Protein AF-0000000087734385 (afdb_homodimer)

Radius of gyration: 29.82 Å; Cα contacts (8 Å, |Δi|>4): 1837; chains: 2; bounding box: 50×90×73 Å

Solvent-accessible surface area (backbone atoms only — not comparable to full-atom values): 34764 Å² total; per-residue (Å²): 129,76,66,57,39,49,31,35,36,57,44,72,57,98,88,45,59,42,34,42,79,39,83,39,69,50,81,76,58,50,43,53,19,26,28,29,43,36,46,22,19,20,62,52,70,64,45,54,38,36,61,66,52,75,67,47,81,53,38,52,27,29,27,25,12,21,23,29,25,29,71,42,72,15,85,66,47,58,67,89,80,56,50,74,64,42,42,34,44,42,26,41,69,34,43,65,81,66,70,46,82,31,32,68,35,90,82,26,42,68,49,23,87,78,52,43,21,31,15,37,72,35,59,15,34,39,27,46,52,38,69,43,46,56,91,51,57,37,79,45,82,94,44,87,60,51,47,50,74,56,46,12,45,31,42,41,46,34,10,23,28,44,46,45,60,71,67,32,81,62,56,66,66,40,45,28,30,33,34,29,19,54,38,47,40,20,36,44,29,37,21,49,40,45,66,63,41,34,37,39,37,32,25,30,65,81,96,25,55,68,58,33,47,71,38,56,35,74,39,75,40,52,62,80,45,90,56,35,42,63,57,54,12,65,73,28,79,93,46,45,25,17,38,17,33,39,33,46,35,52,36,26,65,55,56,52,54,47,67,60,33,42,14,71,61,11,24,40,34,33,57,26,59,37,58,90,90,33,45,28,79,47,48,56,54,61,24,23,69,36,37,26,33,40,37,24,36,55,62,47,46,72,66,45,31,54,56,44,46,48,39,31,48,70,60,61,32,74,75,52,65,43,77,42,54,59,88,54,42,54,50,39,71,64,50,56,76,69,50,73,40,35,44,26,35,36,42,82,77,133,129,73,66,55,40,51,30,36,35,57,45,73,55,98,88,44,59,43,35,43,78,39,82,38,70,51,81,78,57,49,43,53,18,25,27,30,42,34,45,22,19,22,63,53,70,65,44,56,37,35,59,66,52,74,68,48,83,52,38,51,28,28,27,25,12,20,22,29,28,30,70,41,72,16,83,65,47,60,66,88,81,57,48,75,64,42,40,33,45,42,25,40,69,33,44,68,81,66,69,46,82,32,32,68,35,91,82,26,41,67,49,23,86,78,53,42,20,31,15,36,72,35,59,15,35,38,29,45,54,36,67,45,47,57,90,51,57,37,77,44,82,93,47,86,61,52,46,50,75,56,46,13,43,31,42,42,45,34,10,23,28,43,46,44,62,73,68,31,79,62,57,66,66,40,45,30,31,32,34,29,18,54,38,47,40,20,37,44,29,37,20,49,40,45,65,62,40,34,37,40,37,31,25,30,65,82,95,26,54,70,59,31,45,72,39,55,34,75,41,74,40,52,61,79,45,89,56,35,42,63,57,54,12,65,74,27,80,92,46,45,27,18,37,16,33,40,33,46,35,51,37,27,67,57,56,53,54,47,68,61,33,41,14,72,62,11,25,39,35,34,56,27,60,37,59,91,89,33,46,28,78,46,47,56,54,62,24,23,67,35,38,26,32,40,36,23,38,55,62,46,46,70,67,46,31,53,56,43,46,48,40,32,49,70,60,60,31,73,74,51,66,44,74,41,54,60,88,54,42,54,50,38,70,63,51,57,75,69,51,70,41,34,46,27,35,36,42,82,75,134

Foldseek 3Di:
DDQWWWFWFWDADPVAIFTDIDIDGQDDDAQQKFKWFFFKAWDDPVLRCQSRCNPHAWGRAAGFLTKTFTQGHHNNYDVVLHHGGFIWTGAQPQDAPCPDPQNVDVQSRVVHPVRNGDGGPAHHDRIRMGMGGSVQIQTDDPAPLQDSQQLRLLRFLLLLLLVLLVPFPDDAPFEEEEEQLQAQSNLSNLLNCVVRRHQYEYEYADPRFVSSVVSPHPYYDYLVDPCRQQVLLVVGVVSQAGLEYEYQDQALSSVQVSLSRHGQLHEYEYEHHHRPVRHHDDDVVSCVVRVYYYDYDGGGGSVSSVVSVVCSSVPSGGWDEDEDESVPRRCVVVCNVPDGHIYMYGYDDD/DDQWWWFWFWDADPVAIFTDIDIDGQDDDAQQKFKWFFFKAWDDPVLRCQSRCNPHAWGRAAGFLTKTFTQGHHNNYDVVLHHGGFIWTGAQPQDAPCPDPQNVDVQSRVVHPVRNGDGGPAHHDRIRMGMGGSVQIQGDDPAPLQDSLQLRLLRFLLLLLLVLLVPFPDDAPFEEEEEQLQAQSNLSNLLNCVVRRHQYEYEYADPRFVSSVVSPHPYYDYLVDPCRQQVLLVVGVVSQAGLEYEYQDQALSSVQVSLSRHGQLHEYEYEHHHRPVRHHDDDVVSCVVRVYYYDYDGGGGSVSSVVSVVCSSVVSGGWDEDEDESVPRRCVVVCNVPDGHIYMYGYDDD

Nearest PDB structures (foldseek):
  5env-assembly1_A  TM=9.217E-01  e=1.683E-37  Saccharomyces cerevisiae S288C
  7kc2-assembly1_A  TM=9.210E-01  e=3.285E-35  Saccharomyces cerevisiae
  2h6e-assembly1_A  TM=8.665E-01  e=7.118E-27  Saccharolobus solfataricus P2
  6sdm-assembly1_D  TM=8.597E-01  e=6.842E-24  Thermoanaerobacter brockii
  7f3p-assembly1_D  TM=8.141E-01  e=5.035E-24  Thermoanaerobacter brockii

Structure (mmCIF, N/CA/C/O backbone):
data_AF-0000000087734385-model_v1
#
loop_
_entity.id
_entity.type
_entity.pdbx_description
1 polymer 'alcohol dehydrogenase'
#
loop_
_atom_site.group_PDB
_atom_site.id
_atom_site.type_symbol
_atom_site.label_atom_id
_atom_site.label_alt_id
_atom_site.label_comp_id
_atom_site.label_asym_id
_atom_site.label_entity_id
_atom_site.label_seq_id
_atom_site.pdbx_PDB_ins_code
_atom_site.Cartn_x
_atom_site.Cartn_y
_atom_site.Cartn_z
_atom_site.occupancy
_atom_site.B_iso_or_equiv
_atom_site.auth_seq_id
_atom_site.auth_comp_id
_atom_site.auth_asym_id
_atom_site.auth_atom_id
_atom_site.pdbx_PDB_model_num
ATOM 1 N N . MET A 1 1 ? 15.227 -47.156 -18.609 1 66.69 1 MET A N 1
ATOM 2 C CA . MET A 1 1 ? 14.359 -46 -18.797 1 66.69 1 MET A CA 1
ATOM 3 C C . MET A 1 1 ? 14.141 -45.719 -20.281 1 66.69 1 MET A C 1
ATOM 5 O O . MET A 1 1 ? 15.016 -45.969 -21.094 1 66.69 1 MET A O 1
ATOM 9 N N . GLU A 1 2 ? 12.875 -45.375 -20.641 1 80.44 2 GLU A N 1
ATOM 10 C CA . GLU A 1 2 ? 12.578 -45.062 -22.031 1 80.44 2 GLU A CA 1
ATOM 11 C C . GLU A 1 2 ? 13.422 -43.875 -22.516 1 80.44 2 GLU A C 1
ATOM 13 O O . GLU A 1 2 ? 13.766 -43 -21.75 1 80.44 2 GLU A O 1
ATOM 18 N N . SER A 1 3 ? 13.898 -44 -23.797 1 91.56 3 SER A N 1
ATOM 19 C CA . SER A 1 3 ? 14.781 -42.969 -24.344 1 91.56 3 SER A CA 1
ATOM 20 C C . SER A 1 3 ? 13.992 -41.781 -24.859 1 91.56 3 SER A C 1
ATOM 22 O O . SER A 1 3 ? 14.555 -40.719 -25.078 1 91.56 3 SER A O 1
ATOM 24 N N . HIS A 1 4 ? 12.711 -42.062 -25.141 1 95.81 4 HIS A N 1
ATOM 25 C CA . HIS A 1 4 ? 11.859 -41 -25.641 1 95.81 4 HIS A CA 1
ATOM 26 C C . HIS A 1 4 ? 10.586 -40.875 -24.797 1 95.81 4 HIS A C 1
ATOM 28 O O . HIS A 1 4 ? 10.219 -41.812 -24.078 1 95.81 4 HIS A O 1
ATOM 34 N N . HIS A 1 5 ? 10.023 -39.688 -24.828 1 95.31 5 HIS A N 1
ATOM 35 C CA . HIS A 1 5 ? 8.727 -39.438 -24.203 1 95.31 5 HIS A CA 1
ATOM 36 C C . HIS A 1 5 ? 7.93 -38.406 -24.984 1 95.31 5 HIS A C 1
ATOM 38 O O . HIS A 1 5 ? 8.445 -37.781 -25.922 1 95.31 5 HIS A O 1
ATOM 44 N N . ARG A 1 6 ? 6.684 -38.25 -24.641 1 96.12 6 ARG A N 1
ATOM 45 C CA . ARG A 1 6 ? 5.793 -37.344 -25.328 1 96.12 6 ARG A CA 1
ATOM 46 C C . ARG A 1 6 ? 5.805 -35.969 -24.656 1 96.12 6 ARG A C 1
ATOM 48 O O . ARG A 1 6 ? 5.824 -35.875 -23.422 1 96.12 6 ARG A O 1
ATOM 55 N N . ALA A 1 7 ? 5.945 -34.969 -25.422 1 97.12 7 ALA A N 1
ATOM 56 C CA . ALA A 1 7 ? 5.871 -33.594 -24.984 1 97.12 7 ALA A CA 1
ATOM 57 C C . ALA A 1 7 ? 4.984 -32.781 -25.922 1 97.12 7 ALA A C 1
ATOM 59 O O . ALA A 1 7 ? 4.902 -33.062 -27.125 1 97.12 7 ALA A O 1
ATOM 60 N N . ALA A 1 8 ? 4.23 -31.891 -25.375 1 97.44 8 ALA A N 1
ATOM 61 C CA . ALA A 1 8 ? 3.471 -30.953 -26.203 1 97.44 8 ALA A CA 1
ATOM 62 C C . ALA A 1 8 ? 4.312 -29.719 -26.547 1 97.44 8 ALA A C 1
ATOM 64 O O . ALA A 1 8 ? 4.672 -28.938 -25.672 1 97.44 8 ALA A O 1
ATOM 65 N N . VAL A 1 9 ? 4.609 -29.547 -27.781 1 97.19 9 VAL A N 1
ATOM 66 C CA . VAL A 1 9 ? 5.461 -28.453 -28.266 1 97.19 9 VAL A CA 1
ATOM 67 C C . VAL A 1 9 ? 4.602 -27.359 -28.906 1 97.19 9 VAL A C 1
ATOM 69 O O . VAL A 1 9 ? 3.738 -27.656 -29.734 1 97.19 9 VAL A O 1
ATOM 72 N N . VAL A 1 10 ? 4.852 -26.141 -28.438 1 96.69 10 VAL A N 1
ATOM 73 C CA . VAL A 1 10 ? 4.066 -25.031 -28.953 1 96.69 10 VAL A CA 1
ATOM 74 C C . VAL A 1 10 ? 4.598 -24.609 -30.328 1 96.69 10 VAL A C 1
ATOM 76 O O . VAL A 1 10 ? 5.812 -24.531 -30.531 1 96.69 10 VAL A O 1
ATOM 79 N N . THR A 1 11 ? 3.77 -24.5 -31.266 1 92.38 11 THR A N 1
ATOM 80 C CA . THR A 1 11 ? 4.07 -23.938 -32.562 1 92.38 11 THR A CA 1
ATOM 81 C C . THR A 1 11 ? 3.303 -22.641 -32.812 1 92.38 11 THR A C 1
ATOM 83 O O . THR A 1 11 ? 2.104 -22.562 -32.531 1 92.38 11 THR A O 1
ATOM 86 N N . ARG A 1 12 ? 4.004 -21.641 -33.219 1 90.75 12 ARG A N 1
ATOM 87 C CA . ARG A 1 12 ? 3.404 -20.328 -33.375 1 90.75 12 ARG A CA 1
ATOM 88 C C . ARG A 1 12 ? 3.254 -19.969 -34.844 1 90.75 12 ARG A C 1
ATOM 90 O O . ARG A 1 12 ? 4.039 -20.422 -35.688 1 90.75 12 ARG A O 1
ATOM 97 N N . SER A 1 13 ? 2.145 -19.391 -35.125 1 87.31 13 SER A N 1
ATOM 98 C CA . SER A 1 13 ? 1.874 -18.828 -36.438 1 87.31 13 SER A CA 1
ATOM 99 C C . SER A 1 13 ? 1.436 -17.375 -36.344 1 87.31 13 SER A C 1
ATOM 101 O O . SER A 1 13 ? 1.374 -16.812 -35.25 1 87.31 13 SER A O 1
ATOM 103 N N . GLU A 1 14 ? 1.155 -16.703 -37.531 1 85.88 14 GLU A N 1
ATOM 104 C CA . GLU A 1 14 ? 0.704 -15.32 -37.562 1 85.88 14 GLU A CA 1
ATOM 105 C C . GLU A 1 14 ? -0.657 -15.156 -36.906 1 85.88 14 GLU A C 1
ATOM 107 O O . GLU A 1 14 ? -0.978 -14.086 -36.375 1 85.88 14 GLU A O 1
ATOM 112 N N . THR A 1 15 ? -1.379 -16.25 -36.906 1 84 15 THR A N 1
ATOM 113 C CA . THR A 1 15 ? -2.762 -16.125 -36.469 1 84 15 THR A CA 1
ATOM 114 C C . THR A 1 15 ? -2.93 -16.734 -35.062 1 84 15 THR A C 1
ATOM 116 O O . THR A 1 15 ? -4.039 -16.766 -34.531 1 84 15 THR A O 1
ATOM 119 N N . GLY A 1 16 ? -1.876 -17.281 -34.531 1 88.88 16 GLY A N 1
ATOM 120 C CA . GLY A 1 16 ? -2.025 -17.859 -33.188 1 88.88 16 GLY A CA 1
ATOM 121 C C . GLY A 1 16 ? -0.98 -18.922 -32.906 1 88.88 16 GLY A C 1
ATOM 122 O O . GLY A 1 16 ? 0.174 -18.797 -33.312 1 88.88 16 GLY A O 1
ATOM 123 N N . PHE A 1 17 ? -1.348 -19.812 -31.969 1 94.06 17 PHE A N 1
ATOM 124 C CA . PHE A 1 17 ? -0.445 -20.891 -31.594 1 94.06 17 PHE A CA 1
ATOM 125 C C . PHE A 1 17 ? -1.208 -22.188 -31.406 1 94.06 17 PHE A C 1
ATOM 127 O O . PHE A 1 17 ? -2.436 -22.188 -31.297 1 94.06 17 PHE A O 1
ATOM 134 N N . LYS A 1 18 ? -0.505 -23.281 -31.484 1 93.62 18 LYS A N 1
ATOM 135 C CA . LYS A 1 18 ? -1.036 -24.609 -31.219 1 93.62 18 LYS A CA 1
ATOM 136 C C . LYS A 1 18 ? -0.003 -25.484 -30.5 1 93.62 18 LYS A C 1
ATOM 138 O O . LYS A 1 18 ? 1.197 -25.203 -30.578 1 93.62 18 LYS A O 1
ATOM 143 N N . PHE A 1 19 ? -0.52 -26.391 -29.797 1 96.56 19 PHE A N 1
ATOM 144 C CA . PHE A 1 19 ? 0.347 -27.391 -29.188 1 96.56 19 PHE A CA 1
ATOM 145 C C . PHE A 1 19 ? 0.312 -28.688 -29.984 1 96.56 19 PHE A C 1
ATOM 147 O O . PHE A 1 19 ? -0.76 -29.156 -30.375 1 96.56 19 PHE A O 1
ATOM 154 N N . GLN A 1 20 ? 1.451 -29.219 -30.25 1 95.25 20 GLN A N 1
ATOM 155 C CA . GLN A 1 20 ? 1.568 -30.5 -30.938 1 95.25 20 GLN A CA 1
ATOM 156 C C . GLN A 1 20 ? 2.314 -31.516 -30.078 1 95.25 20 GLN A C 1
ATOM 158 O O . GLN A 1 20 ? 3.432 -31.25 -29.625 1 95.25 20 GLN A O 1
ATOM 163 N N . VAL A 1 21 ? 1.653 -32.625 -29.875 1 95.38 21 VAL A N 1
ATOM 164 C CA . VAL A 1 21 ? 2.301 -33.688 -29.125 1 95.38 21 VAL A CA 1
ATOM 165 C C . VAL A 1 21 ? 3.342 -34.375 -30 1 95.38 21 VAL A C 1
ATOM 167 O O . VAL A 1 21 ? 3.031 -34.812 -31.109 1 95.38 21 VAL A O 1
ATOM 170 N N . GLN A 1 22 ? 4.527 -34.406 -29.484 1 95.75 22 GLN A N 1
ATOM 171 C CA . GLN A 1 22 ? 5.641 -35 -30.203 1 95.75 22 GLN A CA 1
ATOM 172 C C . GLN A 1 22 ? 6.41 -36 -29.328 1 95.75 22 GLN A C 1
ATOM 174 O O . GLN A 1 22 ? 6.391 -35.875 -28.094 1 95.75 22 GLN A O 1
ATOM 179 N N . ASP A 1 23 ? 6.965 -36.938 -30.031 1 96.12 23 ASP A N 1
ATOM 180 C CA . ASP A 1 23 ? 7.926 -37.812 -29.375 1 96.12 23 ASP A CA 1
ATOM 181 C C . ASP A 1 23 ? 9.32 -37.188 -29.375 1 96.12 23 ASP A C 1
ATOM 183 O O . ASP A 1 23 ? 9.914 -36.969 -30.422 1 96.12 23 ASP A O 1
ATOM 187 N N . VAL A 1 24 ? 9.781 -36.938 -28.203 1 96.25 24 VAL A N 1
ATOM 188 C CA . VAL A 1 24 ? 11.086 -36.281 -28.078 1 96.25 24 VAL A CA 1
ATOM 189 C C . VAL A 1 24 ? 11.961 -37.062 -27.094 1 96.25 24 VAL A C 1
ATOM 191 O O . VAL A 1 24 ? 11.461 -37.875 -26.312 1 96.25 24 VAL A O 1
ATOM 194 N N . PRO A 1 25 ? 13.289 -36.906 -27.172 1 96.44 25 PRO A N 1
ATOM 195 C CA . PRO A 1 25 ? 14.148 -37.594 -26.203 1 96.44 25 PRO A CA 1
ATOM 196 C C . PRO A 1 25 ? 13.844 -37.219 -24.766 1 96.44 25 PRO A C 1
ATOM 198 O O . PRO A 1 25 ? 13.555 -36.062 -24.484 1 96.44 25 PRO A O 1
ATOM 201 N N . VAL A 1 26 ? 13.875 -38.188 -23.891 1 97.19 26 VAL A N 1
ATOM 202 C CA . VAL A 1 26 ? 13.781 -37.875 -22.469 1 97.19 26 VAL A CA 1
ATOM 203 C C . VAL A 1 26 ? 14.984 -37.062 -22.047 1 97.19 26 VAL A C 1
ATOM 205 O O . VAL A 1 26 ? 16.125 -37.438 -22.328 1 97.19 26 VAL A O 1
ATOM 208 N N . PRO A 1 27 ? 14.75 -35.938 -21.422 1 96.31 27 PRO A N 1
ATOM 209 C CA . PRO A 1 27 ? 15.906 -35.156 -21 1 96.31 27 PRO A CA 1
ATOM 210 C C . PRO A 1 27 ? 16.75 -35.844 -19.922 1 96.31 27 PRO A C 1
ATOM 212 O O . PRO A 1 27 ? 16.203 -36.531 -19.062 1 96.31 27 PRO A O 1
ATOM 215 N N . LYS A 1 28 ? 18.016 -35.656 -20 1 95.56 28 LYS A N 1
ATOM 216 C CA . LYS A 1 28 ? 18.938 -36.219 -19.031 1 95.56 28 LYS A CA 1
ATOM 217 C C . LYS A 1 28 ? 19.297 -35.219 -17.938 1 95.56 28 LYS A C 1
ATOM 219 O O . LYS A 1 28 ? 19.672 -34.094 -18.234 1 95.56 28 LYS A O 1
ATOM 224 N N . PRO A 1 29 ? 19.219 -35.719 -16.719 1 96.75 29 PRO A N 1
ATOM 225 C CA . PRO A 1 29 ? 19.516 -34.75 -15.633 1 96.75 29 PRO A CA 1
ATOM 226 C C . PRO A 1 29 ? 21 -34.438 -15.531 1 96.75 29 PRO A C 1
ATOM 228 O O . PRO A 1 29 ? 21.844 -35.312 -15.656 1 96.75 29 PRO A O 1
ATOM 231 N N . GLN A 1 30 ? 21.312 -33.156 -15.367 1 96.56 30 GLN A N 1
ATOM 232 C CA . GLN A 1 30 ? 22.625 -32.719 -14.906 1 96.56 30 GLN A CA 1
ATOM 233 C C . GLN A 1 30 ? 22.891 -33.219 -13.484 1 96.56 30 GLN A C 1
ATOM 235 O O . GLN A 1 30 ? 21.984 -33.656 -12.789 1 96.56 30 GLN A O 1
ATOM 240 N N . PRO A 1 31 ? 24.141 -33.094 -13.039 1 96.94 31 PRO A N 1
ATOM 241 C CA . PRO A 1 31 ? 24.469 -33.625 -11.711 1 96.94 31 PRO A CA 1
ATOM 242 C C . PRO A 1 31 ? 23.625 -33 -10.602 1 96.94 31 PRO A C 1
ATOM 244 O O . PRO A 1 31 ? 23.406 -33.594 -9.555 1 96.94 31 PRO A O 1
ATOM 247 N N . TRP A 1 32 ? 23.047 -31.828 -10.75 1 96.31 32 TRP A N 1
ATOM 248 C CA . TRP A 1 32 ? 22.328 -31.141 -9.688 1 96.31 32 TRP A CA 1
ATOM 249 C C . TRP A 1 32 ? 20.812 -31.203 -9.922 1 96.31 32 TRP A C 1
ATOM 251 O O . TRP A 1 32 ? 20.047 -30.594 -9.188 1 96.31 32 TRP A O 1
ATOM 261 N N . GLU A 1 33 ? 20.406 -31.938 -10.945 1 96.94 33 GLU A N 1
ATOM 262 C CA . GLU A 1 33 ? 19 -31.969 -11.336 1 96.94 33 GLU A CA 1
ATOM 263 C C . GLU A 1 33 ? 18.359 -33.312 -11.023 1 96.94 33 GLU A C 1
ATOM 265 O O . GLU A 1 33 ? 19.062 -34.312 -10.742 1 96.94 33 GLU A O 1
ATOM 270 N N . ILE A 1 34 ? 17.094 -33.375 -11.047 1 97.12 34 ILE A N 1
ATOM 271 C CA . ILE A 1 34 ? 16.312 -34.594 -10.945 1 97.12 34 ILE A CA 1
ATOM 272 C C . ILE A 1 34 ? 15.32 -34.688 -12.102 1 97.12 34 ILE A C 1
ATOM 274 O O . ILE A 1 34 ? 14.859 -33.656 -12.602 1 97.12 34 ILE A O 1
ATOM 278 N N . LEU A 1 35 ? 15.062 -35.844 -12.508 1 97.38 35 LEU A N 1
ATOM 279 C CA . LEU A 1 35 ? 14.055 -36.125 -13.523 1 97.38 35 LEU A CA 1
ATOM 280 C C . LEU A 1 35 ? 12.75 -36.594 -12.875 1 97.38 35 LEU A C 1
ATOM 282 O O . LEU A 1 35 ? 12.758 -37.469 -12.016 1 97.38 35 LEU A O 1
ATOM 286 N N . ILE A 1 36 ? 11.688 -35.969 -13.258 1 97.31 36 ILE A N 1
ATOM 287 C CA . ILE A 1 36 ? 10.375 -36.25 -12.695 1 97.31 36 ILE A CA 1
ATOM 288 C C . ILE A 1 36 ? 9.477 -36.875 -13.766 1 97.31 36 ILE A C 1
ATOM 290 O O . ILE A 1 36 ? 9.445 -36.375 -14.898 1 97.31 36 ILE A O 1
ATOM 294 N N . LYS A 1 37 ? 8.859 -37.938 -13.469 1 97.88 37 LYS A N 1
ATOM 295 C CA . LYS A 1 37 ? 7.746 -38.438 -14.281 1 97.88 37 LYS A CA 1
ATOM 296 C C . LYS A 1 37 ? 6.414 -37.875 -13.789 1 97.88 37 LYS A C 1
ATOM 298 O O . LYS A 1 37 ? 6 -38.125 -12.664 1 97.88 37 LYS A O 1
ATOM 303 N N . LEU A 1 38 ? 5.754 -37.188 -14.641 1 97.81 38 LEU A N 1
ATOM 304 C CA . LEU A 1 38 ? 4.574 -36.438 -14.219 1 97.81 38 LEU A CA 1
ATOM 305 C C . LEU A 1 38 ? 3.322 -37.312 -14.297 1 97.81 38 LEU A C 1
ATOM 307 O O . LEU A 1 38 ? 3.17 -38.094 -15.219 1 97.81 38 LEU A O 1
ATOM 311 N N . SER A 1 39 ? 2.445 -37.125 -13.328 1 97.81 39 SER A N 1
ATOM 312 C CA . SER A 1 39 ? 1.124 -37.75 -13.344 1 97.81 39 SER A CA 1
ATOM 313 C C . SER A 1 39 ? 0.051 -36.75 -13.773 1 97.81 39 SER A C 1
ATOM 315 O O . SER A 1 39 ? -0.976 -37.156 -14.336 1 97.81 39 SER A O 1
ATOM 317 N N . ALA A 1 40 ? 0.241 -35.5 -13.5 1 98.12 40 ALA A N 1
ATOM 318 C CA . ALA A 1 40 ? -0.708 -34.469 -13.867 1 98.12 40 ALA A CA 1
ATOM 319 C C . ALA A 1 40 ? -0.012 -33.094 -13.992 1 98.12 40 A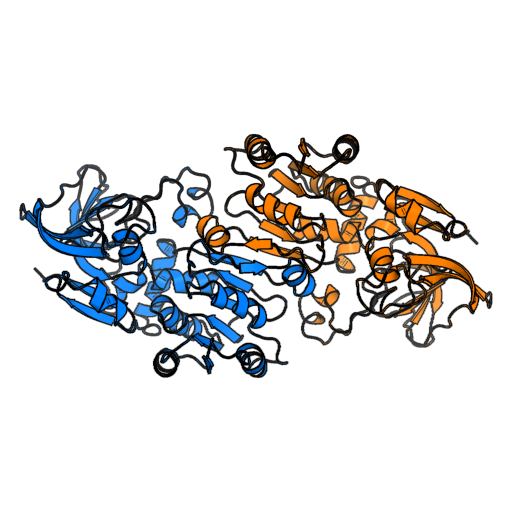LA A C 1
ATOM 321 O O . ALA A 1 40 ? 1.053 -32.875 -13.406 1 98.12 40 ALA A O 1
ATOM 322 N N . THR A 1 41 ? -0.534 -32.219 -14.773 1 98.56 41 THR A N 1
ATOM 323 C CA . THR A 1 41 ? -0.121 -30.812 -14.828 1 98.56 41 THR A CA 1
ATOM 324 C C . THR A 1 41 ? -1.321 -29.906 -15.078 1 98.56 41 THR A C 1
ATOM 326 O O . THR A 1 41 ? -2.197 -30.219 -15.883 1 98.56 41 THR A O 1
ATOM 329 N N . GLY A 1 42 ? -1.402 -28.859 -14.273 1 98.19 42 GLY A N 1
ATOM 330 C CA . GLY A 1 42 ? -2.426 -27.859 -14.523 1 98.19 42 GLY A CA 1
ATOM 331 C C . GLY A 1 42 ? -2.102 -26.953 -15.703 1 98.19 42 GLY A C 1
ATOM 332 O O . GLY A 1 42 ? -0.986 -26.984 -16.234 1 98.19 42 GLY A O 1
ATOM 333 N N . VAL A 1 43 ? -3.078 -26.25 -16.172 1 97.81 43 VAL A N 1
ATOM 334 C CA . VAL A 1 43 ? -2.934 -25.25 -17.219 1 97.81 43 VAL A CA 1
ATOM 335 C C . VAL A 1 43 ? -3.27 -23.859 -16.672 1 97.81 43 VAL A C 1
ATOM 337 O O . VAL A 1 43 ? -4.289 -23.688 -16 1 97.81 43 VAL A O 1
ATOM 340 N N . CYS A 1 44 ? -2.447 -22.953 -16.891 1 96.19 44 CYS A N 1
ATOM 341 C CA . CYS A 1 44 ? -2.586 -21.594 -16.375 1 96.19 44 CYS A CA 1
ATOM 342 C C . CYS A 1 44 ? -2.678 -20.594 -17.516 1 96.19 44 CYS A C 1
ATOM 344 O O . CYS A 1 44 ? -2.197 -20.844 -18.609 1 96.19 44 CYS A O 1
ATOM 346 N N . GLY A 1 45 ? -3.346 -19.469 -17.25 1 92.94 45 GLY A N 1
ATOM 347 C CA . GLY A 1 45 ? -3.367 -18.391 -18.219 1 92.94 45 GLY A CA 1
ATOM 348 C C . GLY A 1 45 ? -1.981 -17.953 -18.656 1 92.94 45 GLY A C 1
ATOM 349 O O . GLY A 1 45 ? -1.778 -17.547 -19.797 1 92.94 45 GLY A O 1
ATOM 350 N N . THR A 1 46 ? -1.063 -18.016 -17.781 1 93.94 46 THR A N 1
ATOM 351 C CA . THR A 1 46 ? 0.322 -17.672 -18.094 1 93.94 46 THR A CA 1
ATOM 352 C C . THR A 1 46 ? 0.869 -18.562 -19.203 1 93.94 46 THR A C 1
ATOM 354 O O . THR A 1 46 ? 1.641 -18.094 -20.047 1 93.94 46 THR A O 1
ATOM 357 N N . ASP A 1 47 ? 0.514 -19.781 -19.25 1 96.75 47 ASP A N 1
ATOM 358 C CA . ASP A 1 47 ? 0.939 -20.672 -20.328 1 96.75 47 ASP A CA 1
ATOM 359 C C . ASP A 1 47 ? 0.437 -20.188 -21.672 1 96.75 47 ASP A C 1
ATOM 361 O O . ASP A 1 47 ? 1.187 -20.172 -22.656 1 96.75 47 ASP A O 1
ATOM 365 N N . MET A 1 48 ? -0.815 -19.797 -21.703 1 94.19 48 MET A N 1
ATOM 366 C CA . MET A 1 48 ? -1.419 -19.312 -22.938 1 94.19 48 MET A CA 1
ATOM 367 C C . MET A 1 48 ? -0.784 -17.984 -23.375 1 94.19 48 MET A C 1
ATOM 369 O O . MET A 1 48 ? -0.525 -17.781 -24.562 1 94.19 48 MET A O 1
ATOM 373 N N . ALA A 1 49 ? -0.581 -17.125 -22.375 1 91.31 49 ALA A N 1
ATOM 374 C CA . ALA A 1 49 ? 0.034 -15.828 -22.688 1 91.31 49 ALA A CA 1
ATOM 375 C C . ALA A 1 49 ? 1.452 -16.016 -23.219 1 91.31 49 ALA A C 1
ATOM 377 O O . ALA A 1 49 ? 1.871 -15.312 -24.141 1 91.31 49 ALA A O 1
ATOM 378 N N . LEU A 1 50 ? 2.193 -16.938 -22.672 1 94.38 50 LEU A N 1
ATOM 379 C CA . LEU A 1 50 ? 3.529 -17.25 -23.156 1 94.38 50 LEU A CA 1
ATOM 380 C C . LEU A 1 50 ? 3.465 -17.844 -24.562 1 94.38 50 LEU A C 1
ATOM 382 O O . LEU A 1 50 ? 4.223 -17.453 -25.453 1 94.38 50 LEU A O 1
ATOM 386 N N . ALA A 1 51 ? 2.584 -18.75 -24.734 1 95.62 51 ALA A N 1
ATOM 387 C CA . ALA A 1 51 ? 2.428 -19.391 -26.031 1 95.62 51 ALA A CA 1
ATOM 388 C C . ALA A 1 51 ? 2.121 -18.375 -27.125 1 95.62 51 ALA A C 1
ATOM 390 O O . ALA A 1 51 ? 2.623 -18.484 -28.25 1 95.62 51 ALA A O 1
ATOM 391 N N . GLY A 1 52 ? 1.33 -17.438 -26.719 1 92.19 52 GLY A N 1
ATOM 392 C CA . GLY A 1 52 ? 0.937 -16.406 -27.672 1 92.19 52 GLY A CA 1
ATOM 393 C C . GLY A 1 52 ? 1.998 -15.344 -27.875 1 92.19 52 GLY A C 1
ATOM 394 O O . GLY A 1 52 ? 1.85 -14.461 -28.719 1 92.19 52 GLY A O 1
ATOM 395 N N . GLY A 1 53 ? 3.033 -15.273 -27.047 1 89.31 53 GLY A N 1
ATOM 396 C CA . GLY A 1 53 ? 4.129 -14.328 -27.203 1 89.31 53 GLY A CA 1
ATOM 397 C C . GLY A 1 53 ? 3.895 -13.023 -26.469 1 89.31 53 GLY A C 1
ATOM 398 O O . GLY A 1 53 ? 4.609 -12.039 -26.688 1 89.31 53 GLY A O 1
ATOM 399 N N . TYR A 1 54 ? 2.982 -13.008 -25.578 1 83.69 54 TYR A N 1
ATOM 400 C CA . TYR A 1 54 ? 2.59 -11.758 -24.953 1 83.69 54 TYR A CA 1
ATOM 401 C C . TYR A 1 54 ? 3.447 -11.477 -23.719 1 83.69 54 TYR A C 1
ATOM 403 O O . TYR A 1 54 ? 3.414 -10.375 -23.172 1 83.69 54 TYR A O 1
ATOM 411 N N . LEU A 1 55 ? 4.168 -12.453 -23.25 1 87.88 55 LEU A N 1
ATOM 412 C CA . LEU A 1 55 ? 4.953 -12.289 -22.031 1 87.88 55 LEU A CA 1
ATOM 413 C C . LEU A 1 55 ? 6.441 -12.477 -22.312 1 87.88 55 LEU A C 1
ATOM 415 O O . LEU A 1 55 ? 7.203 -12.867 -21.438 1 87.88 55 LEU A O 1
ATOM 419 N N . GLY A 1 56 ? 6.852 -12.297 -23.5 1 87.06 56 GLY A N 1
ATOM 420 C CA . GLY A 1 56 ? 8.258 -12.391 -23.859 1 87.06 56 GLY A CA 1
ATOM 421 C C . GLY A 1 56 ? 8.664 -13.789 -24.297 1 87.06 56 GLY A C 1
ATOM 422 O O . GLY A 1 56 ? 7.809 -14.641 -24.547 1 87.06 56 GLY A O 1
ATOM 423 N N . PRO A 1 57 ? 9.977 -14.008 -24.438 1 92.69 57 PRO A N 1
ATOM 424 C CA . PRO A 1 57 ? 10.477 -15.312 -24.875 1 92.69 57 PRO A CA 1
ATOM 425 C C . PRO A 1 57 ? 10.164 -16.438 -23.891 1 92.69 57 PRO A C 1
ATOM 427 O O . PRO A 1 57 ? 10.141 -16.219 -22.688 1 92.69 57 PRO A O 1
ATOM 430 N N . CYS A 1 58 ? 9.922 -17.594 -24.438 1 95.5 58 CYS A N 1
ATOM 431 C CA . CYS A 1 58 ? 9.641 -18.766 -23.625 1 95.5 58 CYS A CA 1
ATOM 432 C C . CYS A 1 58 ? 10.164 -20.031 -24.281 1 95.5 58 CYS A C 1
ATOM 434 O O . CYS A 1 58 ? 10.695 -19.984 -25.406 1 95.5 58 CYS A O 1
ATOM 436 N N . ARG A 1 59 ? 10.07 -21.094 -23.578 1 97.12 59 ARG A N 1
ATOM 437 C CA . ARG A 1 59 ? 10.453 -22.406 -24.094 1 97.12 59 ARG A CA 1
ATOM 438 C C . ARG A 1 59 ? 9.352 -22.984 -24.984 1 97.12 59 ARG A C 1
ATOM 440 O O . ARG A 1 59 ? 8.211 -22.516 -24.953 1 97.12 59 ARG A O 1
ATOM 447 N N . ASP A 1 60 ? 9.742 -23.984 -25.75 1 96.5 60 ASP A N 1
ATOM 448 C CA . ASP A 1 60 ? 8.773 -24.656 -26.609 1 96.5 60 ASP A CA 1
ATOM 449 C C . ASP A 1 60 ? 7.848 -25.562 -25.797 1 96.5 60 ASP A C 1
ATOM 451 O O . ASP A 1 60 ? 6.703 -25.797 -26.188 1 96.5 60 ASP A O 1
ATOM 455 N N . ILE A 1 61 ? 8.383 -26.156 -24.734 1 98.06 61 ILE A N 1
ATOM 456 C CA . ILE A 1 61 ? 7.562 -26.938 -23.812 1 98.06 61 ILE A CA 1
ATOM 457 C C . ILE A 1 61 ? 7.141 -26.094 -22.625 1 98.06 61 ILE A C 1
ATOM 459 O O . ILE A 1 61 ? 7.953 -25.797 -21.75 1 98.06 61 ILE A O 1
ATOM 463 N N . LEU A 1 62 ? 5.863 -25.734 -22.594 1 98.12 62 LEU A N 1
ATOM 464 C CA . LEU A 1 62 ? 5.324 -24.859 -21.562 1 98.12 62 LEU A CA 1
ATOM 465 C C . LEU A 1 62 ? 4.77 -25.672 -20.391 1 98.12 62 LEU A C 1
ATOM 467 O O . LEU A 1 62 ? 5.172 -26.812 -20.188 1 98.12 62 LEU A O 1
ATOM 471 N N . GLY A 1 63 ? 4.031 -25.016 -19.562 1 98.19 63 GLY A N 1
ATOM 472 C CA . GLY A 1 63 ? 3.484 -25.609 -18.359 1 98.19 63 GLY A CA 1
ATOM 473 C C . GLY A 1 63 ? 4.34 -25.375 -17.125 1 98.19 63 GLY A C 1
ATOM 474 O O . GLY A 1 63 ? 5.566 -25.312 -17.219 1 98.19 63 GLY A O 1
ATOM 475 N N . HIS A 1 64 ? 3.641 -25.281 -15.945 1 98.38 64 HIS A N 1
ATOM 476 C CA . HIS A 1 64 ? 4.402 -25.016 -14.727 1 98.38 64 HIS A CA 1
ATOM 477 C C . HIS A 1 64 ? 3.633 -25.438 -13.484 1 98.38 64 HIS A C 1
ATOM 479 O O . HIS A 1 64 ? 3.945 -25.016 -12.375 1 98.38 64 HIS A O 1
ATOM 485 N N . GLU A 1 65 ? 2.598 -26.219 -13.648 1 98.38 65 GLU A N 1
ATOM 486 C CA . GLU A 1 65 ? 1.803 -26.75 -12.547 1 98.38 65 GLU A CA 1
ATOM 487 C C . GLU A 1 65 ? 1.859 -28.281 -12.516 1 98.38 65 GLU A C 1
ATOM 489 O O . GLU A 1 65 ? 0.821 -28.953 -12.5 1 98.38 65 GLU A O 1
ATOM 494 N N . GLY A 1 66 ? 2.971 -28.859 -12.344 1 98.31 66 GLY A N 1
ATOM 495 C CA . GLY A 1 66 ? 3.148 -30.281 -12.492 1 98.31 66 GLY A CA 1
ATOM 496 C C . GLY A 1 66 ? 3.236 -31.031 -11.172 1 98.31 66 GLY A C 1
ATOM 497 O O . GLY A 1 66 ? 3.791 -30.5 -10.203 1 98.31 66 GLY A O 1
ATOM 498 N N . VAL A 1 67 ? 2.723 -32.219 -11.141 1 98.19 67 VAL A N 1
ATOM 499 C CA . VAL A 1 67 ? 2.865 -33.156 -10.039 1 98.19 67 VAL A CA 1
ATOM 500 C C . VAL A 1 67 ? 3.352 -34.5 -10.562 1 98.19 67 VAL A C 1
ATOM 502 O O . VAL A 1 67 ? 2.896 -34.969 -11.609 1 98.19 67 VAL A O 1
ATOM 505 N N . GLY A 1 68 ? 4.27 -35.062 -9.867 1 97.44 68 GLY A N 1
ATOM 506 C CA . GLY A 1 68 ? 4.777 -36.375 -10.273 1 97.44 68 GLY A CA 1
ATOM 507 C C . GLY A 1 68 ? 5.73 -36.969 -9.266 1 97.44 68 GLY A C 1
ATOM 508 O O . GLY A 1 68 ? 5.68 -36.656 -8.078 1 97.44 68 GLY A O 1
ATOM 509 N N . ARG A 1 69 ? 6.523 -37.906 -9.773 1 97.44 69 ARG A N 1
ATOM 510 C CA . ARG A 1 69 ? 7.484 -38.594 -8.914 1 97.44 69 ARG A CA 1
ATOM 511 C C . ARG A 1 69 ? 8.875 -38.594 -9.539 1 97.44 69 ARG A C 1
ATOM 513 O O . ARG A 1 69 ? 9.023 -38.656 -10.758 1 97.44 69 ARG A O 1
ATOM 520 N N . VAL A 1 70 ? 9.852 -38.594 -8.641 1 97.12 70 VAL A N 1
ATOM 521 C CA . VAL A 1 70 ? 11.242 -38.625 -9.07 1 97.12 70 VAL A CA 1
ATOM 522 C C . VAL A 1 70 ? 11.578 -39.969 -9.656 1 97.12 70 VAL A C 1
ATOM 524 O O . VAL A 1 70 ? 11.305 -41 -9.039 1 97.12 70 VAL A O 1
ATOM 527 N N . VAL A 1 71 ? 12.242 -39.969 -10.836 1 96.69 71 VAL A N 1
ATOM 528 C CA . VAL A 1 71 ? 12.562 -41.25 -11.453 1 96.69 71 VAL A CA 1
ATOM 529 C C . VAL A 1 71 ? 14.07 -41.375 -11.672 1 96.69 71 VAL A C 1
ATOM 531 O O . VAL A 1 71 ? 14.602 -42.469 -11.867 1 96.69 71 VAL A O 1
ATOM 534 N N . GLN A 1 72 ? 14.742 -40.25 -11.695 1 96.44 72 GLN A N 1
ATOM 535 C CA . GLN A 1 72 ? 16.203 -40.25 -11.805 1 96.44 72 GLN A CA 1
ATOM 536 C C . GLN A 1 72 ? 16.781 -39.031 -11.047 1 96.44 72 GLN A C 1
ATOM 538 O O . GLN A 1 72 ? 16.172 -37.969 -11 1 96.44 72 GLN A O 1
ATOM 543 N N . ILE A 1 73 ? 17.906 -39.281 -10.445 1 96.19 73 ILE A N 1
ATOM 544 C CA . ILE A 1 73 ? 18.562 -38.219 -9.672 1 96.19 73 ILE A CA 1
ATOM 545 C C . ILE A 1 73 ? 19.984 -38.031 -10.188 1 96.19 73 ILE A C 1
ATOM 547 O O . ILE A 1 73 ? 20.703 -39 -10.445 1 96.19 73 ILE A O 1
ATOM 551 N N . GLY A 1 74 ? 20.359 -36.781 -10.375 1 96.12 74 GLY A N 1
ATOM 552 C CA . GLY A 1 74 ? 21.734 -36.5 -10.773 1 96.12 74 GLY A CA 1
ATOM 553 C C . GLY A 1 74 ? 22.75 -36.906 -9.742 1 96.12 74 GLY A C 1
ATOM 554 O O . GLY A 1 74 ? 22.469 -36.938 -8.547 1 96.12 74 GLY A O 1
ATOM 555 N N . SER A 1 75 ? 23.984 -37.031 -10.188 1 95.75 75 SER A N 1
ATOM 556 C CA . SER A 1 75 ? 25.047 -37.625 -9.367 1 95.75 75 SER A CA 1
ATOM 557 C C . SER A 1 75 ? 25.438 -36.688 -8.227 1 95.75 75 SER A C 1
ATOM 559 O O . SER A 1 75 ? 25.984 -37.156 -7.215 1 95.75 75 SER A O 1
ATOM 561 N N . GLY A 1 76 ? 25.203 -35.438 -8.375 1 96.12 76 GLY A N 1
ATOM 562 C CA . GLY A 1 76 ? 25.609 -34.469 -7.367 1 96.12 76 GLY A CA 1
ATOM 563 C C . GLY A 1 76 ? 24.516 -34.156 -6.359 1 96.12 76 GLY A C 1
ATOM 564 O O . GLY A 1 76 ? 24.703 -33.312 -5.477 1 96.12 76 GLY A O 1
ATOM 565 N N . VAL A 1 77 ? 23.375 -34.781 -6.496 1 95.31 77 VAL A N 1
ATOM 566 C CA . VAL A 1 77 ? 22.25 -34.531 -5.609 1 95.31 77 VAL A CA 1
ATOM 567 C C . VAL A 1 77 ? 22.422 -35.344 -4.324 1 95.31 77 VAL A C 1
ATOM 569 O O . VAL A 1 77 ? 22.688 -36.531 -4.375 1 95.31 77 VAL A O 1
ATOM 572 N N . ASP A 1 78 ? 22.297 -34.625 -3.207 1 90.06 78 ASP A N 1
ATOM 573 C CA . ASP A 1 78 ? 22.312 -35.281 -1.906 1 90.06 78 ASP A CA 1
ATOM 574 C C . ASP A 1 78 ? 21.109 -36.219 -1.745 1 90.06 78 ASP A C 1
ATOM 576 O O . ASP A 1 78 ? 19.969 -35.75 -1.741 1 90.06 78 ASP A O 1
ATOM 580 N N . PRO A 1 79 ? 21.328 -37.469 -1.504 1 85.75 79 PRO A N 1
ATOM 581 C CA . PRO A 1 79 ? 20.219 -38.406 -1.405 1 85.75 79 PRO A CA 1
ATOM 582 C C . PRO A 1 79 ? 19.297 -38.125 -0.221 1 85.75 79 PRO A C 1
ATOM 584 O O . PRO A 1 79 ? 18.188 -38.656 -0.161 1 85.75 79 PRO A O 1
ATOM 587 N N . SER A 1 80 ? 19.781 -37.406 0.715 1 88.5 80 SER A N 1
ATOM 588 C CA . SER A 1 80 ? 18.938 -37.062 1.859 1 88.5 80 SER A CA 1
ATOM 589 C C . SER A 1 80 ? 17.922 -36 1.498 1 88.5 80 SER A C 1
ATOM 591 O O . SER A 1 80 ? 16.922 -35.812 2.207 1 88.5 80 SER A O 1
ATOM 593 N N . THR A 1 81 ? 18.094 -35.281 0.446 1 88.44 81 THR A N 1
ATOM 594 C CA . THR A 1 81 ? 17.219 -34.188 0.04 1 88.44 81 THR A CA 1
ATOM 595 C C . THR A 1 81 ? 16.016 -34.719 -0.733 1 88.44 81 THR A C 1
ATOM 597 O O . THR A 1 81 ? 14.898 -34.25 -0.563 1 88.44 81 THR A O 1
ATOM 600 N N . VAL A 1 82 ? 16.25 -35.719 -1.575 1 93.31 82 VAL A N 1
ATOM 601 C CA . VAL A 1 82 ? 15.242 -36.281 -2.461 1 93.31 82 VAL A CA 1
ATOM 602 C C . VAL A 1 82 ? 15.688 -37.625 -2.963 1 93.31 82 VAL A C 1
ATOM 604 O O . VAL A 1 82 ? 16.875 -37.844 -3.211 1 93.31 82 VAL A O 1
ATOM 607 N N . LYS A 1 83 ? 14.789 -38.562 -3.037 1 94.56 83 LYS A N 1
ATOM 608 C CA . LYS A 1 83 ? 15.086 -39.906 -3.535 1 94.56 83 LYS A CA 1
ATOM 609 C C . LYS A 1 83 ? 14.156 -40.281 -4.68 1 94.56 83 LYS A C 1
ATOM 611 O O . LYS A 1 83 ? 13.094 -39.688 -4.848 1 94.56 83 LYS A O 1
ATOM 616 N N . VAL A 1 84 ? 14.602 -41.281 -5.395 1 95.75 84 VAL A N 1
ATOM 617 C CA . VAL A 1 84 ? 13.75 -41.812 -6.438 1 95.75 84 VAL A CA 1
ATOM 618 C C . VAL A 1 84 ? 12.445 -42.344 -5.82 1 95.75 84 VAL A C 1
ATOM 620 O O . VAL A 1 84 ? 12.461 -43 -4.77 1 95.75 84 VAL A O 1
ATOM 623 N N . GLY A 1 85 ? 11.305 -41.938 -6.434 1 96.06 85 GLY A N 1
ATOM 624 C CA . GLY A 1 85 ? 10.008 -42.344 -5.926 1 96.06 85 GLY A CA 1
ATOM 625 C C . GLY A 1 85 ? 9.297 -41.25 -5.16 1 96.06 85 GLY A C 1
ATOM 626 O O . GLY A 1 85 ? 8.078 -41.281 -4.973 1 96.06 85 GLY A O 1
ATOM 627 N N . ASP A 1 86 ? 10.062 -40.25 -4.664 1 96.62 86 ASP A N 1
ATOM 628 C CA . ASP A 1 86 ? 9.461 -39.156 -3.918 1 96.62 86 ASP A CA 1
ATOM 629 C C . ASP A 1 86 ? 8.461 -38.406 -4.777 1 96.62 86 ASP A C 1
ATOM 631 O O . ASP A 1 86 ? 8.703 -38.156 -5.965 1 96.62 86 ASP A O 1
ATOM 635 N N . ARG A 1 87 ? 7.32 -38 -4.18 1 97.69 87 ARG A N 1
ATOM 636 C CA . ARG A 1 87 ? 6.32 -37.156 -4.816 1 97.69 87 ARG A CA 1
ATOM 637 C C . ARG A 1 87 ? 6.734 -35.688 -4.777 1 97.69 87 ARG A C 1
ATOM 639 O O . ARG A 1 87 ? 7.113 -35.188 -3.721 1 97.69 87 ARG A O 1
ATOM 646 N N . VAL A 1 88 ? 6.715 -35.031 -5.914 1 97.75 88 VAL A N 1
ATOM 647 C CA . VAL A 1 88 ? 7.188 -33.656 -5.961 1 97.75 88 VAL A CA 1
ATOM 648 C C . VAL A 1 88 ? 6.266 -32.812 -6.848 1 97.75 88 VAL A C 1
ATOM 650 O O . VAL A 1 88 ? 5.52 -33.375 -7.664 1 97.75 88 VAL A O 1
ATOM 653 N N . GLY A 1 89 ? 6.227 -31.562 -6.582 1 98.06 89 GLY A N 1
ATOM 654 C CA . GLY A 1 89 ? 5.543 -30.594 -7.414 1 98.06 89 GLY A CA 1
ATOM 655 C C . GLY A 1 89 ? 6.492 -29.703 -8.203 1 98.06 89 GLY A C 1
ATOM 656 O O . GLY A 1 89 ? 7.57 -29.359 -7.715 1 98.06 89 GLY A O 1
ATOM 657 N N . VAL A 1 90 ? 6.137 -29.391 -9.414 1 98 90 VAL A N 1
ATOM 658 C CA . VAL A 1 90 ? 6.844 -28.422 -10.25 1 98 90 VAL A CA 1
ATOM 659 C C . VAL A 1 90 ? 6.008 -27.141 -10.383 1 98 90 VAL A C 1
ATOM 661 O O . VAL A 1 90 ? 4.961 -27.141 -11.039 1 98 90 VAL A O 1
ATOM 664 N N . ALA A 1 91 ? 6.492 -26.094 -9.828 1 97.81 91 ALA A N 1
ATOM 665 C CA . ALA A 1 91 ? 5.754 -24.828 -9.781 1 97.81 91 ALA A CA 1
ATOM 666 C C . ALA A 1 91 ? 6.332 -23.828 -10.773 1 97.81 91 ALA A C 1
ATOM 668 O O . ALA A 1 91 ? 7.277 -24.125 -11.5 1 97.81 91 ALA A O 1
ATOM 669 N N . TRP A 1 92 ? 5.691 -22.688 -10.859 1 97.12 92 TRP A N 1
ATOM 670 C CA . TRP A 1 92 ? 6.141 -21.578 -11.695 1 97.12 92 TRP A CA 1
ATOM 671 C C . TRP A 1 92 ? 7.586 -21.203 -11.383 1 97.12 92 TRP A C 1
ATOM 673 O O . TRP A 1 92 ? 8.43 -21.172 -12.273 1 97.12 92 TRP A O 1
ATOM 683 N N . VAL A 1 93 ? 7.824 -20.969 -10.102 1 96.94 93 VAL A N 1
ATOM 684 C CA . VAL A 1 93 ? 9.195 -20.75 -9.664 1 96.94 93 VAL A CA 1
ATOM 685 C C . VAL A 1 93 ? 9.922 -22.078 -9.516 1 96.94 93 VAL A C 1
ATOM 687 O O . VAL A 1 93 ? 9.68 -22.828 -8.562 1 96.94 93 VAL A O 1
ATOM 690 N N . ARG A 1 94 ? 10.727 -22.297 -10.445 1 96.31 94 ARG A N 1
ATOM 691 C CA . ARG A 1 94 ? 11.422 -23.578 -10.539 1 96.31 94 ARG A CA 1
ATOM 692 C C . ARG A 1 94 ? 12.703 -23.562 -9.711 1 96.31 94 ARG A C 1
ATOM 694 O O . ARG A 1 94 ? 13.125 -24.609 -9.203 1 96.31 94 ARG A O 1
ATOM 701 N N . ASP A 1 95 ? 13.281 -22.453 -9.672 1 96.5 95 ASP A N 1
ATOM 702 C CA . ASP A 1 95 ? 14.523 -22.219 -8.938 1 96.5 95 ASP A CA 1
ATOM 703 C C . ASP A 1 95 ? 14.719 -20.734 -8.656 1 96.5 95 ASP A C 1
ATOM 705 O O . ASP A 1 95 ? 14.008 -19.891 -9.211 1 96.5 95 ASP A O 1
ATOM 709 N N . VAL A 1 96 ? 15.656 -20.453 -7.727 1 97.06 96 VAL A N 1
ATOM 710 C CA . VAL A 1 96 ? 15.977 -19.062 -7.375 1 97.06 96 VAL A CA 1
ATOM 711 C C . VAL A 1 96 ? 17.484 -18.906 -7.215 1 97.06 96 VAL A C 1
ATOM 713 O O . VAL A 1 96 ? 18.188 -19.875 -6.898 1 97.06 96 VAL A O 1
ATOM 716 N N . CYS A 1 97 ? 18.062 -17.688 -7.438 1 96.19 97 CYS A N 1
ATOM 717 C CA . CYS A 1 97 ? 19.516 -17.5 -7.383 1 96.19 97 CYS A CA 1
ATOM 718 C C . CYS A 1 97 ? 20 -17.438 -5.941 1 96.19 97 CYS A C 1
ATOM 720 O O . CYS A 1 97 ? 21.156 -17.734 -5.66 1 96.19 97 CYS A O 1
ATOM 722 N N . GLY A 1 98 ? 19.172 -16.984 -5.051 1 95.5 98 GLY A N 1
ATOM 723 C CA . GLY A 1 98 ? 19.484 -16.938 -3.631 1 95.5 98 GLY A CA 1
ATOM 724 C C . GLY A 1 98 ? 20.375 -15.758 -3.256 1 95.5 98 GLY A C 1
ATOM 725 O O . GLY A 1 98 ? 20.688 -15.555 -2.08 1 95.5 98 GLY A O 1
ATOM 726 N N . GLN A 1 99 ? 20.734 -14.906 -4.293 1 94.44 99 GLN A N 1
ATOM 727 C CA . GLN A 1 99 ? 21.719 -13.891 -3.969 1 94.44 99 GLN A CA 1
ATOM 728 C C . GLN A 1 99 ? 21.25 -12.5 -4.383 1 94.44 99 GLN A C 1
ATOM 730 O O . GLN A 1 99 ? 21.797 -11.492 -3.951 1 94.44 99 GLN A O 1
ATOM 735 N N . CYS A 1 100 ? 20.281 -12.453 -5.23 1 93.81 100 CYS A N 1
ATOM 736 C CA . CYS A 1 100 ? 19.844 -11.133 -5.684 1 93.81 100 CYS A CA 1
ATOM 737 C C . CYS A 1 100 ? 19.062 -10.414 -4.586 1 93.81 100 CYS A C 1
ATOM 739 O O . CYS A 1 100 ? 18.781 -10.992 -3.539 1 93.81 100 CYS A O 1
ATOM 741 N N . SER A 1 101 ? 18.703 -9.125 -4.871 1 90.88 101 SER A N 1
ATOM 742 C CA . SER A 1 101 ? 18.016 -8.289 -3.895 1 90.88 101 SER A CA 1
ATOM 743 C C . SER A 1 101 ? 16.625 -8.836 -3.576 1 90.88 101 SER A C 1
ATOM 745 O O . SER A 1 101 ? 16.141 -8.68 -2.457 1 90.88 101 SER A O 1
ATOM 747 N N . CYS A 1 102 ? 16.047 -9.57 -4.453 1 95.25 102 CYS A N 1
ATOM 748 C CA . CYS A 1 102 ? 14.727 -10.164 -4.23 1 95.25 102 CYS A CA 1
ATOM 749 C C . CYS A 1 102 ? 14.836 -11.414 -3.363 1 95.25 102 CYS A C 1
ATOM 751 O O . CYS A 1 102 ? 14.109 -11.555 -2.375 1 95.25 102 CYS A O 1
ATOM 753 N N . CYS A 1 103 ? 15.805 -12.234 -3.666 1 95.88 103 CYS A N 1
ATOM 754 C CA . CYS A 1 103 ? 15.969 -13.5 -2.955 1 95.88 103 CYS A CA 1
ATOM 755 C C . CYS A 1 103 ? 16.375 -13.258 -1.505 1 95.88 103 CYS A C 1
ATOM 757 O O . CYS A 1 103 ? 16.125 -14.102 -0.64 1 95.88 103 CYS A O 1
ATOM 759 N N . ARG A 1 104 ? 16.938 -12.094 -1.269 1 93.19 104 ARG A N 1
ATOM 760 C CA . ARG A 1 104 ? 17.422 -11.82 0.078 1 93.19 104 ARG A CA 1
ATOM 761 C C . ARG A 1 104 ? 16.312 -11.305 0.975 1 93.19 104 ARG A C 1
ATOM 763 O O . ARG A 1 104 ? 16.469 -11.203 2.191 1 93.19 104 ARG A O 1
ATOM 770 N N . GLN A 1 105 ? 15.18 -11 0.384 1 93.19 105 GLN A N 1
ATOM 771 C CA . GLN A 1 105 ? 14.008 -10.594 1.161 1 93.19 105 GLN A CA 1
ATOM 772 C C . GLN A 1 105 ? 13.156 -11.805 1.54 1 93.19 105 GLN A C 1
ATOM 774 O O . GLN A 1 105 ? 12.977 -12.719 0.732 1 93.19 105 GLN A O 1
ATOM 779 N N . PRO A 1 106 ? 12.664 -11.75 2.811 1 90.56 106 PRO A N 1
ATOM 780 C CA . PRO A 1 106 ? 11.75 -12.844 3.162 1 90.56 106 PRO A CA 1
ATOM 781 C C . PRO A 1 106 ? 10.57 -12.953 2.201 1 90.56 106 PRO A C 1
ATOM 783 O O . PRO A 1 106 ? 9.836 -11.977 1.999 1 90.56 106 PRO A O 1
ATOM 786 N N . GLY A 1 107 ? 10.422 -14.164 1.614 1 92.75 107 GLY A N 1
ATOM 787 C CA . GLY A 1 107 ? 9.328 -14.414 0.687 1 92.75 107 GLY A CA 1
ATOM 788 C C . GLY A 1 107 ? 9.555 -13.789 -0.678 1 92.75 107 GLY A C 1
ATOM 789 O O . GLY A 1 107 ? 8.727 -13.945 -1.578 1 92.75 107 GLY A O 1
ATOM 790 N N . GLY A 1 108 ? 10.68 -13.078 -0.848 1 96.12 108 GLY A N 1
ATOM 791 C CA . GLY A 1 108 ? 10.938 -12.328 -2.061 1 96.12 108 GLY A CA 1
ATOM 792 C C . GLY A 1 108 ? 11.461 -13.18 -3.199 1 96.12 108 GLY A C 1
ATOM 793 O O . GLY A 1 108 ? 11.547 -12.719 -4.34 1 96.12 108 GLY A O 1
ATOM 794 N N . GLU A 1 109 ? 11.766 -14.461 -2.91 1 96.19 109 GLU A N 1
ATOM 795 C CA . GLU A 1 109 ? 12.359 -15.344 -3.912 1 96.19 109 GLU A CA 1
ATOM 796 C C . GLU A 1 109 ? 11.414 -15.539 -5.098 1 96.19 109 GLU A C 1
ATOM 798 O O . GLU A 1 109 ? 11.867 -15.836 -6.207 1 96.19 109 GLU A O 1
ATOM 803 N N . VAL A 1 110 ? 10.156 -15.367 -4.887 1 97.19 110 VAL A N 1
ATOM 804 C CA . VAL A 1 110 ? 9.188 -15.555 -5.957 1 97.19 110 VAL A CA 1
ATOM 805 C C . VAL A 1 110 ? 9.391 -14.492 -7.035 1 97.19 110 VAL A C 1
ATOM 807 O O . VAL A 1 110 ? 8.852 -14.609 -8.141 1 97.19 110 VAL A O 1
ATOM 810 N N . ARG A 1 111 ? 10.141 -13.445 -6.695 1 97 111 ARG A N 1
ATOM 811 C CA . ARG A 1 111 ? 10.469 -12.367 -7.621 1 97 111 ARG A CA 1
ATOM 812 C C . ARG A 1 111 ? 11.945 -12.391 -8 1 97 111 ARG A C 1
ATOM 814 O O . ARG A 1 111 ? 12.516 -11.359 -8.359 1 97 111 ARG A O 1
ATOM 821 N N . CYS A 1 112 ? 12.609 -13.539 -7.902 1 96.94 112 CYS A N 1
ATOM 822 C CA . CYS A 1 112 ? 14.023 -13.68 -8.234 1 96.94 112 CYS A CA 1
ATOM 823 C C . CYS A 1 112 ? 14.328 -13.047 -9.594 1 96.94 112 CYS A C 1
ATOM 825 O O . CYS A 1 112 ? 13.625 -13.305 -10.57 1 96.94 112 CYS A O 1
ATOM 827 N N . LEU A 1 113 ? 15.438 -12.289 -9.688 1 93.5 113 LEU A N 1
ATOM 828 C CA . LEU A 1 113 ? 15.773 -11.539 -10.891 1 93.5 113 LEU A CA 1
ATOM 829 C C . LEU A 1 113 ? 16.219 -12.469 -12.016 1 93.5 113 LEU A C 1
ATOM 831 O O . LEU A 1 113 ? 16.172 -12.109 -13.188 1 93.5 113 LEU A O 1
ATOM 835 N N . GLU A 1 114 ? 16.609 -13.68 -11.742 1 95.62 114 GLU A N 1
ATOM 836 C CA . GLU A 1 114 ? 17.031 -14.633 -12.758 1 95.62 114 GLU A CA 1
ATOM 837 C C . GLU A 1 114 ? 15.844 -15.281 -13.453 1 95.62 114 GLU A C 1
ATOM 839 O O . GLU A 1 114 ? 15.977 -15.844 -14.539 1 95.62 114 GLU A O 1
ATOM 844 N N . GLN A 1 115 ? 14.688 -15.227 -12.836 1 94 115 GLN A N 1
ATOM 845 C CA . GLN A 1 115 ? 13.422 -15.703 -13.398 1 94 115 GLN A CA 1
ATOM 846 C C . GLN A 1 115 ? 13.547 -17.125 -13.914 1 94 115 GLN A C 1
ATOM 848 O O . GLN A 1 115 ? 13.227 -17.406 -15.07 1 94 115 GLN A O 1
ATOM 853 N N . GLN A 1 116 ? 14.008 -18.062 -13.047 1 95.81 116 GLN A N 1
ATOM 854 C CA . GLN A 1 116 ? 14.125 -19.469 -13.367 1 95.81 116 GLN A CA 1
ATOM 855 C C . GLN A 1 116 ? 12.773 -20.172 -13.297 1 95.81 116 GLN A C 1
ATOM 857 O O . GLN A 1 116 ? 12.547 -21 -12.414 1 95.81 116 GLN A O 1
ATOM 862 N N . ASN A 1 117 ? 11.914 -19.859 -14.312 1 97.12 117 ASN A N 1
ATOM 863 C CA . ASN A 1 117 ? 10.531 -20.328 -14.312 1 97.12 117 ASN A CA 1
ATOM 864 C C . ASN A 1 117 ? 10.328 -21.469 -15.305 1 97.12 117 ASN A C 1
ATOM 866 O O . ASN A 1 117 ? 10.906 -21.453 -16.391 1 97.12 117 ASN A O 1
ATOM 870 N N . SER A 1 118 ? 9.516 -22.406 -14.883 1 97.5 118 SER A N 1
ATOM 871 C CA . SER A 1 118 ? 9.102 -23.484 -15.758 1 97.5 118 SER A CA 1
ATOM 872 C C . SER A 1 118 ? 8.273 -22.969 -16.938 1 97.5 118 SER A C 1
ATOM 874 O O . SER A 1 118 ? 7.344 -22.188 -16.734 1 97.5 118 SER A O 1
ATOM 876 N N . GLY A 1 119 ? 8.617 -23.406 -18.109 1 97.5 119 GLY A N 1
ATOM 877 C CA . GLY A 1 119 ? 7.898 -22.969 -19.312 1 97.5 119 GLY A CA 1
ATOM 878 C C . GLY A 1 119 ? 8.414 -21.672 -19.875 1 97.5 119 GLY A C 1
ATOM 879 O O . GLY A 1 119 ? 8.141 -21.344 -21.031 1 97.5 119 GLY A O 1
ATOM 880 N N . ARG A 1 120 ? 9.109 -20.938 -19.062 1 96.38 120 ARG A N 1
ATOM 881 C CA . ARG A 1 120 ? 9.664 -19.672 -19.516 1 96.38 120 ARG A CA 1
ATOM 882 C C . ARG A 1 120 ? 11.141 -19.812 -19.875 1 96.38 120 ARG A C 1
ATOM 884 O O . ARG A 1 120 ? 11.492 -19.938 -21.047 1 96.38 120 ARG A O 1
ATOM 891 N N . LYS A 1 121 ? 11.992 -20 -18.891 1 96.44 121 LYS A N 1
ATOM 892 C CA . LYS A 1 121 ? 13.43 -20.141 -19.094 1 96.44 121 LYS A CA 1
ATOM 893 C C . LYS A 1 121 ? 13.836 -21.594 -19.25 1 96.44 121 LYS A C 1
ATOM 895 O O . LYS A 1 121 ? 14.852 -21.906 -19.875 1 96.44 121 LYS A O 1
ATOM 900 N N . TRP A 1 122 ? 13.062 -22.453 -18.688 1 96.75 122 TRP A N 1
ATOM 901 C CA . TRP A 1 122 ? 13.297 -23.891 -18.734 1 96.75 122 TRP A CA 1
ATOM 902 C C . TRP A 1 122 ? 12.07 -24.625 -19.281 1 96.75 122 TRP A C 1
ATOM 904 O O . TRP A 1 122 ? 10.938 -24.156 -19.125 1 96.75 122 TRP A O 1
ATOM 914 N N . ASP A 1 123 ? 12.281 -25.766 -19.875 1 97.94 123 ASP A N 1
ATOM 915 C CA . ASP A 1 123 ? 11.148 -26.562 -20.312 1 97.94 123 ASP A CA 1
ATOM 916 C C . ASP A 1 123 ? 10.211 -26.891 -19.156 1 97.94 123 ASP A C 1
ATOM 918 O O . ASP A 1 123 ? 10.664 -27.188 -18.047 1 97.94 123 ASP A O 1
ATOM 922 N N . GLY A 1 124 ? 8.93 -26.859 -19.5 1 98.31 124 GLY A N 1
ATOM 923 C CA . GLY A 1 124 ? 7.941 -26.953 -18.438 1 98.31 124 GLY A CA 1
ATOM 924 C C . GLY A 1 124 ? 7.32 -28.328 -18.312 1 98.31 124 GLY A C 1
ATOM 925 O O . GLY A 1 124 ? 7.996 -29.344 -18.516 1 98.31 124 GLY A O 1
ATOM 926 N N . THR A 1 125 ? 6.074 -28.344 -17.906 1 98.5 125 THR A N 1
ATOM 927 C CA . THR A 1 125 ? 5.449 -29.578 -17.453 1 98.5 125 THR A CA 1
ATOM 928 C C . THR A 1 125 ? 4.48 -30.109 -18.516 1 98.5 125 THR A C 1
ATOM 930 O O . THR A 1 125 ? 3.75 -31.078 -18.266 1 98.5 125 THR A O 1
ATOM 933 N N . PHE A 1 126 ? 4.395 -29.453 -19.672 1 98.38 126 PHE A N 1
ATOM 934 C CA . PHE A 1 126 ? 3.605 -30.047 -20.75 1 98.38 126 PHE A CA 1
ATOM 935 C C . PHE A 1 126 ? 4.375 -31.156 -21.438 1 98.38 126 PHE A C 1
ATOM 937 O O . PHE A 1 126 ? 4.551 -31.141 -22.672 1 98.38 126 PHE A O 1
ATOM 944 N N . ALA A 1 127 ? 4.816 -32.125 -20.656 1 97.81 127 ALA A N 1
ATOM 945 C CA . ALA A 1 127 ? 5.586 -33.281 -21.062 1 97.81 127 ALA A CA 1
ATOM 946 C C . ALA A 1 127 ? 5.465 -34.406 -20.031 1 97.81 127 ALA A C 1
ATOM 948 O O . ALA A 1 127 ? 5.207 -34.156 -18.859 1 97.81 127 ALA A O 1
ATOM 949 N N . GLU A 1 128 ? 5.684 -35.625 -20.484 1 97.44 128 GLU A N 1
ATOM 950 C CA . GLU A 1 128 ? 5.582 -36.781 -19.578 1 97.44 128 GLU A CA 1
ATOM 951 C C . GLU A 1 128 ? 6.668 -36.719 -18.5 1 97.44 128 GLU A C 1
ATOM 953 O O . GLU A 1 128 ? 6.465 -37.188 -17.375 1 97.44 128 GLU A O 1
ATOM 958 N N . HIS A 1 129 ? 7.801 -36.188 -18.859 1 97.38 129 HIS A N 1
ATOM 959 C CA . HIS A 1 129 ? 8.914 -36 -17.938 1 97.38 129 HIS A CA 1
ATOM 960 C C . HIS A 1 129 ? 9.406 -34.531 -17.969 1 97.38 129 HIS A C 1
ATOM 962 O O . HIS A 1 129 ? 9.328 -33.875 -19 1 97.38 129 HIS A O 1
ATOM 968 N N . CYS A 1 130 ? 9.906 -34.125 -16.906 1 96.69 130 CYS A N 1
ATOM 969 C CA . CYS A 1 130 ? 10.562 -32.812 -16.891 1 96.69 130 CYS A CA 1
ATOM 970 C C . CYS A 1 130 ? 11.688 -32.781 -15.859 1 96.69 130 CYS A C 1
ATOM 972 O O . CYS A 1 130 ? 11.781 -33.656 -15.008 1 96.69 130 CYS A O 1
ATOM 974 N N . LEU A 1 131 ? 12.625 -31.844 -16.031 1 97.12 131 LEU A N 1
ATOM 975 C CA . LEU A 1 131 ? 13.781 -31.672 -15.148 1 97.12 131 LEU A CA 1
ATOM 976 C C . LEU A 1 131 ? 13.578 -30.484 -14.211 1 97.12 131 LEU A C 1
ATOM 978 O O . LEU A 1 131 ? 13.039 -29.453 -14.609 1 97.12 131 LEU A O 1
ATOM 982 N N . VAL A 1 132 ? 14.008 -30.625 -12.953 1 96.5 132 VAL A N 1
ATOM 983 C CA . VAL A 1 132 ? 14.109 -29.484 -12.031 1 96.5 132 VAL A CA 1
ATOM 984 C C . VAL A 1 132 ? 15.391 -29.609 -11.203 1 96.5 132 VAL A C 1
ATOM 986 O O . VAL A 1 132 ? 15.906 -30.703 -11 1 96.5 132 VAL A O 1
ATOM 989 N N . PRO A 1 133 ? 15.914 -28.438 -10.805 1 96 133 PRO A N 1
ATOM 990 C CA . PRO A 1 133 ? 17.016 -28.547 -9.852 1 96 133 PRO A CA 1
ATOM 991 C C . PRO A 1 133 ? 16.609 -29.141 -8.508 1 96 133 PRO A C 1
ATOM 993 O O . PRO A 1 133 ? 15.5 -28.859 -8.031 1 96 133 PRO A O 1
ATOM 996 N N . SER A 1 134 ? 17.516 -29.875 -7.902 1 95.31 134 SER A N 1
ATOM 997 C CA . SER A 1 134 ? 17.203 -30.531 -6.633 1 95.31 134 SER A CA 1
ATOM 998 C C . SER A 1 134 ? 17.141 -29.516 -5.492 1 95.31 134 SER A C 1
ATOM 1000 O O . SER A 1 134 ? 16.422 -29.719 -4.512 1 95.31 134 SER A O 1
ATOM 1002 N N . ARG A 1 135 ? 17.828 -28.438 -5.578 1 93.69 135 ARG A N 1
ATOM 1003 C CA . ARG A 1 135 ? 18.016 -27.516 -4.457 1 93.69 135 ARG A CA 1
ATOM 1004 C C . ARG A 1 135 ? 16.734 -26.75 -4.156 1 93.69 135 ARG A C 1
ATOM 1006 O O . ARG A 1 135 ? 16.562 -26.203 -3.066 1 93.69 135 ARG A O 1
ATOM 1013 N N . TYR A 1 136 ? 15.797 -26.656 -5.125 1 93.56 136 TYR A N 1
ATOM 1014 C CA . TYR A 1 136 ? 14.57 -25.891 -4.926 1 93.56 136 TYR A CA 1
ATOM 1015 C C . TYR A 1 136 ? 13.344 -26.766 -5.191 1 93.56 136 TYR A C 1
ATOM 1017 O O . TYR A 1 136 ? 12.305 -26.266 -5.621 1 93.56 136 TYR A O 1
ATOM 1025 N N . VAL A 1 137 ? 13.445 -28.047 -4.969 1 92.75 137 VAL A N 1
ATOM 1026 C CA . VAL A 1 137 ? 12.383 -29 -5.258 1 92.75 137 VAL A CA 1
ATOM 1027 C C . VAL A 1 137 ? 11.25 -28.828 -4.25 1 92.75 137 VAL A C 1
ATOM 1029 O O . VAL A 1 137 ? 11.492 -28.625 -3.061 1 92.75 137 VAL A O 1
ATOM 1032 N N . LEU A 1 138 ? 9.992 -28.891 -4.66 1 96.5 138 LEU A N 1
ATOM 1033 C CA . LEU A 1 138 ? 8.812 -28.906 -3.803 1 96.5 138 LEU A CA 1
ATOM 1034 C C . LEU A 1 138 ? 8.383 -30.328 -3.479 1 96.5 138 LEU A C 1
ATOM 1036 O O . LEU A 1 138 ? 7.66 -30.953 -4.258 1 96.5 138 LEU A O 1
ATOM 1040 N N . ALA A 1 139 ? 8.844 -30.75 -2.324 1 95.5 139 ALA A N 1
ATOM 1041 C CA . ALA A 1 139 ? 8.422 -32.062 -1.868 1 95.5 139 ALA A CA 1
ATOM 1042 C C . ALA A 1 139 ? 6.961 -32.062 -1.439 1 95.5 139 ALA A C 1
ATOM 1044 O O . ALA A 1 139 ? 6.52 -31.156 -0.728 1 95.5 139 ALA A O 1
ATOM 1045 N N . LEU A 1 140 ? 6.246 -33.062 -1.913 1 97.31 140 LEU A N 1
ATOM 1046 C CA . LEU A 1 140 ? 4.832 -33.156 -1.578 1 97.31 140 LEU A CA 1
ATOM 1047 C C . LEU A 1 140 ? 4.574 -34.344 -0.675 1 97.31 140 LEU A C 1
ATOM 1049 O O . LEU A 1 140 ? 5.188 -35.406 -0.852 1 97.31 140 LEU A O 1
ATOM 1053 N N . PRO A 1 141 ? 3.66 -34.188 0.243 1 94.38 141 PRO A N 1
ATOM 1054 C CA . PRO A 1 141 ? 3.277 -35.375 1.017 1 94.38 141 PRO A CA 1
ATOM 1055 C C . PRO A 1 141 ? 2.553 -36.406 0.174 1 94.38 141 PRO A C 1
ATOM 1057 O O . PRO A 1 141 ? 1.793 -36.062 -0.731 1 94.38 141 PRO A O 1
ATOM 1060 N N . ASP A 1 142 ? 2.865 -37.594 0.565 1 94.75 142 ASP A N 1
ATOM 1061 C CA . ASP A 1 142 ? 2.094 -38.688 -0.015 1 94.75 142 ASP A CA 1
ATOM 1062 C C . ASP A 1 142 ? 0.813 -38.938 0.776 1 94.75 142 ASP A C 1
ATOM 1064 O O . ASP A 1 142 ? 0.806 -39.719 1.725 1 94.75 142 ASP A O 1
ATOM 1068 N N . ASP A 1 143 ? -0.166 -38.219 0.415 1 96 143 ASP A N 1
ATOM 1069 C CA . ASP A 1 143 ? -1.431 -38.188 1.144 1 96 143 ASP A CA 1
ATOM 1070 C C . ASP A 1 143 ? -2.609 -38.438 0.201 1 96 143 ASP A C 1
ATOM 1072 O O . ASP A 1 143 ? -2.725 -37.781 -0.831 1 96 143 ASP A O 1
ATOM 1076 N N . GLN A 1 144 ? -3.439 -39.312 0.564 1 95.12 144 GLN A N 1
ATOM 1077 C CA . GLN A 1 144 ? -4.562 -39.688 -0.285 1 95.12 144 GLN A CA 1
ATOM 1078 C C . GLN A 1 144 ? -5.562 -38.562 -0.426 1 95.12 144 GLN A C 1
ATOM 1080 O O . GLN A 1 144 ? -6.34 -38.531 -1.382 1 95.12 144 GLN A O 1
ATOM 1085 N N . ASP A 1 145 ? -5.566 -37.656 0.523 1 96.94 145 ASP A N 1
ATOM 1086 C CA . ASP A 1 145 ? -6.477 -36.5 0.497 1 96.94 145 ASP A CA 1
ATOM 1087 C C . ASP A 1 145 ? -5.941 -35.406 -0.401 1 96.94 145 ASP A C 1
ATOM 1089 O O . ASP A 1 145 ? -6.574 -34.344 -0.548 1 96.94 145 ASP A O 1
ATOM 1093 N N . LEU A 1 146 ? -4.836 -35.656 -1.095 1 97.88 146 LEU A N 1
ATOM 1094 C CA . LEU A 1 146 ? -4.242 -34.719 -2.041 1 97.88 146 LEU A CA 1
ATOM 1095 C C . LEU A 1 146 ? -4.051 -35.375 -3.406 1 97.88 146 LEU A C 1
ATOM 1097 O O . LEU A 1 146 ? -2.924 -35.5 -3.881 1 97.88 146 LEU A O 1
ATOM 1101 N N . PRO A 1 147 ? -5.145 -35.688 -3.992 1 97.31 147 PRO A N 1
ATOM 1102 C CA . PRO A 1 147 ? -4.953 -36.219 -5.336 1 97.31 147 PRO A CA 1
ATOM 1103 C C . PRO A 1 147 ? -4.258 -35.25 -6.281 1 97.31 147 PRO A C 1
ATOM 1105 O O . PRO A 1 147 ? -4.469 -34.031 -6.184 1 97.31 147 PRO A O 1
ATOM 1108 N N . ASP A 1 148 ? -3.502 -35.781 -7.207 1 97.62 148 ASP A N 1
ATOM 1109 C CA . ASP A 1 148 ? -2.646 -34.969 -8.078 1 97.62 148 ASP A CA 1
ATOM 1110 C C . ASP A 1 148 ? -3.467 -33.938 -8.859 1 97.62 148 ASP A C 1
ATOM 1112 O O . ASP A 1 148 ? -3.008 -32.844 -9.102 1 97.62 148 ASP A O 1
ATOM 1116 N N . GLU A 1 149 ? -4.672 -34.344 -9.266 1 97 149 GLU A N 1
ATOM 1117 C CA . GLU A 1 149 ? -5.508 -33.438 -10.055 1 97 149 GLU A CA 1
ATOM 1118 C C . GLU A 1 149 ? -5.934 -32.219 -9.25 1 97 149 GLU A C 1
ATOM 1120 O O . GLU A 1 149 ? -6.262 -31.188 -9.82 1 97 149 GLU A O 1
ATOM 1125 N N . PHE A 1 150 ? -5.973 -32.344 -7.902 1 98.12 150 PHE A N 1
ATOM 1126 C CA . PHE A 1 150 ? -6.293 -31.188 -7.055 1 98.12 150 PHE A CA 1
ATOM 1127 C C . PHE A 1 150 ? -5.035 -30.406 -6.699 1 98.12 150 PHE A C 1
ATOM 1129 O O . PHE A 1 150 ? -5.09 -29.188 -6.504 1 98.12 150 PHE A O 1
ATOM 1136 N N . VAL A 1 151 ? -3.898 -31.094 -6.664 1 98.5 151 VAL A N 1
ATOM 1137 C CA . VAL A 1 151 ? -2.639 -30.453 -6.285 1 98.5 151 VAL A CA 1
ATOM 1138 C C . VAL A 1 151 ? -2.152 -29.547 -7.418 1 98.5 151 VAL A C 1
ATOM 1140 O O . VAL A 1 151 ? -1.698 -28.422 -7.172 1 98.5 151 VAL A O 1
ATOM 1143 N N . ALA A 1 152 ? -2.275 -29.969 -8.648 1 98.44 152 ALA A N 1
ATOM 1144 C CA . ALA A 1 152 ? -1.692 -29.297 -9.812 1 98.44 152 ALA A CA 1
ATOM 1145 C C . ALA A 1 152 ? -2.145 -27.844 -9.891 1 98.44 152 ALA A C 1
ATOM 1147 O O . ALA A 1 152 ? -1.316 -26.938 -9.922 1 98.44 152 ALA A O 1
ATOM 1148 N N . PRO A 1 153 ? -3.467 -27.609 -9.742 1 97.94 153 PRO A N 1
ATOM 1149 C CA . PRO A 1 153 ? -3.92 -26.219 -9.867 1 97.94 153 PRO A CA 1
ATOM 1150 C C . PRO A 1 153 ? -3.438 -25.328 -8.727 1 97.94 153 PRO A C 1
ATOM 1152 O O . PRO A 1 153 ? -3.465 -24.109 -8.828 1 97.94 153 PRO A O 1
ATOM 1155 N N . ILE A 1 154 ? -3.031 -25.906 -7.57 1 98.62 154 ILE A N 1
ATOM 1156 C CA . ILE A 1 154 ? -2.629 -25.156 -6.391 1 98.62 154 ILE A CA 1
ATOM 1157 C C . ILE A 1 154 ? -1.199 -24.641 -6.566 1 98.62 154 ILE A C 1
ATOM 1159 O O . ILE A 1 154 ? -0.792 -23.672 -5.918 1 98.62 154 ILE A O 1
ATOM 1163 N N . LEU A 1 155 ? -0.428 -25.203 -7.492 1 98.5 155 LEU A N 1
ATOM 1164 C CA . LEU A 1 155 ? 1.006 -24.969 -7.617 1 98.5 155 LEU A CA 1
ATOM 1165 C C . LEU A 1 155 ? 1.276 -23.625 -8.297 1 98.5 155 LEU A C 1
ATOM 1167 O O . LEU A 1 155 ? 2.426 -23.188 -8.375 1 98.5 155 LEU A O 1
ATOM 1171 N N . CYS A 1 156 ? 0.235 -22.953 -8.773 1 98.12 156 CYS A N 1
ATOM 1172 C CA . CYS A 1 156 ? 0.343 -21.578 -9.227 1 98.12 156 CYS A CA 1
ATOM 1173 C C . CYS A 1 156 ? -0.923 -20.781 -8.898 1 98.12 156 CYS A C 1
ATOM 1175 O O . CYS A 1 156 ? -0.941 -20 -7.957 1 98.12 156 CYS A O 1
ATOM 1177 N N . GLY A 1 157 ? -2.047 -21.172 -9.531 1 97.38 157 GLY A N 1
ATOM 1178 C CA . GLY A 1 157 ? -3.293 -20.453 -9.305 1 97.38 157 GLY A CA 1
ATOM 1179 C C . GLY A 1 157 ? -3.723 -20.438 -7.855 1 97.38 157 GLY A C 1
ATOM 1180 O O . GLY A 1 157 ? -4.027 -19.375 -7.305 1 97.38 157 GLY A O 1
ATOM 1181 N N . GLY A 1 158 ? -3.746 -21.594 -7.25 1 98.5 158 GLY A N 1
ATOM 1182 C CA . GLY A 1 158 ? -4.18 -21.703 -5.867 1 98.5 158 GLY A CA 1
ATOM 1183 C C . GLY A 1 158 ? -3.301 -20.938 -4.906 1 98.5 158 GLY A C 1
ATOM 1184 O O . GLY A 1 158 ? -3.801 -20.188 -4.066 1 98.5 158 GLY A O 1
ATOM 1185 N N . VAL A 1 159 ? -1.987 -21.156 -5.02 1 98.69 159 VAL A N 1
ATOM 1186 C CA . VAL A 1 159 ? -1.081 -20.484 -4.09 1 98.69 159 VAL A CA 1
ATOM 1187 C C . VAL A 1 159 ? -1.085 -18.984 -4.352 1 98.69 159 VAL A C 1
ATOM 1189 O O . VAL A 1 159 ? -0.912 -18.188 -3.43 1 98.69 159 VAL A O 1
ATOM 1192 N N . THR A 1 160 ? -1.331 -18.547 -5.566 1 98.5 160 THR A N 1
ATOM 1193 C CA . THR A 1 160 ? -1.481 -17.125 -5.883 1 98.5 160 THR A CA 1
ATOM 1194 C C . THR A 1 160 ? -2.662 -16.531 -5.125 1 98.5 160 THR A C 1
ATOM 1196 O O . THR A 1 160 ? -2.529 -15.477 -4.496 1 98.5 160 THR A O 1
ATOM 1199 N N . ALA A 1 161 ? -3.801 -17.188 -5.188 1 98.62 161 ALA A N 1
ATOM 1200 C CA . ALA A 1 161 ? -4.984 -16.734 -4.465 1 98.62 161 ALA A CA 1
ATOM 1201 C C . ALA A 1 161 ? -4.746 -16.75 -2.957 1 98.62 161 ALA A C 1
ATOM 1203 O O . ALA A 1 161 ? -5.078 -15.781 -2.268 1 98.62 161 ALA A O 1
ATOM 1204 N N . TYR A 1 162 ? -4.152 -17.812 -2.459 1 98.81 162 TYR A N 1
ATOM 1205 C CA . TYR A 1 162 ? -3.861 -17.969 -1.038 1 98.81 162 TYR A CA 1
ATOM 1206 C C . TYR A 1 162 ? -2.963 -16.844 -0.535 1 98.81 162 TYR A C 1
ATOM 1208 O O . TYR A 1 162 ? -3.252 -16.234 0.488 1 98.81 162 TYR A O 1
ATOM 1216 N N . LYS A 1 163 ? -1.923 -16.641 -1.273 1 98.38 163 LYS A N 1
ATOM 1217 C CA . LYS A 1 163 ? -0.957 -15.617 -0.89 1 98.38 163 LYS A CA 1
ATOM 1218 C C . LYS A 1 163 ? -1.602 -14.234 -0.866 1 98.38 163 LYS A C 1
ATOM 1220 O O . LYS A 1 163 ? -1.325 -13.43 0.026 1 98.38 163 LYS A O 1
ATOM 1225 N N . ALA A 1 164 ? -2.416 -13.906 -1.81 1 98.69 164 ALA A N 1
ATOM 1226 C CA . ALA A 1 164 ? -3.102 -12.617 -1.87 1 98.69 164 ALA A CA 1
ATOM 1227 C C . ALA A 1 164 ? -3.969 -12.398 -0.632 1 98.69 164 ALA A C 1
ATOM 1229 O O . ALA A 1 164 ? -3.965 -11.312 -0.047 1 98.69 164 ALA A O 1
ATOM 1230 N N . LEU A 1 165 ? -4.656 -13.438 -0.237 1 98.81 165 LEU A N 1
ATOM 1231 C CA . LEU A 1 165 ? -5.527 -13.352 0.93 1 98.81 165 LEU A CA 1
ATOM 1232 C C . LEU A 1 165 ? -4.711 -13.242 2.213 1 98.81 165 LEU A C 1
ATOM 1234 O O . LEU A 1 165 ? -5.086 -12.516 3.135 1 98.81 165 LEU A O 1
ATOM 1238 N N . LYS A 1 166 ? -3.637 -13.961 2.258 1 97.69 166 LYS A N 1
ATOM 1239 C CA . LYS A 1 166 ? -2.748 -13.883 3.416 1 97.69 166 LYS A CA 1
ATOM 1240 C C . LYS A 1 166 ? -2.189 -12.469 3.584 1 97.69 166 LYS A C 1
ATOM 1242 O O . LYS A 1 166 ? -1.971 -12.016 4.711 1 97.69 166 LYS A O 1
ATOM 1247 N N . ALA A 1 167 ? -2.027 -11.781 2.518 1 97.31 167 ALA A N 1
ATOM 1248 C CA . ALA A 1 167 ? -1.374 -10.469 2.527 1 97.31 167 ALA A CA 1
ATOM 1249 C C . ALA A 1 167 ? -2.396 -9.344 2.668 1 97.31 167 ALA A C 1
ATOM 1251 O O . ALA A 1 167 ? -2.027 -8.18 2.822 1 97.31 167 ALA A O 1
ATOM 1252 N N . CYS A 1 168 ? -3.695 -9.586 2.678 1 98 168 CYS A N 1
ATOM 1253 C CA . CYS A 1 168 ? -4.711 -8.57 2.438 1 98 168 CYS A CA 1
ATOM 1254 C C . CYS A 1 168 ? -4.984 -7.762 3.701 1 98 168 CYS A C 1
ATOM 1256 O O . CYS A 1 168 ? -5.719 -6.773 3.664 1 98 168 CYS A O 1
ATOM 1258 N N . GLU A 1 169 ? -4.492 -8.078 4.91 1 95.75 169 GLU A N 1
ATOM 1259 C CA . GLU A 1 169 ? -4.488 -7.348 6.172 1 95.75 169 GLU A CA 1
ATOM 1260 C C . GLU A 1 169 ? -5.891 -7.266 6.77 1 95.75 169 GLU A C 1
ATOM 1262 O O . GLU A 1 169 ? -6.113 -6.547 7.746 1 95.75 169 GLU A O 1
ATOM 1267 N N . ALA A 1 170 ? -6.891 -7.957 6.176 1 97.31 170 ALA A N 1
ATOM 1268 C CA . ALA A 1 170 ? -8.227 -8.031 6.77 1 97.31 170 ALA A CA 1
ATOM 1269 C C . ALA A 1 170 ? -8.258 -9.047 7.914 1 97.31 170 ALA A C 1
ATOM 1271 O O . ALA A 1 170 ? -7.387 -9.914 8.008 1 97.31 170 ALA A O 1
ATOM 1272 N N . THR A 1 171 ? -9.211 -8.875 8.812 1 96.38 171 THR A N 1
ATOM 1273 C CA . THR A 1 171 ? -9.438 -9.812 9.914 1 96.38 171 THR A CA 1
ATOM 1274 C C . THR A 1 171 ? -10.594 -10.75 9.586 1 96.38 171 THR A C 1
ATOM 1276 O O . THR A 1 171 ? -11.609 -10.328 9.031 1 96.38 171 THR A O 1
ATOM 1279 N N . PRO A 1 172 ? -10.438 -12.086 9.93 1 97.31 172 PRO A N 1
ATOM 1280 C CA . PRO A 1 172 ? -11.578 -12.977 9.742 1 97.31 172 PRO A CA 1
ATOM 1281 C C . PRO A 1 172 ? -12.875 -12.398 10.305 1 97.31 172 PRO A C 1
ATOM 1283 O O . PRO A 1 172 ? -12.875 -11.797 11.375 1 97.31 172 PRO A O 1
ATOM 1286 N N . GLY A 1 173 ? -13.914 -12.586 9.648 1 97.62 173 GLY A N 1
ATOM 1287 C CA . GLY A 1 173 ? -15.195 -12 10.008 1 97.62 173 GLY A CA 1
ATOM 1288 C C . GLY A 1 173 ? -15.547 -10.773 9.195 1 97.62 173 GLY A C 1
ATOM 1289 O O . GLY A 1 173 ? -16.719 -10.43 9.047 1 97.62 173 GLY A O 1
ATOM 1290 N N . GLU A 1 174 ? -14.562 -10.086 8.633 1 97.75 174 GLU A N 1
ATOM 1291 C CA . GLU A 1 174 ? -14.789 -8.891 7.828 1 97.75 174 GLU A CA 1
ATOM 1292 C C . GLU A 1 174 ? -15.141 -9.25 6.387 1 97.75 174 GLU A C 1
ATOM 1294 O O . GLU A 1 174 ? -14.844 -10.352 5.926 1 97.75 174 GLU A O 1
ATOM 1299 N N . TRP A 1 175 ? -15.773 -8.297 5.672 1 98.56 175 TRP A N 1
ATOM 1300 C CA . TRP A 1 175 ? -16.094 -8.461 4.258 1 98.56 175 TRP A CA 1
ATOM 1301 C C . TRP A 1 175 ? -14.859 -8.203 3.395 1 98.56 175 TRP A C 1
ATOM 1303 O O . TRP A 1 175 ? -14.164 -7.195 3.574 1 98.56 175 TRP A O 1
ATOM 1313 N N . ILE A 1 176 ? -14.586 -9.125 2.494 1 98.81 176 ILE A N 1
ATOM 1314 C CA . ILE A 1 176 ? -13.625 -8.891 1.423 1 98.81 176 ILE A CA 1
ATOM 1315 C C . ILE A 1 176 ? -14.312 -9.055 0.069 1 98.81 176 ILE A C 1
ATOM 1317 O O . ILE A 1 176 ? -15.336 -9.734 -0.034 1 98.81 176 ILE A O 1
ATOM 1321 N N . ALA A 1 177 ? -13.812 -8.359 -0.888 1 98.94 177 ALA A N 1
ATOM 1322 C CA . ALA A 1 177 ? -14.328 -8.492 -2.248 1 98.94 177 ALA A CA 1
ATOM 1323 C C . ALA A 1 177 ? -13.297 -9.148 -3.164 1 98.94 177 ALA A C 1
ATOM 1325 O O . ALA A 1 177 ? -12.109 -8.844 -3.09 1 98.94 177 ALA A O 1
ATOM 1326 N N . ILE A 1 178 ? -13.688 -10.086 -3.906 1 98.94 178 ILE A N 1
ATOM 1327 C CA . ILE A 1 178 ? -12.859 -10.688 -4.953 1 98.94 178 ILE A CA 1
ATOM 1328 C C . ILE A 1 178 ? -13.383 -10.258 -6.324 1 98.94 178 ILE A C 1
ATOM 1330 O O . ILE A 1 178 ? -14.508 -10.602 -6.699 1 98.94 178 ILE A O 1
ATOM 1334 N N . VAL A 1 179 ? -12.602 -9.477 -7.039 1 98.75 179 VAL A N 1
ATOM 1335 C CA . VAL A 1 179 ? -12.945 -8.977 -8.367 1 98.75 179 VAL A CA 1
ATOM 1336 C C . VAL A 1 179 ? -12.312 -9.875 -9.43 1 98.75 179 VAL A C 1
ATOM 1338 O O . VAL A 1 179 ? -11.102 -10.094 -9.43 1 98.75 179 VAL A O 1
ATOM 1341 N N . GLY A 1 180 ? -13.102 -10.305 -10.391 1 97.5 180 GLY A N 1
ATOM 1342 C CA . GLY A 1 180 ? -12.688 -11.391 -11.266 1 97.5 180 GLY A CA 1
ATOM 1343 C C . GLY A 1 180 ? -12.898 -12.758 -10.656 1 97.5 180 GLY A C 1
ATOM 1344 O O . GLY A 1 180 ? -12.109 -13.68 -10.898 1 97.5 180 GLY A O 1
ATOM 1345 N N . ALA A 1 181 ? -13.945 -12.914 -9.938 1 97.62 181 ALA A N 1
ATOM 1346 C CA . ALA A 1 181 ? -14.156 -14.078 -9.07 1 97.62 181 ALA A CA 1
ATOM 1347 C C . ALA A 1 181 ? -14.539 -15.305 -9.883 1 97.62 181 ALA A C 1
ATOM 1349 O O . ALA A 1 181 ? -14.414 -16.438 -9.406 1 97.62 181 ALA A O 1
ATOM 1350 N N . GLY A 1 182 ? -14.977 -15.133 -11.047 1 95.19 182 GLY A N 1
ATOM 1351 C CA . GLY A 1 182 ? -15.453 -16.234 -11.859 1 95.19 182 GLY A CA 1
ATOM 1352 C C . GLY A 1 182 ? -14.336 -17 -12.555 1 95.19 182 GLY A C 1
ATOM 1353 O O . GLY A 1 182 ? -14.57 -18.031 -13.172 1 95.19 182 GLY A O 1
ATOM 1354 N N . GLY A 1 183 ? -13.125 -16.5 -12.438 1 93.38 183 GLY A N 1
ATOM 1355 C CA . GLY A 1 183 ? -11.992 -17.172 -13.055 1 93.38 183 GLY A CA 1
ATOM 1356 C C . GLY A 1 183 ? -11.375 -18.234 -12.172 1 93.38 183 GLY A C 1
ATOM 1357 O O . GLY A 1 183 ? -11.859 -18.5 -11.07 1 93.38 183 GLY A O 1
ATOM 1358 N N . GLY A 1 184 ? -10.367 -18.922 -12.758 1 93.88 184 GLY A N 1
ATOM 1359 C CA . GLY A 1 184 ? -9.703 -20 -12.031 1 93.88 184 GLY A CA 1
ATOM 1360 C C . GLY A 1 184 ? -9.094 -19.531 -10.719 1 93.88 184 GLY A C 1
ATOM 1361 O O . GLY A 1 184 ? -9.312 -20.156 -9.68 1 93.88 184 GLY A O 1
ATOM 1362 N N . VAL A 1 185 ? -8.352 -18.438 -10.742 1 96.44 185 VAL A N 1
ATOM 1363 C CA . VAL A 1 185 ? -7.734 -17.891 -9.539 1 96.44 185 VAL A CA 1
ATOM 1364 C C . VAL A 1 185 ? -8.812 -17.328 -8.609 1 96.44 185 VAL A C 1
ATOM 1366 O O . VAL A 1 185 ? -8.789 -17.578 -7.406 1 96.44 185 VAL A O 1
ATOM 1369 N N . GLY A 1 186 ? -9.781 -16.672 -9.211 1 97.5 186 GLY A N 1
ATOM 1370 C CA . GLY A 1 186 ? -10.875 -16.094 -8.438 1 97.5 186 GLY A CA 1
ATOM 1371 C C . GLY A 1 186 ? -11.688 -17.141 -7.695 1 97.5 186 GLY A C 1
ATOM 1372 O O . GLY A 1 186 ? -12.016 -16.969 -6.52 1 97.5 186 GLY A O 1
ATOM 1373 N N . GLY A 1 187 ? -12.062 -18.203 -8.422 1 97.75 187 GLY A N 1
ATOM 1374 C CA . GLY A 1 187 ? -12.82 -19.281 -7.809 1 97.75 187 GLY A CA 1
ATOM 1375 C C . GLY A 1 187 ? -12.102 -19.906 -6.629 1 97.75 187 GLY A C 1
ATOM 1376 O O . GLY A 1 187 ? -12.711 -20.156 -5.59 1 97.75 187 GLY A O 1
ATOM 1377 N N . LEU A 1 188 ? -10.82 -20.156 -6.785 1 98.5 188 LEU A N 1
ATOM 1378 C CA . LEU A 1 188 ? -10.023 -20.672 -5.672 1 98.5 188 LEU A CA 1
ATOM 1379 C C . LEU A 1 188 ? -9.938 -19.641 -4.547 1 98.5 188 LEU A C 1
ATOM 1381 O O . LEU A 1 188 ? -9.992 -20 -3.369 1 98.5 188 LEU A O 1
ATOM 1385 N N . GLY A 1 189 ? -9.844 -18.391 -4.941 1 98.81 189 GLY A N 1
ATOM 1386 C CA . GLY A 1 189 ? -9.836 -17.312 -3.963 1 98.81 189 GLY A CA 1
ATOM 1387 C C . GLY A 1 189 ? -11.062 -17.297 -3.078 1 98.81 189 GLY A C 1
ATOM 1388 O O . GLY A 1 189 ? -10.961 -17.094 -1.868 1 98.81 189 GLY A O 1
ATOM 1389 N N . ILE A 1 190 ? -12.219 -17.531 -3.674 1 98.88 190 ILE A N 1
ATOM 1390 C CA . ILE A 1 190 ? -13.469 -17.578 -2.916 1 98.88 190 ILE A CA 1
ATOM 1391 C C . ILE A 1 190 ? -13.375 -18.656 -1.842 1 98.88 190 ILE A C 1
ATOM 1393 O O . ILE A 1 190 ? -13.68 -18.406 -0.673 1 98.88 190 ILE A O 1
ATOM 1397 N N . GLN A 1 191 ? -12.93 -19.812 -2.217 1 98.88 191 GLN A N 1
ATOM 1398 C CA . GLN A 1 191 ? -12.883 -20.938 -1.283 1 98.88 191 GLN A CA 1
ATOM 1399 C C . GLN A 1 191 ? -11.883 -20.672 -0.162 1 98.88 191 GLN A C 1
ATOM 1401 O O . GLN A 1 191 ? -12.172 -20.906 1.01 1 98.88 191 GLN A O 1
ATOM 1406 N N . TYR A 1 192 ? -10.664 -20.219 -0.492 1 98.94 192 TYR A N 1
ATOM 1407 C CA . TYR A 1 192 ? -9.68 -19.875 0.535 1 98.94 192 TYR A CA 1
ATOM 1408 C C . TYR A 1 192 ? -10.227 -18.828 1.486 1 98.94 192 TYR A C 1
ATOM 1410 O O . TYR A 1 192 ? -10.078 -18.938 2.705 1 98.94 192 TYR A O 1
ATOM 1418 N N . ALA A 1 193 ? -10.852 -17.781 0.915 1 98.94 193 ALA A N 1
ATOM 1419 C CA . ALA A 1 193 ? -11.375 -16.703 1.736 1 98.94 193 ALA A CA 1
ATOM 1420 C C . ALA A 1 193 ? -12.422 -17.219 2.727 1 98.94 193 ALA A C 1
ATOM 1422 O O . ALA A 1 193 ? -12.375 -16.875 3.912 1 98.94 193 ALA A O 1
ATOM 1423 N N . LYS A 1 194 ? -13.312 -18.031 2.217 1 98.81 194 LYS A N 1
ATOM 1424 C CA . LYS A 1 194 ? -14.32 -18.641 3.078 1 98.81 194 LYS A CA 1
ATOM 1425 C C . LYS A 1 194 ? -13.68 -19.484 4.172 1 98.81 194 LYS A C 1
ATOM 1427 O O . LYS A 1 194 ? -14.047 -19.375 5.344 1 98.81 194 LYS A O 1
ATOM 1432 N N . ALA A 1 195 ? -12.766 -20.266 3.781 1 98.81 195 ALA A N 1
ATOM 1433 C CA . ALA A 1 195 ? -12.102 -21.156 4.723 1 98.81 195 ALA A CA 1
ATOM 1434 C C . ALA A 1 195 ? -11.32 -20.375 5.773 1 98.81 195 ALA A C 1
ATOM 1436 O O . ALA A 1 195 ? -11.164 -20.828 6.906 1 98.81 195 ALA A O 1
ATOM 1437 N N . MET A 1 196 ? -10.875 -19.203 5.457 1 98.62 196 MET A N 1
ATOM 1438 C CA . MET A 1 196 ? -10.102 -18.359 6.363 1 98.62 196 MET A CA 1
ATOM 1439 C C . MET A 1 196 ? -11.016 -17.562 7.277 1 98.62 196 MET A C 1
ATOM 1441 O O . MET A 1 196 ? -10.547 -16.859 8.18 1 98.62 196 MET A O 1
ATOM 1445 N N . GLY A 1 197 ? -12.297 -17.594 7.039 1 98.69 197 GLY A N 1
ATOM 1446 C CA . GLY A 1 197 ? -13.258 -17 7.957 1 98.69 197 GLY A CA 1
ATOM 1447 C C . GLY A 1 197 ? -13.75 -15.633 7.508 1 98.69 197 GLY A C 1
ATOM 1448 O O . GLY A 1 197 ? -14.438 -14.938 8.258 1 98.69 197 GLY A O 1
ATOM 1449 N N . TYR A 1 198 ? -13.5 -15.242 6.285 1 98.69 198 TYR A N 1
ATOM 1450 C CA . TYR A 1 198 ? -13.977 -13.953 5.777 1 98.69 198 TYR A CA 1
ATOM 1451 C C . TYR A 1 198 ? -15.414 -14.062 5.281 1 98.69 198 TYR A C 1
ATOM 1453 O O . TYR A 1 198 ? -15.898 -15.164 5.004 1 98.69 198 TYR A O 1
ATOM 1461 N N . ARG A 1 199 ? -16.109 -12.969 5.25 1 98.69 199 ARG A N 1
ATOM 1462 C CA . ARG A 1 199 ? -17.312 -12.82 4.434 1 98.69 199 ARG A CA 1
ATOM 1463 C C . ARG A 1 199 ? -16.953 -12.375 3.018 1 98.69 199 ARG A C 1
ATOM 1465 O O . ARG A 1 199 ? -16.219 -11.398 2.832 1 98.69 199 ARG A O 1
ATOM 1472 N N . VAL A 1 200 ? -17.484 -13.062 2 1 98.88 200 VAL A N 1
ATOM 1473 C CA . VAL A 1 200 ? -16.906 -12.922 0.667 1 98.88 200 VAL A CA 1
ATOM 1474 C C . VAL A 1 200 ? -17.953 -12.352 -0.292 1 98.88 200 VAL A C 1
ATOM 1476 O O . VAL A 1 200 ? -18.953 -13.016 -0.595 1 98.88 200 VAL A O 1
ATOM 1479 N N . ALA A 1 201 ? -17.766 -11.117 -0.732 1 98.88 201 ALA A N 1
ATOM 1480 C CA . ALA A 1 201 ? -18.469 -10.539 -1.866 1 98.88 201 ALA A CA 1
ATOM 1481 C C . ALA A 1 201 ? -17.703 -10.727 -3.164 1 98.88 201 ALA A C 1
ATOM 1483 O O . ALA A 1 201 ? -16.484 -10.539 -3.197 1 98.88 201 ALA A O 1
ATOM 1484 N N . THR A 1 202 ? -18.406 -11.141 -4.223 1 98.81 202 THR A N 1
ATOM 1485 C CA . THR A 1 202 ? -17.703 -11.398 -5.477 1 98.81 202 THR A CA 1
ATOM 1486 C C . THR A 1 202 ? -18.219 -10.477 -6.578 1 98.81 202 THR A C 1
ATOM 1488 O O . THR A 1 202 ? -19.375 -10.086 -6.578 1 98.81 202 THR A O 1
ATOM 1491 N N . VAL A 1 203 ? -17.344 -10.047 -7.379 1 98.75 203 VAL A N 1
ATOM 1492 C CA . VAL A 1 203 ? -17.641 -9.195 -8.523 1 98.75 203 VAL A CA 1
ATOM 1493 C C . VAL A 1 203 ? -17.062 -9.828 -9.797 1 98.75 203 VAL A C 1
ATOM 1495 O O . VAL A 1 203 ? -15.898 -10.227 -9.836 1 98.75 203 VAL A O 1
ATOM 1498 N N . ASP A 1 204 ? -17.797 -10 -10.734 1 97.81 204 ASP A N 1
ATOM 1499 C CA . ASP A 1 204 ? -17.391 -10.461 -12.055 1 97.81 204 ASP A CA 1
ATOM 1500 C C . ASP A 1 204 ? -18.344 -9.984 -13.133 1 97.81 204 ASP A C 1
ATOM 1502 O O . ASP A 1 204 ? -19.281 -9.219 -12.852 1 97.81 204 ASP A O 1
ATOM 1506 N N . VAL A 1 205 ? -18.016 -10.289 -14.391 1 95.69 205 VAL A N 1
ATOM 1507 C CA . VAL A 1 205 ? -18.875 -9.945 -15.516 1 95.69 205 VAL A CA 1
ATOM 1508 C C . VAL A 1 205 ? -19.359 -11.227 -16.203 1 95.69 205 VAL A C 1
ATOM 1510 O O . VAL A 1 205 ? -18.734 -12.273 -16.078 1 95.69 205 VAL A O 1
ATOM 1513 N N . GLY A 1 206 ? -20.5 -11.211 -16.891 1 91.19 206 GLY A N 1
ATOM 1514 C CA . GLY A 1 206 ? -21.016 -12.375 -17.578 1 91.19 206 GLY A CA 1
ATOM 1515 C C . GLY A 1 206 ? -21.688 -13.375 -16.656 1 91.19 206 GLY A C 1
ATOM 1516 O O . GLY A 1 206 ? -22.188 -13.008 -15.594 1 91.19 206 GLY A O 1
ATOM 1517 N N . PRO A 1 207 ? -21.797 -14.641 -17.109 1 92.5 207 PRO A N 1
ATOM 1518 C CA . PRO A 1 207 ? -22.5 -15.672 -16.344 1 92.5 207 PRO A CA 1
ATOM 1519 C C . PRO A 1 207 ? -21.625 -16.328 -15.281 1 92.5 207 PRO A C 1
ATOM 1521 O O . PRO A 1 207 ? -21.359 -17.531 -15.352 1 92.5 207 PRO A O 1
ATOM 1524 N N . ALA A 1 208 ? -21.266 -15.594 -14.281 1 94.44 208 ALA A N 1
ATOM 1525 C CA . ALA A 1 208 ? -20.312 -16.094 -13.289 1 94.44 208 ALA A CA 1
ATOM 1526 C C . ALA A 1 208 ? -21 -16.312 -11.938 1 94.44 208 ALA A C 1
ATOM 1528 O O . ALA A 1 208 ? -20.406 -16.891 -11.031 1 94.44 208 ALA A O 1
ATOM 1529 N N . GLU A 1 209 ? -22.234 -15.891 -11.766 1 97.38 209 GLU A N 1
ATOM 1530 C CA . GLU A 1 209 ? -22.891 -15.867 -10.453 1 97.38 209 GLU A CA 1
ATOM 1531 C C . GLU A 1 209 ? -23.016 -17.281 -9.875 1 97.38 209 GLU A C 1
ATOM 1533 O O . GLU A 1 209 ? -22.609 -17.516 -8.734 1 97.38 209 GLU A O 1
ATOM 1538 N N . GLU A 1 210 ? -23.562 -18.141 -10.68 1 96.94 210 GLU A N 1
ATOM 1539 C CA . GLU A 1 210 ? -23.781 -19.5 -10.195 1 96.94 210 GLU A CA 1
ATOM 1540 C C . GLU A 1 210 ? -22.453 -20.141 -9.766 1 96.94 210 GLU A C 1
ATOM 1542 O O . GLU A 1 210 ? -22.391 -20.797 -8.719 1 96.94 210 GLU A O 1
ATOM 1547 N N . PHE A 1 211 ? -21.469 -19.938 -10.586 1 95.81 211 PHE A N 1
ATOM 1548 C CA . PHE A 1 211 ? -20.141 -20.469 -10.273 1 95.81 211 PHE A CA 1
ATOM 1549 C C . PHE A 1 211 ? -19.625 -19.891 -8.969 1 95.81 211 PHE A C 1
ATOM 1551 O O . PHE A 1 211 ? -19.188 -20.641 -8.086 1 95.81 211 PHE A O 1
ATOM 1558 N N . CYS A 1 212 ? -19.672 -18.594 -8.773 1 97.88 212 CYS A N 1
ATOM 1559 C CA . CYS A 1 212 ? -19.172 -17.922 -7.586 1 97.88 212 CYS A CA 1
ATOM 1560 C C . CYS A 1 212 ? -19.891 -18.391 -6.336 1 97.88 212 CYS A C 1
ATOM 1562 O O . CYS A 1 212 ? -19.266 -18.688 -5.316 1 97.88 212 CYS A O 1
ATOM 1564 N N . MET A 1 213 ? -21.219 -18.5 -6.469 1 98.19 213 MET A N 1
ATOM 1565 C CA . MET A 1 213 ? -22.016 -18.953 -5.324 1 98.19 213 MET A CA 1
ATOM 1566 C C . MET A 1 213 ? -21.672 -20.391 -4.957 1 98.19 213 MET A C 1
ATOM 1568 O O . MET A 1 213 ? -21.562 -20.719 -3.775 1 98.19 213 MET A O 1
ATOM 1572 N N . ARG A 1 214 ? -21.453 -21.188 -5.965 1 96.62 214 ARG A N 1
ATOM 1573 C CA . ARG A 1 214 ? -21.094 -22.578 -5.742 1 96.62 214 ARG A CA 1
ATOM 1574 C C . ARG A 1 214 ? -19.75 -22.688 -5.031 1 96.62 214 ARG A C 1
ATOM 1576 O O . ARG A 1 214 ? -19.531 -23.594 -4.23 1 96.62 214 ARG A O 1
ATOM 1583 N N . MET A 1 215 ? -18.891 -21.75 -5.297 1 97.56 215 MET A N 1
ATOM 1584 C CA . MET A 1 215 ? -17.562 -21.766 -4.688 1 97.56 215 MET A CA 1
ATOM 1585 C C . MET A 1 215 ? -17.625 -21.266 -3.248 1 97.56 215 MET A C 1
ATOM 1587 O O . MET A 1 215 ? -16.625 -21.312 -2.527 1 97.56 215 MET A O 1
ATOM 1591 N N . GLY A 1 216 ? -18.734 -20.688 -2.83 1 98.19 216 GLY A N 1
ATOM 1592 C CA . GLY A 1 216 ? -18.922 -20.344 -1.428 1 98.19 216 GLY A CA 1
ATOM 1593 C C . GLY A 1 216 ? -19.094 -18.859 -1.187 1 98.19 216 GLY A C 1
ATOM 1594 O O . GLY A 1 216 ? -19.109 -18.406 -0.038 1 98.19 216 GLY A O 1
ATOM 1595 N N . ALA A 1 217 ? -19.234 -18.094 -2.205 1 98.69 217 ALA A N 1
ATOM 1596 C CA . ALA A 1 217 ? -19.422 -16.656 -2.045 1 98.69 217 ALA A CA 1
ATOM 1597 C C . ALA A 1 217 ? -20.672 -16.344 -1.229 1 98.69 217 ALA A C 1
ATOM 1599 O O . ALA A 1 217 ? -21.672 -17.047 -1.329 1 98.69 217 ALA A O 1
ATOM 1600 N N . ASP A 1 218 ? -20.609 -15.281 -0.427 1 98.75 218 ASP A N 1
ATOM 1601 C CA . ASP A 1 218 ? -21.781 -14.828 0.317 1 98.75 218 ASP A CA 1
ATOM 1602 C C . ASP A 1 218 ? -22.672 -13.938 -0.547 1 98.75 218 ASP A C 1
ATOM 1604 O O . ASP A 1 218 ? -23.875 -13.82 -0.301 1 98.75 218 ASP A O 1
ATOM 1608 N N . ALA A 1 219 ? -22.078 -13.297 -1.561 1 98.75 219 ALA A N 1
ATOM 1609 C CA . ALA A 1 219 ? -22.828 -12.422 -2.459 1 98.75 219 ALA A CA 1
ATOM 1610 C C . ALA A 1 219 ? -22.109 -12.273 -3.799 1 98.75 219 ALA A C 1
ATOM 1612 O O . ALA A 1 219 ? -20.891 -12.422 -3.879 1 98.75 219 ALA A O 1
ATOM 1613 N N . TYR A 1 220 ? -22.922 -12.023 -4.84 1 98.62 220 TYR A N 1
ATOM 1614 C CA . TYR A 1 220 ? -22.406 -11.773 -6.184 1 98.62 220 TYR A CA 1
ATOM 1615 C C . TYR A 1 220 ? -22.906 -10.438 -6.715 1 98.62 220 TYR A C 1
ATOM 1617 O O . TYR A 1 220 ? -24.062 -10.07 -6.508 1 98.62 220 TYR A O 1
ATOM 1625 N N . PHE A 1 221 ? -22.016 -9.711 -7.344 1 98.62 221 PHE A N 1
ATOM 1626 C CA . PHE A 1 221 ? -22.344 -8.445 -7.992 1 98.62 221 PHE A CA 1
ATOM 1627 C C . PHE A 1 221 ? -21.828 -8.422 -9.422 1 98.62 221 PHE A C 1
ATOM 1629 O O . PHE A 1 221 ? -20.734 -8.922 -9.703 1 98.62 221 PHE A O 1
ATOM 1636 N N . ASP A 1 222 ? -22.578 -7.785 -10.312 1 98 222 ASP A N 1
ATOM 1637 C CA . ASP A 1 222 ? -22.203 -7.613 -11.711 1 98 222 ASP A CA 1
ATOM 1638 C C . ASP A 1 222 ? -21.234 -6.445 -11.883 1 98 222 ASP A C 1
ATOM 1640 O O . ASP A 1 222 ? -21.609 -5.285 -11.727 1 98 222 ASP A O 1
ATOM 1644 N N . GLY A 1 223 ? -20.016 -6.766 -12.289 1 96.62 223 GLY A N 1
ATOM 1645 C CA . GLY A 1 223 ? -18.984 -5.762 -12.414 1 96.62 223 GLY A CA 1
ATOM 1646 C C . GLY A 1 223 ? -19.25 -4.758 -13.516 1 96.62 223 GLY A C 1
ATOM 1647 O O . GLY A 1 223 ? -18.594 -3.707 -13.578 1 96.62 223 GLY A O 1
ATOM 1648 N N . SER A 1 224 ? -20.172 -5.035 -14.359 1 95.44 224 SER A N 1
ATOM 1649 C CA . SER A 1 224 ? -20.5 -4.129 -15.461 1 95.44 224 SER A CA 1
ATOM 1650 C C . SER A 1 224 ? -21.516 -3.088 -15.031 1 95.44 224 SER A C 1
ATOM 1652 O O . SER A 1 224 ? -21.75 -2.102 -15.742 1 95.44 224 SER A O 1
ATOM 1654 N N . SER A 1 225 ? -22.125 -3.268 -13.93 1 95.81 225 SER A N 1
ATOM 1655 C CA . SER A 1 225 ? -23.141 -2.34 -13.438 1 95.81 225 SER A CA 1
ATOM 1656 C C . SER A 1 225 ? -22.5 -1.169 -12.695 1 95.81 225 SER A C 1
ATOM 1658 O O . SER A 1 225 ? -21.719 -1.368 -11.758 1 95.81 225 SER A O 1
ATOM 1660 N N . PRO A 1 226 ? -22.875 0.037 -13.078 1 94.88 226 PRO A N 1
ATOM 1661 C CA . PRO A 1 226 ? -22.344 1.198 -12.359 1 94.88 226 PRO A CA 1
ATOM 1662 C C . PRO A 1 226 ? -22.844 1.277 -10.922 1 94.88 226 PRO A C 1
ATOM 1664 O O . PRO A 1 226 ? -22.297 2.043 -10.117 1 94.88 226 PRO A O 1
ATOM 1667 N N . ASP A 1 227 ? -23.812 0.472 -10.555 1 96.81 227 ASP A N 1
ATOM 1668 C CA . ASP A 1 227 ? -24.406 0.515 -9.219 1 96.81 227 ASP A CA 1
ATOM 1669 C C . ASP A 1 227 ? -23.703 -0.462 -8.273 1 96.81 227 ASP A C 1
ATOM 1671 O O . ASP A 1 227 ? -23.984 -0.473 -7.07 1 96.81 227 ASP A O 1
ATOM 1675 N N . THR A 1 228 ? -22.828 -1.237 -8.789 1 97.5 228 THR A N 1
ATOM 1676 C CA . THR A 1 2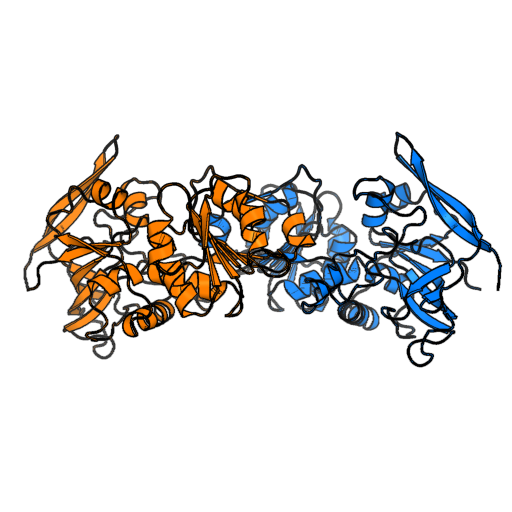28 ? -22.219 -2.314 -8.016 1 97.5 228 THR A CA 1
ATOM 1677 C C . THR A 1 228 ? -21.531 -1.767 -6.773 1 97.5 228 THR A C 1
ATOM 1679 O O . THR A 1 228 ? -21.719 -2.289 -5.672 1 97.5 228 THR A O 1
ATOM 1682 N N . PRO A 1 229 ? -20.766 -0.689 -6.871 1 97.25 229 PRO A N 1
ATOM 1683 C CA . PRO A 1 229 ? -20.109 -0.197 -5.656 1 97.25 229 PRO A CA 1
ATOM 1684 C C . PRO A 1 229 ? -21.109 0.156 -4.555 1 97.25 229 PRO A C 1
ATOM 1686 O O . PRO A 1 229 ? -20.938 -0.254 -3.404 1 97.25 229 PRO A O 1
ATOM 1689 N N . ALA A 1 230 ? -22.141 0.856 -4.902 1 97.44 230 ALA A N 1
ATOM 1690 C CA . ALA A 1 230 ? -23.156 1.24 -3.912 1 97.44 230 ALA A CA 1
ATOM 1691 C C . ALA A 1 230 ? -23.859 0.013 -3.338 1 97.44 230 ALA A C 1
ATOM 1693 O O . ALA A 1 230 ? -24.078 -0.075 -2.127 1 97.44 230 ALA A O 1
ATOM 1694 N N . LYS A 1 231 ? -24.203 -0.956 -4.211 1 98.06 231 LYS A N 1
ATOM 1695 C CA . LYS A 1 231 ? -24.891 -2.17 -3.777 1 98.06 231 LYS A CA 1
ATOM 1696 C C . LYS A 1 231 ? -24 -2.994 -2.842 1 98.06 231 LYS A C 1
ATOM 1698 O O . LYS A 1 231 ? -24.469 -3.494 -1.817 1 98.06 231 LYS A O 1
ATOM 1703 N N . LEU A 1 232 ? -22.734 -3.133 -3.207 1 98.38 232 LEU A N 1
ATOM 1704 C CA . LEU A 1 232 ? -21.828 -3.9 -2.373 1 98.38 232 LEU A CA 1
ATOM 1705 C C . LEU A 1 232 ? -21.609 -3.217 -1.027 1 98.38 232 LEU A C 1
ATOM 1707 O O . LEU A 1 232 ? -21.547 -3.881 0.009 1 98.38 232 LEU A O 1
ATOM 1711 N N . LYS A 1 233 ? -21.484 -1.914 -1.018 1 97.38 233 LYS A N 1
ATOM 1712 C CA . LYS A 1 233 ? -21.297 -1.178 0.229 1 97.38 233 LYS A CA 1
ATOM 1713 C C . LYS A 1 233 ? -22.484 -1.372 1.169 1 97.38 233 LYS A C 1
ATOM 1715 O O . LYS A 1 233 ? -22.312 -1.428 2.389 1 97.38 233 LYS A O 1
ATOM 1720 N N . LYS A 1 234 ? -23.719 -1.483 0.645 1 97.44 234 LYS A N 1
ATOM 1721 C CA . LYS A 1 234 ? -24.906 -1.707 1.456 1 97.44 234 LYS A CA 1
ATOM 1722 C C . LYS A 1 234 ? -24.812 -3.02 2.229 1 97.44 234 LYS A C 1
ATOM 1724 O O . LYS A 1 234 ? -25.438 -3.176 3.279 1 97.44 234 LYS A O 1
ATOM 1729 N N . LEU A 1 235 ? -24 -3.922 1.721 1 96.56 235 LEU A N 1
ATOM 1730 C CA . LEU A 1 235 ? -23.828 -5.234 2.334 1 96.56 235 LEU A CA 1
ATOM 1731 C C . LEU A 1 235 ? -22.938 -5.145 3.568 1 96.56 235 LEU A C 1
ATOM 1733 O O . LEU A 1 235 ? -22.969 -6.031 4.422 1 96.56 235 LEU A O 1
ATOM 1737 N N . THR A 1 236 ? -22.141 -4.172 3.68 1 95.94 236 THR A N 1
ATOM 1738 C CA . THR A 1 236 ? -21.10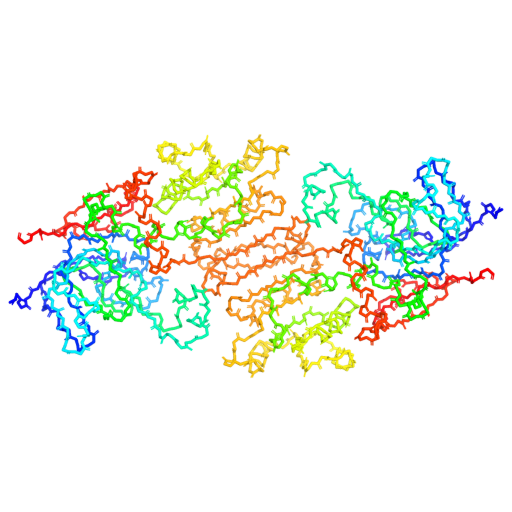9 -4.094 4.715 1 95.94 236 THR A CA 1
ATOM 1739 C C . THR A 1 236 ? -21.578 -3.209 5.867 1 95.94 236 THR A C 1
ATOM 1741 O O . THR A 1 236 ? -22.453 -2.361 5.691 1 95.94 236 THR A O 1
ATOM 1744 N N . PRO A 1 237 ? -21.031 -3.459 7.043 1 91.81 237 PRO A N 1
ATOM 1745 C CA . PRO A 1 237 ? -21.391 -2.584 8.164 1 91.81 237 PRO A CA 1
ATOM 1746 C C . PRO A 1 237 ? -21.156 -1.106 7.855 1 91.81 237 PRO A C 1
ATOM 1748 O O . PRO A 1 237 ? -20.094 -0.74 7.336 1 91.81 237 PRO A O 1
ATOM 1751 N N . ASN A 1 238 ? -22.219 -0.271 8.156 1 90.38 238 ASN A N 1
ATOM 1752 C CA . ASN A 1 238 ? -22.172 1.175 7.965 1 90.38 238 ASN A CA 1
ATOM 1753 C C . ASN A 1 238 ? -21.922 1.537 6.5 1 90.38 238 ASN A C 1
ATOM 1755 O O . ASN A 1 238 ? -21.406 2.609 6.199 1 90.38 238 ASN A O 1
ATOM 1759 N N . GLU A 1 239 ? -22.125 0.544 5.629 1 95.19 239 GLU A N 1
ATOM 1760 C CA . GLU A 1 239 ? -21.953 0.729 4.191 1 95.19 239 GLU A CA 1
ATOM 1761 C C . GLU A 1 239 ? -20.531 1.18 3.861 1 95.19 239 GLU A C 1
ATOM 1763 O O . GLU A 1 239 ? -20.328 2.021 2.982 1 95.19 239 GLU A O 1
ATOM 1768 N N . ALA A 1 240 ? -19.578 0.662 4.59 1 93.94 240 ALA A N 1
ATOM 1769 C CA . ALA A 1 240 ? -18.203 1.145 4.547 1 93.94 240 ALA A CA 1
ATOM 1770 C C . ALA A 1 240 ? -17.484 0.638 3.303 1 93.94 240 ALA A C 1
ATOM 1772 O O . ALA A 1 240 ? -16.531 1.27 2.826 1 93.94 240 ALA A O 1
ATOM 1773 N N . GLY A 1 241 ? -17.906 -0.499 2.756 1 97.44 241 GLY A N 1
ATOM 1774 C CA . GLY A 1 241 ? -17.156 -1.19 1.721 1 97.44 241 GLY A CA 1
ATOM 1775 C C . GLY A 1 241 ? -16.328 -2.352 2.252 1 97.44 241 GLY A C 1
ATOM 1776 O O . GLY A 1 241 ? -16.375 -2.652 3.447 1 97.44 241 GLY A O 1
ATOM 1777 N N . ALA A 1 242 ? -15.656 -2.992 1.355 1 98.62 242 ALA A N 1
ATOM 1778 C CA . ALA A 1 242 ? -14.867 -4.168 1.719 1 98.62 242 ALA A CA 1
ATOM 1779 C C . ALA A 1 242 ? -13.539 -3.764 2.357 1 98.62 242 ALA A C 1
ATOM 1781 O O . ALA A 1 242 ? -12.891 -2.816 1.907 1 98.62 242 ALA A O 1
ATOM 1782 N N . LYS A 1 243 ? -13.133 -4.492 3.396 1 98.19 243 LYS A N 1
ATOM 1783 C CA . LYS A 1 243 ? -11.883 -4.203 4.086 1 98.19 243 LYS A CA 1
ATOM 1784 C C . LYS A 1 243 ? -10.68 -4.578 3.227 1 98.19 243 LYS A C 1
ATOM 1786 O O . LYS A 1 243 ? -9.602 -4.008 3.377 1 98.19 243 LYS A O 1
ATOM 1791 N N . ALA A 1 244 ? -10.914 -5.547 2.328 1 98.81 244 ALA A N 1
ATOM 1792 C CA . ALA A 1 244 ? -9.914 -5.898 1.324 1 98.81 244 ALA A CA 1
ATOM 1793 C C . ALA A 1 244 ? -10.562 -6.191 -0.024 1 98.81 244 ALA A C 1
ATOM 1795 O O . ALA A 1 244 ? -11.672 -6.727 -0.081 1 98.81 244 ALA A O 1
ATOM 1796 N N . VAL A 1 245 ? -9.93 -5.773 -1.049 1 98.94 245 VAL A N 1
ATOM 1797 C CA . VAL A 1 245 ? -10.336 -6.113 -2.406 1 98.94 245 VAL A CA 1
ATOM 1798 C C . VAL A 1 245 ? -9.195 -6.824 -3.131 1 98.94 245 VAL A C 1
ATOM 1800 O O . VAL A 1 245 ? -8.125 -6.25 -3.32 1 98.94 245 VAL A O 1
ATOM 1803 N N . ILE A 1 246 ? -9.391 -8.062 -3.457 1 98.88 246 ILE A N 1
ATOM 1804 C CA . ILE A 1 246 ? -8.445 -8.852 -4.234 1 98.88 246 ILE A CA 1
ATOM 1805 C C . ILE A 1 246 ? -8.828 -8.805 -5.715 1 98.88 246 ILE A C 1
ATOM 1807 O O . ILE A 1 246 ? -9.875 -9.336 -6.109 1 98.88 246 ILE A O 1
ATOM 1811 N N . VAL A 1 247 ? -8.016 -8.211 -6.496 1 98.81 247 VAL A N 1
ATOM 1812 C CA . VAL A 1 247 ? -8.344 -8.102 -7.914 1 98.81 247 VAL A CA 1
ATOM 1813 C C . VAL A 1 247 ? -7.617 -9.188 -8.703 1 98.81 247 VAL A C 1
ATOM 1815 O O . VAL A 1 247 ? -6.414 -9.086 -8.945 1 98.81 247 VAL A O 1
ATOM 1818 N N . THR A 1 248 ? -8.352 -10.148 -9.102 1 97.75 248 THR A N 1
ATOM 1819 C CA . THR A 1 248 ? -7.781 -11.242 -9.891 1 97.75 248 THR A CA 1
ATOM 1820 C C . THR A 1 248 ? -8.086 -11.055 -11.375 1 97.75 248 THR A C 1
ATOM 1822 O O . THR A 1 248 ? -7.488 -11.719 -12.227 1 97.75 248 THR A O 1
ATOM 1825 N N . ALA A 1 249 ? -8.93 -10.102 -11.703 1 95.94 249 ALA A N 1
ATOM 1826 C CA . ALA A 1 249 ? -9.258 -9.805 -13.094 1 95.94 249 ALA A CA 1
ATOM 1827 C C . ALA A 1 249 ? -8.086 -9.156 -13.812 1 95.94 249 ALA A C 1
ATOM 1829 O O . ALA A 1 249 ? -7.371 -8.328 -13.234 1 95.94 249 ALA A O 1
ATOM 1830 N N . GLY A 1 250 ? -7.875 -9.5 -15.039 1 93.38 250 GLY A N 1
ATOM 1831 C CA . GLY A 1 250 ? -6.863 -8.867 -15.867 1 93.38 250 GLY A CA 1
ATOM 1832 C C . GLY A 1 250 ? -7.402 -7.703 -16.688 1 93.38 250 GLY A C 1
ATOM 1833 O O . GLY A 1 250 ? -7.25 -7.672 -17.906 1 93.38 250 GLY A O 1
ATOM 1834 N N . SER A 1 251 ? -8.062 -6.809 -16.031 1 94 251 SER A N 1
ATOM 1835 C CA . SER A 1 251 ? -8.711 -5.688 -16.703 1 94 251 SER A CA 1
ATOM 1836 C C . SER A 1 251 ? -8.469 -4.383 -15.953 1 94 251 SER A C 1
ATOM 1838 O O . SER A 1 251 ? -8.625 -4.328 -14.727 1 94 251 SER A O 1
ATOM 1840 N N . GLY A 1 252 ? -8.07 -3.371 -16.766 1 94.5 252 GLY A N 1
ATOM 1841 C CA . GLY A 1 252 ? -7.918 -2.059 -16.156 1 94.5 252 GLY A CA 1
ATOM 1842 C C . GLY A 1 252 ? -9.203 -1.531 -15.547 1 94.5 252 GLY A C 1
ATOM 1843 O O . GLY A 1 252 ? -9.172 -0.93 -14.469 1 94.5 252 GLY A O 1
ATOM 1844 N N . ARG A 1 253 ? -10.297 -1.771 -16.188 1 94.69 253 ARG A N 1
ATOM 1845 C CA . ARG A 1 253 ? -11.594 -1.335 -15.688 1 94.69 253 ARG A CA 1
ATOM 1846 C C . ARG A 1 253 ? -11.906 -1.97 -14.336 1 94.69 253 ARG A C 1
ATOM 1848 O O . ARG A 1 253 ? -12.477 -1.319 -13.453 1 94.69 253 ARG A O 1
ATOM 1855 N N . ALA A 1 254 ? -11.602 -3.238 -14.172 1 96.75 254 ALA A N 1
ATOM 1856 C CA . ALA A 1 254 ? -11.82 -3.932 -12.906 1 96.75 254 ALA A CA 1
ATOM 1857 C C . ALA A 1 254 ? -11.055 -3.256 -11.766 1 96.75 254 ALA A C 1
ATOM 1859 O O . ALA A 1 254 ? -11.594 -3.08 -10.672 1 96.75 254 ALA A O 1
ATOM 1860 N N . TYR A 1 255 ? -9.836 -2.873 -12.078 1 97.44 255 TYR A N 1
ATOM 1861 C CA . TYR A 1 255 ? -9.023 -2.197 -11.078 1 97.44 255 TYR A CA 1
ATOM 1862 C C . TYR A 1 255 ? -9.602 -0.832 -10.734 1 97.44 255 TYR A C 1
ATOM 1864 O O . TYR A 1 255 ? -9.648 -0.448 -9.562 1 97.44 255 TYR A O 1
ATOM 1872 N N . GLN A 1 256 ? -10.016 -0.113 -11.742 1 96.12 256 GLN A N 1
ATOM 1873 C CA . GLN A 1 256 ? -10.609 1.196 -11.508 1 96.12 256 GLN A CA 1
ATOM 1874 C C . GLN A 1 256 ? -11.852 1.083 -10.625 1 96.12 256 GLN A C 1
ATOM 1876 O O . GLN A 1 256 ? -12.008 1.845 -9.664 1 96.12 256 GLN A O 1
ATOM 1881 N N . ASN A 1 257 ? -12.664 0.101 -10.922 1 95.94 257 ASN A N 1
ATOM 1882 C CA . ASN A 1 257 ? -13.891 -0.111 -10.156 1 95.94 257 ASN A CA 1
ATOM 1883 C C . ASN A 1 257 ? -13.578 -0.567 -8.727 1 95.94 257 ASN A C 1
ATOM 1885 O O . ASN A 1 257 ? -14.328 -0.257 -7.801 1 95.94 257 ASN A O 1
ATOM 1889 N N . ALA A 1 258 ? -12.531 -1.326 -8.562 1 97.81 258 ALA A N 1
ATOM 1890 C CA . ALA A 1 258 ? -12.164 -1.872 -7.262 1 97.81 258 ALA A CA 1
ATOM 1891 C C . ALA A 1 258 ? -11.93 -0.757 -6.25 1 97.81 258 ALA A C 1
ATOM 1893 O O . ALA A 1 258 ? -12.203 -0.923 -5.059 1 97.81 258 ALA A O 1
ATOM 1894 N N . LEU A 1 259 ? -11.484 0.424 -6.664 1 96.62 259 LEU A N 1
ATOM 1895 C CA . LEU A 1 259 ? -11.203 1.557 -5.789 1 96.62 259 LEU A CA 1
ATOM 1896 C C . LEU A 1 259 ? -12.484 2.066 -5.137 1 96.62 259 LEU A C 1
ATOM 1898 O O . LEU A 1 259 ? -12.438 2.689 -4.07 1 96.62 259 LEU A O 1
ATOM 1902 N N . ASP A 1 260 ? -13.586 1.785 -5.762 1 97 260 ASP A N 1
ATOM 1903 C CA . ASP A 1 260 ? -14.859 2.266 -5.242 1 97 260 ASP A CA 1
ATOM 1904 C C . ASP A 1 260 ? -15.492 1.24 -4.305 1 97 260 ASP A C 1
ATOM 1906 O O . ASP A 1 260 ? -16.516 1.521 -3.664 1 97 260 ASP A O 1
ATOM 1910 N N . LEU A 1 261 ? -14.922 0.058 -4.199 1 98.44 261 LEU A N 1
ATOM 1911 C CA . LEU A 1 261 ? -15.484 -1.014 -3.381 1 98.44 261 LEU A CA 1
ATOM 1912 C C . LEU A 1 261 ? -14.867 -1.013 -1.987 1 98.44 261 LEU A C 1
ATOM 1914 O O . LEU A 1 261 ? -15.406 -1.629 -1.065 1 98.44 261 LEU A O 1
ATOM 1918 N N . ILE A 1 262 ? -13.773 -0.439 -1.833 1 97.88 262 ILE A N 1
ATOM 1919 C CA . ILE A 1 262 ? -12.906 -0.659 -0.68 1 97.88 262 ILE A CA 1
ATOM 1920 C C . ILE A 1 262 ? -13.281 0.312 0.438 1 97.88 262 ILE A C 1
ATOM 1922 O O . ILE A 1 262 ? -13.602 1.473 0.177 1 97.88 262 ILE A O 1
ATOM 1926 N N . ALA A 1 263 ? -13.273 -0.157 1.673 1 96.88 263 ALA A N 1
ATOM 1927 C CA . ALA A 1 263 ? -13.523 0.652 2.863 1 96.88 263 ALA A CA 1
ATOM 1928 C C . ALA A 1 263 ? -12.305 1.51 3.203 1 96.88 263 ALA A C 1
ATOM 1930 O O . ALA A 1 263 ? -11.195 1.239 2.736 1 96.88 263 ALA A O 1
ATOM 1931 N N . VAL A 1 264 ? -12.523 2.559 3.967 1 96.25 264 VAL A N 1
ATOM 1932 C CA . VAL A 1 264 ? -11.406 3.307 4.527 1 96.25 264 VAL A CA 1
ATOM 1933 C C . VAL A 1 264 ? -10.477 2.359 5.285 1 96.25 264 VAL A C 1
ATOM 1935 O O . VAL A 1 264 ? -10.938 1.415 5.93 1 96.25 264 VAL A O 1
ATOM 1938 N N . PHE A 1 265 ? -9.148 2.596 5.148 1 96.94 265 PHE A N 1
ATOM 1939 C CA . PHE A 1 265 ? -8.078 1.82 5.762 1 96.94 265 PHE A CA 1
ATOM 1940 C C . PHE A 1 265 ? -8.047 0.401 5.203 1 96.94 265 PHE A C 1
ATOM 1942 O O . PHE A 1 265 ? -7.5 -0.506 5.828 1 96.94 265 PHE A O 1
ATOM 1949 N N . GLY A 1 266 ? -8.758 0.199 4.09 1 97.5 266 GLY A N 1
ATOM 1950 C CA . GLY A 1 266 ? -8.719 -1.102 3.441 1 97.5 266 GLY A CA 1
ATOM 1951 C C . GLY A 1 266 ? -7.477 -1.31 2.596 1 97.5 266 GLY A C 1
ATOM 1952 O O . GLY A 1 266 ? -6.668 -0.392 2.434 1 97.5 266 GLY A O 1
ATOM 1953 N N . THR A 1 267 ? -7.332 -2.545 2.084 1 98.62 267 THR A N 1
ATOM 1954 C CA . THR A 1 267 ? -6.191 -2.922 1.257 1 98.62 267 THR A CA 1
ATOM 1955 C C . THR A 1 267 ? -6.656 -3.465 -0.09 1 98.62 267 THR A C 1
ATOM 1957 O O . THR A 1 267 ? -7.516 -4.348 -0.146 1 98.62 267 THR A O 1
ATOM 1960 N N . LEU A 1 268 ? -6.18 -2.875 -1.14 1 98.75 268 LEU A N 1
ATOM 1961 C CA . LEU A 1 268 ? -6.371 -3.418 -2.48 1 98.75 268 LEU A CA 1
ATOM 1962 C C . LEU A 1 268 ? -5.168 -4.254 -2.904 1 98.75 268 LEU A C 1
ATOM 1964 O O . LEU A 1 268 ? -4.039 -3.754 -2.93 1 98.75 268 LEU A O 1
ATOM 1968 N N . VAL A 1 269 ? -5.371 -5.512 -3.188 1 98.81 269 VAL A N 1
ATOM 1969 C CA . VAL A 1 269 ? -4.305 -6.434 -3.564 1 98.81 269 VAL A CA 1
ATOM 1970 C C . VAL A 1 269 ? -4.344 -6.684 -5.07 1 98.81 269 VAL A C 1
ATOM 1972 O O . VAL A 1 269 ? -5.328 -7.211 -5.594 1 98.81 269 VAL A O 1
ATOM 1975 N N . CYS A 1 270 ? -3.314 -6.324 -5.711 1 98.62 270 CYS A N 1
ATOM 1976 C CA . CYS A 1 270 ? -3.195 -6.508 -7.156 1 98.62 270 CYS A CA 1
ATOM 1977 C C . CYS A 1 270 ? -2.672 -7.898 -7.488 1 98.62 270 CYS A C 1
ATOM 1979 O O . CYS A 1 270 ? -1.567 -8.266 -7.082 1 98.62 270 CYS A O 1
ATOM 1981 N N . VAL A 1 271 ? -3.488 -8.625 -8.25 1 97.88 271 VAL A N 1
ATOM 1982 C CA . VAL A 1 271 ? -3.121 -9.984 -8.633 1 97.88 271 VAL A CA 1
ATOM 1983 C C . VAL A 1 271 ? -3.205 -10.141 -10.148 1 97.88 271 VAL A C 1
ATOM 1985 O O . VAL A 1 271 ? -2.219 -10.5 -10.797 1 97.88 271 VAL A O 1
ATOM 1988 N N . GLY A 1 272 ? -4.387 -9.836 -10.727 1 96.31 272 GLY A N 1
ATOM 1989 C CA . GLY A 1 272 ? -4.578 -9.938 -12.164 1 96.31 272 GLY A CA 1
ATOM 1990 C C . GLY A 1 272 ? -3.756 -8.93 -12.945 1 96.31 272 GLY A C 1
ATOM 1991 O O . GLY A 1 272 ? -3.582 -7.789 -12.508 1 96.31 272 GLY A O 1
ATOM 1992 N N . ILE A 1 273 ? -3.26 -9.305 -14.109 1 94.31 273 ILE A N 1
ATOM 1993 C CA . ILE A 1 273 ? -2.414 -8.422 -14.906 1 94.31 273 ILE A CA 1
ATOM 1994 C C . ILE A 1 273 ? -3.182 -7.949 -16.141 1 94.31 273 ILE A C 1
ATOM 1996 O O . ILE A 1 273 ? -3.455 -8.734 -17.047 1 94.31 273 ILE A O 1
ATOM 2000 N N . PRO A 1 274 ? -3.506 -6.691 -16.156 1 94.88 274 PRO A N 1
ATOM 2001 C CA . PRO A 1 274 ? -4.16 -6.16 -17.344 1 94.88 274 PRO A CA 1
ATOM 2002 C C . PRO A 1 274 ? -3.211 -6.055 -18.547 1 94.88 274 PRO A C 1
ATOM 2004 O O . PRO A 1 274 ? -1.99 -6.102 -18.375 1 94.88 274 PRO A O 1
ATOM 2007 N N . PRO A 1 275 ? -3.777 -5.961 -19.734 1 92.56 275 PRO A N 1
ATOM 2008 C CA . PRO A 1 275 ? -2.932 -5.613 -20.875 1 92.56 275 PRO A CA 1
ATOM 2009 C C . PRO A 1 275 ? -2.135 -4.332 -20.656 1 92.56 275 PRO A C 1
ATOM 2011 O O . PRO A 1 275 ? -2.545 -3.471 -19.875 1 92.56 275 PRO A O 1
ATOM 2014 N N . PRO A 1 276 ? -1.017 -4.176 -21.328 1 90.56 276 PRO A N 1
ATOM 2015 C CA . PRO A 1 276 ? -0.106 -3.053 -21.078 1 90.56 276 PRO A CA 1
ATOM 2016 C C . PRO A 1 276 ? -0.785 -1.695 -21.25 1 90.56 276 PRO A C 1
ATOM 2018 O O . PRO A 1 276 ? -0.395 -0.72 -20.609 1 90.56 276 PRO A O 1
ATOM 2021 N N . ASP A 1 277 ? -1.801 -1.595 -22.078 1 93.81 277 ASP A N 1
ATOM 2022 C CA . ASP A 1 277 ? -2.43 -0.315 -22.391 1 93.81 277 ASP A CA 1
ATOM 2023 C C . ASP A 1 277 ? -3.58 -0.02 -21.438 1 93.81 277 ASP A C 1
ATOM 2025 O O . ASP A 1 277 ? -4.305 0.964 -21.609 1 93.81 277 ASP A O 1
ATOM 2029 N N . GLN A 1 278 ? -3.734 -0.873 -20.406 1 95.31 278 GLN A N 1
ATOM 2030 C CA . GLN A 1 278 ? -4.848 -0.686 -19.484 1 95.31 278 GLN A CA 1
ATOM 2031 C C . GLN A 1 278 ? -4.344 -0.379 -18.062 1 95.31 278 GLN A C 1
ATOM 2033 O O . GLN A 1 278 ? -4.664 -1.099 -17.125 1 95.31 278 GLN A O 1
ATOM 2038 N N . ALA A 1 279 ? -3.674 0.759 -17.984 1 94.31 279 ALA A N 1
ATOM 2039 C CA . ALA A 1 279 ? -3.26 1.258 -16.672 1 94.31 279 ALA A CA 1
ATOM 2040 C C . ALA A 1 279 ? -4.441 1.854 -15.906 1 94.31 279 ALA A C 1
ATOM 2042 O O . ALA A 1 279 ? -5.426 2.283 -16.516 1 94.31 279 ALA A O 1
ATOM 2043 N N . MET A 1 280 ? -4.348 1.794 -14.641 1 94.25 280 MET A N 1
ATOM 2044 C CA . MET A 1 280 ? -5.379 2.473 -13.867 1 94.25 280 MET A CA 1
ATOM 2045 C C . MET A 1 280 ? -5.012 3.934 -13.625 1 94.25 280 MET A C 1
ATOM 2047 O O . MET A 1 280 ? -3.83 4.27 -13.516 1 94.25 280 MET A O 1
ATOM 2051 N N . SER A 1 281 ? -5.992 4.754 -13.57 1 94.75 281 SER A N 1
ATOM 2052 C CA . SER A 1 281 ? -5.863 6.145 -13.148 1 94.75 281 SER A CA 1
ATOM 2053 C C . SER A 1 281 ? -6.098 6.289 -11.648 1 94.75 281 SER A C 1
ATOM 2055 O O . SER A 1 281 ? -7.203 6.039 -11.164 1 94.75 281 SER A O 1
ATOM 2057 N N . LEU A 1 282 ? -5.051 6.691 -10.906 1 96 282 LEU A N 1
ATOM 2058 C CA . LEU A 1 282 ? -5.125 6.773 -9.445 1 96 282 LEU A CA 1
ATOM 2059 C C . LEU A 1 282 ? -4.727 8.164 -8.961 1 96 282 LEU A C 1
ATOM 2061 O O . LEU A 1 282 ? -3.57 8.57 -9.109 1 96 282 LEU A O 1
ATOM 2065 N N . HIS A 1 283 ? -5.656 8.906 -8.5 1 96.12 283 HIS A N 1
ATOM 2066 C CA . HIS A 1 283 ? -5.289 10.148 -7.836 1 96.12 283 HIS A CA 1
ATOM 2067 C C . HIS A 1 283 ? -4.777 9.891 -6.422 1 96.12 283 HIS A C 1
ATOM 2069 O O . HIS A 1 283 ? -5.457 9.242 -5.625 1 96.12 283 HIS A O 1
ATOM 2075 N N . PRO A 1 284 ? -3.598 10.438 -6.02 1 96.56 284 PRO A N 1
ATOM 2076 C CA . PRO A 1 284 ? -3.012 10.156 -4.703 1 96.56 284 PRO A CA 1
ATOM 2077 C C . PRO A 1 284 ? -3.947 10.516 -3.553 1 96.56 284 PRO A C 1
ATOM 2079 O O . PRO A 1 284 ? -3.896 9.891 -2.492 1 96.56 284 PRO A O 1
ATOM 2082 N N . LEU A 1 285 ? -4.824 11.453 -3.766 1 95.5 285 LEU A N 1
ATOM 2083 C CA . LEU A 1 285 ? -5.754 11.883 -2.727 1 95.5 285 LEU A CA 1
ATOM 2084 C C . LEU A 1 285 ? -6.641 10.727 -2.279 1 95.5 285 LEU A C 1
ATOM 2086 O O . LEU A 1 285 ? -7.039 10.656 -1.114 1 95.5 285 LEU A O 1
ATOM 2090 N N . THR A 1 286 ? -6.93 9.773 -3.201 1 95.56 286 THR A N 1
ATOM 2091 C CA . THR A 1 286 ? -7.73 8.609 -2.854 1 95.56 286 THR A CA 1
ATOM 2092 C C . THR A 1 286 ? -7.066 7.809 -1.734 1 95.56 286 THR A C 1
ATOM 2094 O O . THR A 1 286 ? -7.73 7.406 -0.776 1 95.56 286 THR A O 1
ATOM 2097 N N . LEU A 1 287 ? -5.781 7.633 -1.813 1 97.25 287 LEU A N 1
ATOM 2098 C CA . LEU A 1 287 ? -5.035 6.91 -0.791 1 97.25 287 LEU A CA 1
ATOM 2099 C C . LEU A 1 287 ? -4.879 7.758 0.469 1 97.25 287 LEU A C 1
ATOM 2101 O O . LEU A 1 287 ? -5.031 7.25 1.583 1 97.25 287 LEU A O 1
ATOM 2105 N N . ILE A 1 288 ? -4.602 9.023 0.287 1 96.69 288 ILE A N 1
ATOM 2106 C CA . ILE A 1 288 ? -4.336 9.938 1.393 1 96.69 288 ILE A CA 1
ATOM 2107 C C . ILE A 1 288 ? -5.586 10.086 2.254 1 96.69 288 ILE A C 1
ATOM 2109 O O . ILE A 1 288 ? -5.547 9.852 3.463 1 96.69 288 ILE A O 1
ATOM 2113 N N . ASP A 1 289 ? -6.711 10.367 1.715 1 94.38 289 ASP A N 1
ATOM 2114 C CA . ASP A 1 289 ? -7.938 10.711 2.428 1 94.38 289 ASP A CA 1
ATOM 2115 C C . ASP A 1 289 ? -8.555 9.484 3.09 1 94.38 289 ASP A C 1
ATOM 2117 O O . ASP A 1 289 ? -9.156 9.586 4.16 1 94.38 289 ASP A O 1
ATOM 2121 N N . ARG A 1 290 ? -8.352 8.336 2.455 1 95.31 290 ARG A N 1
ATOM 2122 C CA . ARG A 1 290 ? -9.086 7.16 2.918 1 95.31 290 ARG A CA 1
ATOM 2123 C C . ARG A 1 290 ? -8.172 6.203 3.672 1 95.31 290 ARG A C 1
ATOM 2125 O O . ARG A 1 290 ? -8.641 5.258 4.305 1 95.31 290 ARG A O 1
ATOM 2132 N N . GLY A 1 291 ? -6.859 6.426 3.574 1 96.38 291 GLY A N 1
ATOM 2133 C CA . GLY A 1 291 ? -5.922 5.535 4.238 1 96.38 291 GLY A CA 1
ATOM 2134 C C . GLY A 1 291 ? -5.867 4.156 3.611 1 96.38 291 GLY A C 1
ATOM 2135 O O . GLY A 1 291 ? -5.645 3.16 4.305 1 96.38 291 GLY A O 1
ATOM 2136 N N . ILE A 1 292 ? -6.176 4.141 2.338 1 96.44 292 ILE A N 1
ATOM 2137 C CA . ILE A 1 292 ? -6.16 2.891 1.584 1 96.44 292 ILE A CA 1
ATO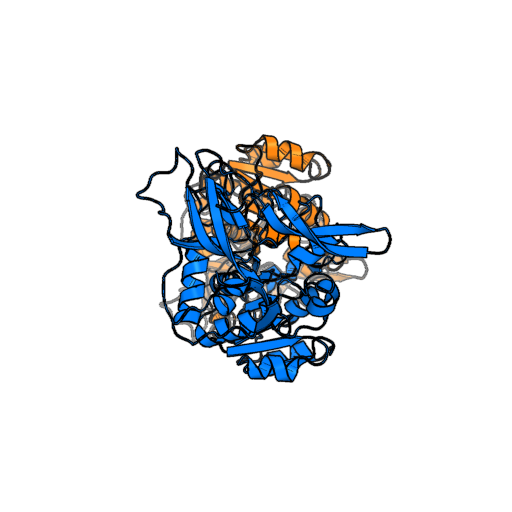M 2138 C C . ILE A 1 292 ? -4.727 2.537 1.204 1 96.44 292 ILE A C 1
ATOM 2140 O O . ILE A 1 292 ? -3.902 3.424 0.97 1 96.44 292 ILE A O 1
ATOM 2144 N N . LYS A 1 293 ? -4.418 1.244 1.155 1 97.69 293 LYS A N 1
ATOM 2145 C CA . LYS A 1 293 ? -3.135 0.712 0.705 1 97.69 293 LYS A CA 1
ATOM 2146 C C . LYS A 1 293 ? -3.295 -0.094 -0.581 1 97.69 293 LYS A C 1
ATOM 2148 O O . LYS A 1 293 ? -4.281 -0.812 -0.75 1 97.69 293 LYS A O 1
ATOM 2153 N N . LEU A 1 294 ? -2.336 0.014 -1.432 1 98.56 294 LEU A N 1
ATOM 2154 C CA . LEU A 1 294 ? -2.211 -0.859 -2.594 1 98.56 294 LEU A CA 1
ATOM 2155 C C . LEU A 1 294 ? -0.945 -1.705 -2.504 1 98.56 294 LEU A C 1
ATOM 2157 O O . LEU A 1 294 ? 0.132 -1.188 -2.199 1 98.56 294 LEU A O 1
ATOM 2161 N N . LEU A 1 295 ? -1.08 -2.959 -2.707 1 97.75 295 LEU A N 1
ATOM 2162 C CA . LEU A 1 295 ? 0.101 -3.809 -2.803 1 97.75 295 LEU A CA 1
ATOM 2163 C C . LEU A 1 295 ? -0.066 -4.848 -3.906 1 97.75 295 LEU A C 1
ATOM 2165 O O . LEU A 1 295 ? -1.186 -5.109 -4.355 1 97.75 295 LEU A O 1
ATOM 2169 N N . GLY A 1 296 ? 1 -5.316 -4.41 1 97.25 296 GLY A N 1
ATOM 2170 C CA . GLY A 1 296 ? 1.025 -6.371 -5.41 1 97.25 296 GLY A CA 1
ATOM 2171 C C . GLY A 1 296 ? 1.521 -7.699 -4.871 1 97.25 296 GLY A C 1
ATOM 2172 O O . GLY A 1 296 ? 2.434 -7.734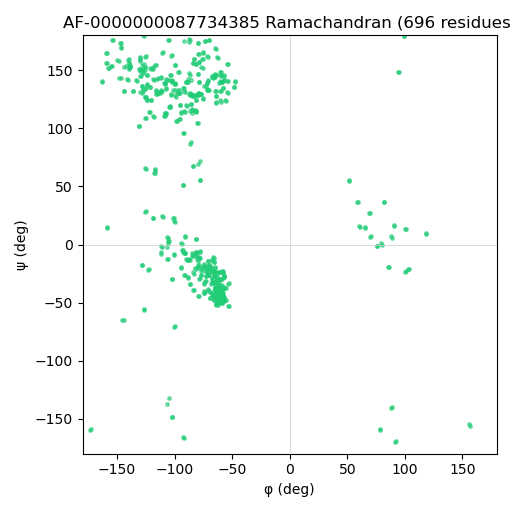 -4.043 1 97.25 296 GLY A O 1
ATOM 2173 N N . THR A 1 297 ? 0.862 -8.695 -5.289 1 96.56 297 THR A N 1
ATOM 2174 C CA . THR A 1 297 ? 1.349 -10.039 -4.988 1 96.56 297 THR A CA 1
ATOM 2175 C C . THR A 1 297 ? 1.532 -10.844 -6.27 1 96.56 297 THR A C 1
ATOM 2177 O O . THR A 1 297 ? 0.835 -10.617 -7.258 1 96.56 297 THR A O 1
ATOM 2180 N N . LEU A 1 298 ? 2.477 -11.617 -6.188 1 95.06 298 LEU A N 1
ATOM 2181 C CA . LEU A 1 298 ? 2.748 -12.539 -7.281 1 95.06 298 LEU A CA 1
ATOM 2182 C C . LEU A 1 298 ? 2.346 -13.961 -6.902 1 95.06 298 LEU A C 1
ATOM 2184 O O . LEU A 1 298 ? 1.263 -14.18 -6.355 1 95.06 298 LEU A O 1
ATOM 2188 N N . VAL A 1 299 ? 3.098 -14.969 -7.18 1 96.94 299 VAL A N 1
ATOM 2189 C CA . VAL A 1 299 ? 2.865 -16.344 -6.766 1 96.94 299 VAL A CA 1
ATOM 2190 C C . VAL A 1 299 ? 3.484 -16.578 -5.391 1 96.94 299 VAL A C 1
ATOM 2192 O O . VAL A 1 299 ? 4.117 -15.688 -4.824 1 96.94 299 VAL A O 1
ATOM 2195 N N . GLY A 1 300 ? 3.277 -17.734 -4.793 1 97.12 300 GLY A N 1
ATOM 2196 C CA . GLY A 1 300 ? 3.766 -18 -3.447 1 97.12 300 GLY A CA 1
ATOM 2197 C C . GLY A 1 300 ? 5.008 -18.859 -3.426 1 97.12 300 GLY A C 1
ATOM 2198 O O . GLY A 1 300 ? 5.371 -19.469 -4.438 1 97.12 300 GLY A O 1
ATOM 2199 N N . THR A 1 301 ? 5.684 -18.844 -2.314 1 97.12 301 THR A N 1
ATOM 2200 C CA . THR A 1 301 ? 6.867 -19.656 -2.064 1 97.12 301 THR A CA 1
ATOM 2201 C C . THR A 1 301 ? 6.496 -21.125 -1.927 1 97.12 301 THR A C 1
ATOM 2203 O O . THR A 1 301 ? 5.316 -21.484 -1.966 1 97.12 301 THR A O 1
ATOM 2206 N N . ARG A 1 302 ? 7.551 -21.984 -1.783 1 96.69 302 ARG A N 1
ATOM 2207 C CA . ARG A 1 302 ? 7.324 -23.391 -1.504 1 96.69 302 ARG A CA 1
ATOM 2208 C C . ARG A 1 302 ? 6.551 -23.578 -0.202 1 96.69 302 ARG A C 1
ATOM 2210 O O . ARG A 1 302 ? 5.625 -24.391 -0.133 1 96.69 302 ARG A O 1
ATOM 2217 N N . THR A 1 303 ? 6.898 -22.734 0.765 1 96.94 303 THR A N 1
ATOM 2218 C CA . THR A 1 303 ? 6.215 -22.797 2.053 1 96.94 303 THR A CA 1
ATOM 2219 C C . THR A 1 303 ? 4.742 -22.422 1.902 1 96.94 303 THR A C 1
ATOM 2221 O O . THR A 1 303 ? 3.863 -23.125 2.404 1 96.94 303 THR A O 1
ATOM 2224 N N . GLU A 1 304 ? 4.488 -21.406 1.202 1 97.81 304 GLU A N 1
ATOM 2225 C CA . GLU A 1 304 ? 3.117 -20.938 1.011 1 97.81 304 GLU A CA 1
ATOM 2226 C C . GLU A 1 304 ? 2.314 -21.938 0.18 1 97.81 304 GLU A C 1
ATOM 2228 O O . GLU A 1 304 ? 1.113 -22.109 0.395 1 97.81 304 GLU A O 1
ATOM 2233 N N . THR A 1 305 ? 2.979 -22.594 -0.695 1 98.38 305 THR A N 1
ATOM 2234 C CA . THR A 1 305 ? 2.309 -23.641 -1.466 1 98.38 305 THR A CA 1
ATOM 2235 C C . THR A 1 305 ? 1.855 -24.781 -0.558 1 98.38 305 THR A C 1
ATOM 2237 O O . THR A 1 305 ? 0.72 -25.25 -0.66 1 98.38 305 THR A O 1
ATOM 2240 N N . LEU A 1 306 ? 2.701 -25.188 0.329 1 98.25 306 LEU A N 1
ATOM 2241 C CA . LEU A 1 306 ? 2.342 -26.234 1.265 1 98.25 306 LEU A CA 1
ATOM 2242 C C . LEU A 1 306 ? 1.217 -25.797 2.191 1 98.25 306 LEU A C 1
ATOM 2244 O O . LEU A 1 306 ? 0.32 -26.578 2.512 1 98.25 306 LEU A O 1
ATOM 2248 N N . GLU A 1 307 ? 1.275 -24.5 2.592 1 98.5 307 GLU A N 1
ATOM 2249 C CA . GLU A 1 307 ? 0.177 -23.953 3.377 1 98.5 307 GLU A CA 1
ATOM 2250 C C . GLU A 1 307 ? -1.139 -24.016 2.607 1 98.5 307 GLU A C 1
ATOM 2252 O O . GLU A 1 307 ? -2.166 -24.422 3.154 1 98.5 307 GLU A O 1
ATOM 2257 N N . ALA A 1 308 ? -1.071 -23.641 1.354 1 98.75 308 ALA A N 1
ATOM 2258 C CA . ALA A 1 308 ? -2.27 -23.672 0.519 1 98.75 308 ALA A CA 1
ATOM 2259 C C . ALA A 1 308 ? -2.793 -25.094 0.352 1 98.75 308 ALA A C 1
ATOM 2261 O O . ALA A 1 308 ? -4.004 -25.328 0.407 1 98.75 308 ALA A O 1
ATOM 2262 N N . LEU A 1 309 ? -1.918 -26.016 0.238 1 98.69 309 LEU A N 1
ATOM 2263 C CA . LEU A 1 309 ? -2.299 -27.406 0.028 1 98.69 309 LEU A CA 1
ATOM 2264 C C . LEU A 1 309 ? -2.934 -28 1.284 1 98.69 309 LEU A C 1
ATOM 2266 O O . LEU A 1 309 ? -3.734 -28.938 1.203 1 98.69 309 LEU A O 1
ATOM 2270 N N . GLU A 1 310 ? -2.562 -27.438 2.412 1 98.62 310 GLU A N 1
ATOM 2271 C CA . GLU A 1 310 ? -3.158 -27.922 3.654 1 98.62 310 GLU A CA 1
ATOM 2272 C C . GLU A 1 310 ? -4.668 -27.688 3.666 1 98.62 310 GLU A C 1
ATOM 2274 O O . GLU A 1 310 ? -5.418 -28.516 4.195 1 98.62 310 GLU A O 1
ATOM 2279 N N . PHE A 1 311 ? -5.109 -26.625 3.078 1 98.81 311 PHE A N 1
ATOM 2280 C CA . PHE A 1 311 ? -6.539 -26.359 2.977 1 98.81 311 PHE A CA 1
ATOM 2281 C C . PHE A 1 311 ? -7.223 -27.406 2.105 1 98.81 311 PHE A C 1
ATOM 2283 O O . PHE A 1 311 ? -8.367 -27.781 2.367 1 98.81 311 PHE A O 1
ATOM 2290 N N . VAL A 1 312 ? -6.539 -27.812 1.073 1 98.69 312 VAL A N 1
ATOM 2291 C CA . VAL A 1 312 ? -7.059 -28.844 0.184 1 98.69 312 VAL A CA 1
ATOM 2292 C C . VAL A 1 312 ? -7.086 -30.188 0.909 1 98.69 312 VAL A C 1
ATOM 2294 O O . VAL A 1 312 ? -8.086 -30.906 0.86 1 98.69 312 VAL A O 1
ATOM 2297 N N . ARG A 1 313 ? -6.023 -30.484 1.561 1 98.38 313 ARG A N 1
ATOM 2298 C CA . ARG A 1 313 ? -5.918 -31.734 2.299 1 98.38 313 ARG A CA 1
ATOM 2299 C C . ARG A 1 313 ? -7.059 -31.875 3.301 1 98.38 313 ARG A C 1
ATOM 2301 O O . ARG A 1 313 ? -7.621 -32.969 3.453 1 98.38 313 ARG A O 1
ATOM 2308 N N . ARG A 1 314 ? -7.43 -30.734 3.914 1 98.06 314 ARG A N 1
ATOM 2309 C CA . ARG A 1 314 ? -8.477 -30.719 4.938 1 98.06 314 ARG A CA 1
ATOM 2310 C C . ARG A 1 314 ? -9.859 -30.719 4.301 1 98.06 314 ARG A C 1
ATOM 2312 O O . ARG A 1 314 ? -10.867 -30.844 5.004 1 98.06 314 ARG A O 1
ATOM 2319 N N . GLY A 1 315 ? -9.938 -30.484 3.062 1 98 315 GLY A N 1
ATOM 2320 C CA . GLY A 1 315 ? -11.195 -30.562 2.332 1 98 315 GLY A CA 1
ATOM 2321 C C . GLY A 1 315 ? -11.984 -29.266 2.346 1 98 315 GLY A C 1
ATOM 2322 O O . GLY A 1 315 ? -13.094 -29.203 1.824 1 98 315 GLY A O 1
ATOM 2323 N N . VAL A 1 316 ? -11.422 -28.203 2.859 1 98.31 316 VAL A N 1
ATOM 2324 C CA . VAL A 1 316 ? -12.148 -26.938 2.961 1 98.31 316 VAL A CA 1
ATOM 2325 C C . VAL A 1 316 ? -11.93 -26.109 1.696 1 98.31 316 VAL A C 1
ATOM 2327 O O . VAL A 1 316 ? -12.641 -25.141 1.453 1 98.31 316 VAL A O 1
ATOM 2330 N N . VAL A 1 317 ? -10.969 -26.531 0.883 1 98.62 317 VAL A N 1
ATOM 2331 C CA . VAL A 1 317 ? -10.797 -26.047 -0.485 1 98.62 317 VAL A CA 1
ATOM 2332 C C . VAL A 1 317 ? -10.797 -27.234 -1.45 1 98.62 317 VAL A C 1
ATOM 2334 O O . VAL A 1 317 ? -10.031 -28.188 -1.271 1 98.62 317 VAL A O 1
ATOM 2337 N N . LYS A 1 318 ? -11.617 -27.156 -2.381 1 97.75 318 LYS A N 1
ATOM 2338 C CA . LYS A 1 318 ? -11.742 -28.203 -3.391 1 97.75 318 LYS A CA 1
ATOM 2339 C C . LYS A 1 318 ? -11.727 -27.609 -4.797 1 97.75 318 LYS A C 1
ATOM 2341 O O . LYS A 1 318 ? -12.758 -27.172 -5.305 1 97.75 318 LYS A O 1
ATOM 2346 N N . PRO A 1 319 ? -10.617 -27.719 -5.43 1 97.31 319 PRO A N 1
ATOM 2347 C CA . PRO A 1 319 ? -10.555 -27.188 -6.793 1 97.31 319 PRO A CA 1
ATOM 2348 C C . PRO A 1 319 ? -11.586 -27.812 -7.723 1 97.31 319 PRO A C 1
ATOM 2350 O O . PRO A 1 319 ? -11.812 -29.016 -7.672 1 97.31 319 PRO A O 1
ATOM 2353 N N . ILE A 1 320 ? -12.25 -26.969 -8.484 1 96.25 320 ILE A N 1
ATOM 2354 C CA . ILE A 1 320 ? -13.055 -27.469 -9.594 1 96.25 320 ILE A CA 1
ATOM 2355 C C . ILE A 1 320 ? -12.156 -27.719 -10.805 1 96.25 320 ILE A C 1
ATOM 2357 O O . ILE A 1 320 ? -11.586 -26.797 -11.367 1 96.25 320 ILE A O 1
ATOM 2361 N N . VAL A 1 321 ? -12.094 -28.984 -11.148 1 96.56 321 VAL A N 1
ATOM 2362 C CA . VAL A 1 321 ? -11.125 -29.344 -12.18 1 96.56 321 VAL A CA 1
ATOM 2363 C C . VAL A 1 321 ? -11.844 -30 -13.359 1 96.56 321 VAL A C 1
ATOM 2365 O O . VAL A 1 321 ? -12.797 -30.766 -13.164 1 96.56 321 VAL A O 1
ATOM 2368 N N . GLN A 1 322 ? -11.461 -29.594 -14.469 1 95.75 322 GLN A N 1
ATOM 2369 C CA . GLN A 1 322 ? -11.727 -30.344 -15.688 1 95.75 322 GLN A CA 1
ATOM 2370 C C . GLN A 1 322 ? -10.461 -31.047 -16.172 1 95.75 322 GLN A C 1
ATOM 2372 O O . GLN A 1 322 ? -9.477 -30.391 -16.531 1 95.75 322 GLN A O 1
ATOM 2377 N N . SER A 1 323 ? -10.523 -32.344 -16.219 1 95.94 323 SER A N 1
ATOM 2378 C CA . SER A 1 323 ? -9.344 -33.125 -16.609 1 95.94 323 SER A CA 1
ATOM 2379 C C . SER A 1 323 ? -9.422 -33.562 -18.062 1 95.94 323 SER A C 1
ATOM 2381 O O . SER A 1 323 ? -10.492 -33.938 -18.547 1 95.94 323 SER A O 1
ATOM 2383 N N . ILE A 1 324 ? -8.352 -33.469 -18.703 1 95.62 324 ILE A N 1
ATOM 2384 C CA . ILE A 1 324 ? -8.234 -34 -20.047 1 95.62 324 ILE A CA 1
ATOM 2385 C C . ILE A 1 324 ? -6.984 -34.875 -20.141 1 95.62 324 ILE A C 1
ATOM 2387 O O . ILE A 1 324 ? -6.09 -34.781 -19.297 1 95.62 324 ILE A O 1
ATOM 2391 N N . SER A 1 325 ? -6.98 -35.719 -21.141 1 94.81 325 SER A N 1
ATOM 2392 C CA . SER A 1 325 ? -5.797 -36.562 -21.375 1 94.81 325 SER A CA 1
ATOM 2393 C C . SER A 1 325 ? -4.727 -35.781 -22.141 1 94.81 325 SER A C 1
ATOM 2395 O O . SER A 1 325 ? -5.031 -34.812 -22.828 1 94.81 325 SER A O 1
ATOM 2397 N N . PHE A 1 326 ? -3.551 -36.188 -21.984 1 93.56 326 PHE A N 1
ATOM 2398 C CA . PHE A 1 326 ? -2.424 -35.562 -22.672 1 93.56 326 PHE A CA 1
ATOM 2399 C C . PHE A 1 326 ? -2.609 -35.594 -24.172 1 93.56 326 PHE A C 1
ATOM 2401 O O . PHE A 1 326 ? -2.141 -34.719 -24.891 1 93.56 326 PHE A O 1
ATOM 2408 N N . ASP A 1 327 ? -3.361 -36.5 -24.672 1 90.38 327 ASP A N 1
ATOM 2409 C CA . ASP A 1 327 ? -3.604 -36.688 -26.109 1 90.38 327 ASP A CA 1
ATOM 2410 C C . ASP A 1 327 ? -4.469 -35.562 -26.656 1 90.38 327 ASP A C 1
ATOM 2412 O O . ASP A 1 327 ? -4.551 -35.375 -27.875 1 90.38 327 ASP A O 1
ATOM 2416 N N . GLU A 1 328 ? -5.047 -34.844 -25.781 1 91.62 328 GLU A N 1
ATOM 2417 C CA . GLU A 1 328 ? -5.988 -33.812 -26.188 1 91.62 328 GLU A CA 1
ATOM 2418 C C . GLU A 1 328 ? -5.34 -32.438 -26.156 1 91.62 328 GLU A C 1
ATOM 2420 O O . GLU A 1 328 ? -6.035 -31.406 -26.172 1 91.62 328 GLU A O 1
ATOM 2425 N N . MET A 1 329 ? -4.055 -32.406 -26.188 1 92.94 329 MET A N 1
ATOM 2426 C CA . MET A 1 329 ? -3.316 -31.156 -26 1 92.94 329 MET A CA 1
ATOM 2427 C C . MET A 1 329 ? -3.449 -30.25 -27.219 1 92.94 329 MET A C 1
ATOM 2429 O O . MET A 1 329 ? -3.248 -29.031 -27.125 1 92.94 329 MET A O 1
ATOM 2433 N N . GLU A 1 330 ? -3.748 -30.766 -28.359 1 88.12 330 GLU A N 1
ATOM 2434 C CA . GLU A 1 330 ? -3.781 -29.969 -29.578 1 88.12 330 GLU A CA 1
ATOM 2435 C C . GLU A 1 330 ? -4.855 -28.891 -29.516 1 88.12 330 GLU A C 1
ATOM 2437 O O . GLU A 1 330 ? -4.68 -27.797 -30.047 1 88.12 330 GLU A O 1
ATOM 2442 N N . ASP A 1 331 ? -5.902 -29.156 -28.812 1 88.88 331 ASP A N 1
ATOM 2443 C CA . ASP A 1 331 ? -7.004 -28.203 -28.672 1 88.88 331 ASP A CA 1
ATOM 2444 C C . ASP A 1 331 ? -6.949 -27.484 -27.328 1 88.88 331 ASP A C 1
ATOM 2446 O O . ASP A 1 331 ? -7.977 -27.031 -26.828 1 88.88 331 ASP A O 1
ATOM 2450 N N . LEU A 1 332 ? -5.812 -27.438 -26.766 1 94.06 332 LEU A N 1
ATOM 2451 C CA . LEU A 1 332 ? -5.68 -26.969 -25.391 1 94.06 332 LEU A CA 1
ATOM 2452 C C . LEU A 1 332 ? -6.168 -25.531 -25.25 1 94.06 332 LEU A C 1
ATOM 2454 O O . LEU A 1 332 ? -6.863 -25.203 -24.297 1 94.06 332 LEU A O 1
ATOM 2458 N N . ALA A 1 333 ? -5.82 -24.641 -26.188 1 92.25 333 ALA A N 1
ATOM 2459 C CA . ALA A 1 333 ? -6.203 -23.234 -26.109 1 92.25 333 ALA A CA 1
ATOM 2460 C C . ALA A 1 333 ? -7.719 -23.078 -26.094 1 92.25 333 ALA A C 1
ATOM 2462 O O . ALA A 1 333 ? -8.258 -22.297 -25.312 1 92.25 333 ALA A O 1
ATOM 2463 N N . GLU A 1 334 ? -8.383 -23.781 -26.953 1 92 334 GLU A N 1
ATOM 2464 C CA . GLU A 1 334 ? -9.836 -23.734 -27.016 1 92 334 GLU A CA 1
ATOM 2465 C C . GLU A 1 334 ? -10.469 -24.297 -25.734 1 92 334 GLU A C 1
ATOM 2467 O O . GLU A 1 334 ? -11.398 -23.703 -25.188 1 92 334 GLU A O 1
ATOM 2472 N N . LYS A 1 335 ? -9.945 -25.391 -25.312 1 93.31 335 LYS A N 1
ATOM 2473 C CA . LYS A 1 335 ? -10.469 -26 -24.094 1 93.31 335 LYS A CA 1
ATOM 2474 C C . LYS A 1 335 ? -10.273 -25.078 -22.891 1 93.31 335 LYS A C 1
ATOM 2476 O O . LYS A 1 335 ? -11.164 -24.953 -22.047 1 93.31 335 LYS A O 1
ATOM 2481 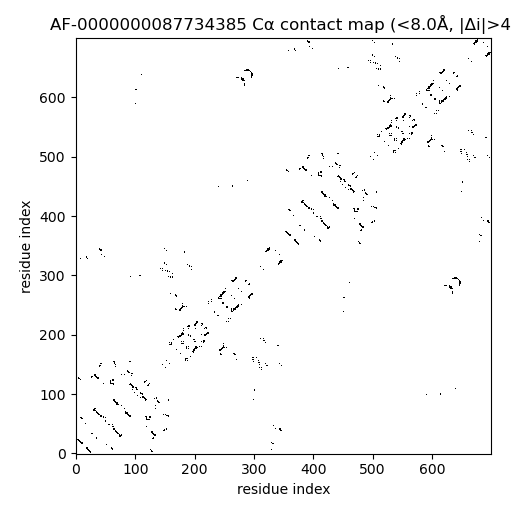N N . PHE A 1 336 ? -9.141 -24.516 -22.859 1 93.44 336 PHE A N 1
ATOM 2482 C CA . PHE A 1 336 ? -8.828 -23.609 -21.75 1 93.44 336 PHE A CA 1
ATOM 2483 C C . PHE A 1 336 ? -9.812 -22.453 -21.703 1 93.44 336 PHE A C 1
ATOM 2485 O O . PHE A 1 336 ? -10.297 -22.094 -20.625 1 93.44 336 PHE A O 1
ATOM 2492 N N . SER A 1 337 ? -10.188 -21.875 -22.781 1 88.88 337 SER A N 1
ATOM 2493 C CA . SER A 1 337 ? -11.031 -20.688 -22.859 1 88.88 337 SER A CA 1
ATOM 2494 C C . SER A 1 337 ? -12.469 -21 -22.453 1 88.88 337 SER A C 1
ATOM 2496 O O . SER A 1 337 ? -13.219 -20.109 -22.078 1 88.88 337 SER A O 1
ATOM 2498 N N . THR A 1 338 ? -12.812 -22.266 -22.453 1 87.31 338 THR A N 1
ATOM 2499 C CA . THR A 1 338 ? -14.195 -22.641 -22.172 1 87.31 338 THR A CA 1
ATOM 2500 C C . THR A 1 338 ? -14.312 -23.344 -20.828 1 87.31 338 THR A C 1
ATOM 2502 O O . THR A 1 338 ? -15.398 -23.781 -20.453 1 87.31 338 THR A O 1
ATOM 2505 N N . THR A 1 339 ? -13.211 -23.516 -20.203 1 88.31 339 THR A N 1
ATOM 2506 C CA . THR A 1 339 ? -13.188 -24.25 -18.953 1 88.31 339 THR A CA 1
ATOM 2507 C C . THR A 1 339 ? -13.602 -23.359 -17.797 1 88.31 339 THR A C 1
ATOM 2509 O O . THR A 1 339 ? -13.102 -22.25 -17.641 1 88.31 339 THR A O 1
ATOM 2512 N N . SER A 1 340 ? -14.641 -23.844 -17.094 1 86.25 340 SER A N 1
ATOM 2513 C CA . SER A 1 340 ? -14.922 -23.281 -15.773 1 86.25 340 SER A CA 1
ATOM 2514 C C . SER A 1 340 ? -14.078 -23.953 -14.695 1 86.25 340 SER A C 1
ATOM 2516 O O . SER A 1 340 ? -13.953 -25.188 -14.664 1 86.25 340 SER A O 1
ATOM 2518 N N . GLY A 1 341 ? -13.383 -23.156 -13.891 1 92.62 341 GLY A N 1
ATOM 2519 C CA . GLY A 1 341 ? -12.438 -23.734 -12.945 1 92.62 341 GLY A CA 1
ATOM 2520 C C . GLY A 1 341 ? -11.047 -23.906 -13.516 1 92.62 341 GLY A C 1
ATOM 2521 O O . GLY A 1 341 ? -10.555 -23.047 -14.242 1 92.62 341 GLY A O 1
ATOM 2522 N N . LYS A 1 342 ? -10.43 -25.078 -13.156 1 96.56 342 LYS A N 1
ATOM 2523 C CA . LYS A 1 342 ? -9.039 -25.297 -13.555 1 96.56 342 LYS A CA 1
ATOM 2524 C C . LYS A 1 342 ? -8.922 -26.484 -14.5 1 96.56 342 LYS A C 1
ATOM 2526 O O . LYS A 1 342 ? -9.5 -27.547 -14.242 1 96.56 342 LYS A O 1
ATOM 2531 N N . LEU A 1 343 ? -8.203 -26.281 -15.57 1 97.62 343 LEU A N 1
ATOM 2532 C CA . LEU A 1 343 ? -7.914 -27.344 -16.531 1 97.62 343 LEU A CA 1
ATOM 2533 C C . LEU A 1 343 ? -6.672 -28.125 -16.109 1 97.62 343 LEU A C 1
ATOM 2535 O O . LEU A 1 343 ? -5.645 -27.531 -15.781 1 97.62 343 LEU A O 1
ATOM 2539 N N . VAL A 1 344 ? -6.812 -29.453 -16.062 1 98.19 344 VAL A N 1
ATOM 2540 C CA . VAL A 1 344 ? -5.715 -30.328 -15.648 1 98.19 344 VAL A CA 1
ATOM 2541 C C . VAL A 1 344 ? -5.488 -31.406 -16.703 1 98.19 344 VAL A C 1
ATOM 2543 O O . VAL A 1 344 ? -6.438 -32.031 -17.188 1 98.19 344 VAL A O 1
ATOM 2546 N N . ILE A 1 345 ? -4.262 -31.562 -17.047 1 98 345 ILE A N 1
ATOM 2547 C CA . ILE A 1 345 ? -3.852 -32.625 -17.953 1 98 345 ILE A CA 1
ATOM 2548 C C . ILE A 1 345 ? -3.369 -33.844 -17.156 1 98 345 ILE A C 1
ATOM 2550 O O . ILE A 1 345 ? -2.51 -33.719 -16.281 1 98 345 ILE A O 1
ATOM 2554 N N . GLN A 1 346 ? -3.863 -34.938 -17.5 1 96.56 346 GLN A N 1
ATOM 2555 C CA . GLN A 1 346 ? -3.459 -36.188 -16.844 1 96.56 346 GLN A CA 1
ATOM 2556 C C . GLN A 1 346 ? -2.59 -37.031 -17.766 1 96.56 346 GLN A C 1
ATOM 2558 O O . GLN A 1 346 ? -2.881 -37.156 -18.953 1 96.56 346 GLN A O 1
ATOM 2563 N N . PHE A 1 347 ? -1.54 -37.531 -17.219 1 95.75 347 PHE A N 1
ATOM 2564 C CA . PHE A 1 347 ? -0.639 -38.406 -17.953 1 95.75 347 PHE A CA 1
ATOM 2565 C C . PHE A 1 347 ? -0.962 -39.875 -17.672 1 95.75 347 PHE A C 1
ATOM 2567 O O . PHE A 1 347 ? -1.496 -40.219 -16.609 1 95.75 347 PHE A O 1
ATOM 2574 N N . PRO A 1 348 ? -0.707 -40.719 -18.719 1 84.25 348 PRO A N 1
ATOM 2575 C CA . PRO A 1 348 ? -0.949 -42.125 -18.469 1 84.25 348 PRO A CA 1
ATOM 2576 C C . PRO A 1 348 ? -0.091 -42.688 -17.344 1 84.25 348 PRO A C 1
ATOM 2578 O O . PRO A 1 348 ? 1.071 -42.312 -17.188 1 84.25 348 PRO A O 1
ATOM 2581 N N . LEU A 1 349 ? -0.819 -43.312 -16.281 1 69 349 LEU A N 1
ATOM 2582 C CA . LEU A 1 349 ? -0.074 -44 -15.234 1 69 349 LEU A CA 1
ATOM 2583 C C . LEU A 1 349 ? 0.815 -45.094 -15.82 1 69 349 LEU A C 1
ATOM 2585 O O . LEU A 1 349 ? 0.465 -45.688 -16.828 1 69 349 LEU A O 1
ATOM 2589 N N . PRO A 1 350 ? 2.037 -45.344 -15.219 1 56.16 350 PRO A N 1
ATOM 2590 C CA . PRO A 1 350 ? 2.797 -46.5 -15.719 1 56.16 350 PRO A CA 1
ATOM 2591 C C . PRO A 1 350 ? 2 -47.781 -15.664 1 56.16 350 PRO A C 1
ATOM 2593 O O . PRO A 1 350 ? 1.102 -47.938 -14.836 1 56.16 350 PRO A O 1
ATOM 2596 N N . MET B 1 1 ? -11.344 40.75 30.656 1 66.62 1 MET B N 1
ATOM 2597 C CA . MET B 1 1 ? -10.891 40.281 29.344 1 66.62 1 MET B CA 1
ATOM 2598 C C . MET B 1 1 ? -11.375 41.219 28.25 1 66.62 1 MET B C 1
ATOM 2600 O O . MET B 1 1 ? -12.445 41.812 28.359 1 66.62 1 MET B O 1
ATOM 2604 N N . GLU B 1 2 ? -10.469 41.5 27.281 1 80.44 2 GLU B N 1
ATOM 2605 C CA . GLU B 1 2 ? -10.852 42.375 26.172 1 80.44 2 GLU B CA 1
ATOM 2606 C C . GLU B 1 2 ? -12.047 41.812 25.406 1 80.44 2 GLU B C 1
ATOM 2608 O O . GLU B 1 2 ? -12.203 40.594 25.297 1 80.44 2 GLU B O 1
ATOM 2613 N N . SER B 1 3 ? -12.977 42.719 25.016 1 91.62 3 SER B N 1
ATOM 2614 C CA . SER B 1 3 ? -14.203 42.281 24.344 1 91.62 3 SER B CA 1
ATOM 2615 C C . SER B 1 3 ? -13.961 42.062 22.859 1 91.62 3 SER B C 1
ATOM 2617 O O . SER B 1 3 ? -14.766 41.406 22.188 1 91.62 3 SER B O 1
ATOM 2619 N N . HIS B 1 4 ? -12.875 42.688 22.391 1 95.81 4 HIS B N 1
ATOM 2620 C CA . HIS B 1 4 ? -12.555 42.562 20.969 1 95.81 4 HIS B CA 1
ATOM 2621 C C . HIS B 1 4 ? -11.102 42.125 20.781 1 95.81 4 HIS B C 1
ATOM 2623 O O . HIS B 1 4 ? -10.281 42.25 21.703 1 95.81 4 HIS B O 1
ATOM 2629 N N . HIS B 1 5 ? -10.844 41.5 19.672 1 95.25 5 HIS B N 1
ATOM 2630 C CA . HIS B 1 5 ? -9.484 41.125 19.281 1 95.25 5 HIS B CA 1
ATOM 2631 C C . HIS B 1 5 ? -9.32 41.188 17.766 1 95.25 5 HIS B C 1
ATOM 2633 O O . HIS B 1 5 ? -10.289 41.375 17.031 1 95.25 5 HIS B O 1
ATOM 2639 N N . ARG B 1 6 ? -8.102 41.094 17.312 1 96.06 6 ARG B N 1
ATOM 2640 C CA . ARG B 1 6 ? -7.789 41.156 15.891 1 96.06 6 ARG B CA 1
ATOM 2641 C C . ARG B 1 6 ? -7.793 39.781 15.25 1 96.06 6 ARG B C 1
ATOM 2643 O O . ARG B 1 6 ? -7.305 38.812 15.844 1 96.06 6 ARG B O 1
ATOM 2650 N N . ALA B 1 7 ? -8.445 39.688 14.188 1 97.06 7 ALA B N 1
ATOM 2651 C CA . ALA B 1 7 ? -8.477 38.469 13.359 1 97.06 7 ALA B CA 1
ATOM 2652 C C . ALA B 1 7 ? -8.25 38.812 11.891 1 97.06 7 ALA B C 1
ATOM 2654 O O . ALA B 1 7 ? -8.625 39.906 11.43 1 97.06 7 ALA B O 1
ATOM 2655 N N . ALA B 1 8 ? -7.527 38 11.227 1 97.44 8 ALA B N 1
ATOM 2656 C CA . ALA B 1 8 ? -7.387 38.125 9.773 1 97.44 8 ALA B CA 1
ATOM 2657 C C . ALA B 1 8 ? -8.523 37.438 9.039 1 97.44 8 ALA B C 1
ATOM 2659 O O . ALA B 1 8 ? -8.625 36.188 9.078 1 97.44 8 ALA B O 1
ATOM 2660 N N . VAL B 1 9 ? -9.344 38.156 8.375 1 97.19 9 VAL B N 1
ATOM 2661 C CA . VAL B 1 9 ? -10.508 37.625 7.672 1 97.19 9 VAL B CA 1
ATOM 2662 C C . VAL B 1 9 ? -10.227 37.562 6.176 1 97.19 9 VAL B C 1
ATOM 2664 O O . VAL B 1 9 ? -9.758 38.531 5.578 1 97.19 9 VAL B O 1
ATOM 2667 N N . VAL B 1 10 ? -10.5 36.375 5.621 1 96.62 10 VAL B N 1
ATOM 2668 C CA . VAL B 1 10 ? -10.242 36.188 4.195 1 96.62 10 VAL B CA 1
ATOM 2669 C C . VAL B 1 10 ? -11.375 36.812 3.385 1 96.62 10 VAL B C 1
ATOM 2671 O O . VAL B 1 10 ? -12.555 36.656 3.725 1 96.62 10 VAL B O 1
ATOM 2674 N N . THR B 1 11 ? -11.062 37.625 2.453 1 92.19 11 THR B N 1
ATOM 2675 C CA . THR B 1 11 ? -11.992 38.156 1.47 1 92.19 11 THR B CA 1
ATOM 2676 C C . THR B 1 11 ? -11.672 37.625 0.072 1 92.19 11 THR B C 1
ATOM 2678 O O . THR B 1 11 ? -10.508 37.625 -0.343 1 92.19 11 THR B O 1
ATOM 2681 N N . ARG B 1 12 ? -12.664 37.156 -0.589 1 90.5 12 ARG B N 1
ATOM 2682 C CA . ARG B 1 12 ? -12.461 36.531 -1.9 1 90.5 12 ARG B CA 1
ATOM 2683 C C . ARG B 1 12 ? -13.023 37.438 -3.008 1 90.5 12 ARG B C 1
ATOM 2685 O O . ARG B 1 12 ? -13.984 38.156 -2.787 1 90.5 12 ARG B O 1
ATOM 2692 N N . SER B 1 13 ? -12.266 37.469 -4.027 1 87 13 SER B N 1
ATOM 2693 C CA . SER B 1 13 ? -12.695 38.125 -5.254 1 87 13 SER B CA 1
ATOM 2694 C C . SER B 1 13 ? -12.555 37.188 -6.457 1 87 13 SER B C 1
ATOM 2696 O O . SER B 1 13 ? -12.156 36.031 -6.316 1 87 13 SER B O 1
ATOM 2698 N N . GLU B 1 14 ? -12.93 37.688 -7.68 1 85.69 14 GLU B N 1
ATOM 2699 C CA . GLU B 1 14 ? -12.836 36.938 -8.914 1 85.69 14 GLU B CA 1
ATOM 2700 C C . GLU B 1 14 ? -11.383 36.594 -9.25 1 85.69 14 GLU B C 1
ATOM 2702 O O . GLU B 1 14 ? -11.102 35.594 -9.898 1 85.69 14 GLU B O 1
ATOM 2707 N N . THR B 1 15 ? -10.531 37.469 -8.773 1 83.75 15 THR B N 1
ATOM 2708 C CA . THR B 1 15 ? -9.148 37.312 -9.203 1 83.75 15 THR B CA 1
ATOM 2709 C C . THR B 1 15 ? -8.289 36.75 -8.086 1 83.75 15 THR B C 1
ATOM 2711 O O . THR B 1 15 ? -7.074 36.594 -8.25 1 83.75 15 THR B O 1
ATOM 2714 N N . GLY B 1 16 ? -8.875 36.469 -6.949 1 88.69 16 GLY B N 1
ATOM 2715 C CA . GLY B 1 16 ? -8.062 35.906 -5.879 1 88.69 16 GLY B CA 1
ATOM 2716 C C . GLY B 1 16 ? -8.648 36.156 -4.5 1 88.69 16 GLY B C 1
ATOM 2717 O O . GLY B 1 16 ? -9.875 36.125 -4.324 1 88.69 16 GLY B O 1
ATOM 2718 N N . PHE B 1 17 ? -7.762 36.156 -3.518 1 94 17 PHE B N 1
ATOM 2719 C CA . PHE B 1 17 ? -8.188 36.375 -2.143 1 94 17 PHE B CA 1
ATOM 2720 C C . PHE B 1 17 ? -7.172 37.25 -1.402 1 94 17 PHE B C 1
ATOM 2722 O O . PHE B 1 17 ? -6.043 37.406 -1.864 1 94 17 PHE B O 1
ATOM 2729 N N . LYS B 1 18 ? -7.613 37.844 -0.363 1 93.5 18 LYS B N 1
ATOM 2730 C CA . LYS B 1 18 ? -6.762 38.625 0.537 1 93.5 18 LYS B CA 1
ATOM 2731 C C . LYS B 1 18 ? -7.207 38.469 1.988 1 93.5 18 LYS B C 1
ATOM 2733 O O . LYS B 1 18 ? -8.352 38.094 2.254 1 93.5 18 LYS B O 1
ATOM 2738 N N . PHE B 1 19 ? -6.266 38.625 2.832 1 96.5 19 PHE B N 1
ATOM 2739 C CA . PHE B 1 19 ? -6.582 38.656 4.254 1 96.5 19 PHE B CA 1
ATOM 2740 C C . PHE B 1 19 ? -6.633 40.094 4.766 1 96.5 19 PHE B C 1
ATOM 2742 O O . PHE B 1 19 ? -5.766 40.906 4.438 1 96.5 19 PHE B O 1
ATOM 2749 N N . GLN B 1 20 ? -7.641 40.406 5.492 1 95.31 20 GLN B N 1
ATOM 2750 C CA . GLN B 1 20 ? -7.781 41.719 6.113 1 95.31 20 GLN B CA 1
ATOM 2751 C C . GLN B 1 20 ? -7.879 41.594 7.633 1 95.31 20 GLN B C 1
ATOM 2753 O O . GLN B 1 20 ? -8.734 40.875 8.148 1 95.31 20 GLN B O 1
ATOM 2758 N N . VAL B 1 21 ? -6.988 42.281 8.266 1 95.38 21 VAL B N 1
ATOM 2759 C CA . VAL B 1 21 ? -7.035 42.281 9.727 1 95.38 21 VAL B CA 1
ATOM 2760 C C . VAL B 1 21 ? -8.188 43.188 10.203 1 95.38 21 VAL B C 1
ATOM 2762 O O . VAL B 1 21 ? -8.289 44.344 9.805 1 95.38 21 VAL B O 1
ATOM 2765 N N . GLN B 1 22 ? -9 42.594 11 1 95.75 22 GLN B N 1
ATOM 2766 C CA . GLN B 1 22 ? -10.18 43.281 11.523 1 95.75 22 GLN B CA 1
ATOM 2767 C C . GLN B 1 22 ? -10.289 43.125 13.031 1 95.75 22 GLN B C 1
ATOM 2769 O O . GLN B 1 22 ? -9.781 42.156 13.602 1 95.75 22 GLN B O 1
ATOM 2774 N N . ASP B 1 23 ? -10.883 44.125 13.586 1 96.06 23 ASP B N 1
ATOM 2775 C CA . ASP B 1 23 ? -11.281 44.031 14.992 1 96.06 23 ASP B CA 1
ATOM 2776 C C . ASP B 1 23 ? -12.641 43.344 15.125 1 96.06 23 ASP B C 1
ATOM 2778 O O . ASP B 1 23 ? -13.656 43.875 14.656 1 96.06 23 ASP B O 1
ATOM 2782 N N . VAL B 1 24 ? -12.617 42.219 15.75 1 96.19 24 VAL B N 1
ATOM 2783 C CA . VAL B 1 24 ? -13.844 41.469 15.883 1 96.19 24 VAL B CA 1
ATOM 2784 C C . VAL B 1 24 ? -14.055 41.062 17.344 1 96.19 24 VAL B C 1
ATOM 2786 O O . VAL B 1 24 ? -13.117 41.094 18.141 1 96.19 24 VAL B O 1
ATOM 2789 N N . PRO B 1 25 ? -15.297 40.75 17.75 1 96.38 25 PRO B N 1
ATOM 2790 C CA . PRO B 1 25 ? -15.516 40.312 19.141 1 96.38 25 PRO B CA 1
ATOM 2791 C C . PRO B 1 25 ? -14.719 39.062 19.484 1 96.38 25 PRO B C 1
ATOM 2793 O O . PRO B 1 25 ? -14.578 38.156 18.656 1 96.38 25 PRO B O 1
ATOM 2796 N N . VAL B 1 26 ? -14.18 39.062 20.688 1 97.12 26 VAL B N 1
ATOM 2797 C CA . VAL B 1 26 ? -13.562 37.812 21.172 1 97.12 26 VAL B CA 1
ATOM 2798 C C . VAL B 1 26 ? -14.617 36.719 21.312 1 97.12 26 VAL B C 1
ATOM 2800 O O . VAL B 1 26 ? -15.672 36.938 21.906 1 97.12 26 VAL B O 1
ATOM 2803 N N . PRO B 1 27 ? -14.367 35.594 20.719 1 96.25 27 PRO B N 1
ATOM 2804 C CA . PRO B 1 27 ? -15.375 34.531 20.844 1 96.25 27 PRO B CA 1
ATOM 2805 C C . PRO B 1 27 ? -15.531 34.031 22.281 1 96.25 27 PRO B C 1
ATOM 2807 O O . PRO B 1 27 ? -14.539 33.969 23.016 1 96.25 27 PRO B O 1
ATOM 2810 N N . LYS B 1 28 ? -16.719 33.719 22.625 1 95.56 28 LYS B N 1
ATOM 2811 C CA . LYS B 1 28 ? -17.016 33.188 23.969 1 95.56 28 LYS B CA 1
ATOM 2812 C C . LYS B 1 28 ? -17.078 31.672 23.953 1 95.56 28 LYS B C 1
ATOM 2814 O O . LYS B 1 28 ? -17.766 31.078 23.125 1 95.56 28 LYS B O 1
ATOM 2819 N N . PRO B 1 29 ? -16.391 31.094 24.938 1 96.69 29 PRO B N 1
ATOM 2820 C CA . PRO B 1 29 ? -16.391 29.625 24.938 1 96.69 29 PRO B CA 1
ATOM 2821 C C . PRO B 1 29 ? -17.734 29.047 25.375 1 96.69 29 PRO B C 1
ATOM 2823 O O . PRO B 1 29 ? -18.344 29.531 26.328 1 96.69 29 PRO B O 1
ATOM 2826 N N . GLN B 1 30 ? -18.188 28.031 24.656 1 96.5 30 GLN B N 1
ATOM 2827 C CA . GLN B 1 30 ? -19.25 27.156 25.141 1 96.5 30 GLN B CA 1
ATOM 2828 C C . GLN B 1 30 ? -18.781 26.375 26.375 1 96.5 30 GLN B C 1
ATOM 2830 O O . GLN B 1 30 ? -17.594 26.328 26.672 1 96.5 30 GLN B O 1
ATOM 2835 N N . PRO B 1 31 ? -19.719 25.719 27.047 1 96.94 31 PRO B N 1
ATOM 2836 C CA . PRO B 1 31 ? -19.359 25.016 28.281 1 96.94 31 PRO B CA 1
ATOM 2837 C C . PRO B 1 31 ? -18.266 23.969 28.047 1 96.94 31 PRO B C 1
ATOM 2839 O O . PRO B 1 31 ? -17.516 23.641 28.969 1 96.94 31 PRO B O 1
ATOM 2842 N N . TRP B 1 32 ? -18.062 23.453 26.875 1 96.25 32 TRP B N 1
ATOM 2843 C CA . TRP B 1 32 ? -17.109 22.359 26.641 1 96.25 32 TRP B CA 1
ATOM 2844 C C . TRP B 1 32 ? -15.867 22.875 25.922 1 96.25 32 TRP B C 1
ATOM 2846 O O . TRP B 1 32 ? -14.992 22.094 25.547 1 96.25 32 TRP B O 1
ATOM 2856 N N . GLU B 1 33 ? -15.773 24.188 25.75 1 96.94 33 GLU B N 1
ATOM 2857 C CA . GLU B 1 33 ? -14.688 24.781 24.969 1 96.94 33 GLU B CA 1
ATOM 2858 C C . GLU B 1 33 ? -13.727 25.562 25.859 1 96.94 33 GLU B C 1
ATOM 2860 O O . GLU B 1 33 ? -14.039 25.828 27.031 1 96.94 33 GLU B O 1
ATOM 2865 N N . ILE B 1 34 ? -12.602 25.859 25.344 1 97.06 34 ILE B N 1
ATOM 2866 C CA . ILE B 1 34 ? -11.633 26.75 25.969 1 97.06 34 ILE B CA 1
ATOM 2867 C C . ILE B 1 34 ? -11.211 27.844 25 1 97.06 34 ILE B C 1
ATOM 2869 O O . ILE B 1 34 ? -11.219 27.641 23.781 1 97.06 34 ILE B O 1
ATOM 2873 N N . LEU B 1 35 ? -10.922 28.953 25.531 1 97.38 35 LEU B N 1
ATOM 2874 C CA . LEU B 1 35 ? -10.398 30.078 24.781 1 97.38 35 LEU B CA 1
ATOM 2875 C C . LEU B 1 35 ? -8.875 30.172 24.922 1 97.38 35 LEU B C 1
ATOM 2877 O O . LEU B 1 35 ? -8.352 30.109 26.031 1 97.38 35 LEU B O 1
ATOM 2881 N N . ILE B 1 36 ? -8.219 30.234 23.812 1 97.31 36 ILE B N 1
ATOM 2882 C CA . ILE B 1 36 ? -6.762 30.281 23.781 1 97.31 36 ILE B CA 1
ATOM 2883 C C . ILE B 1 36 ? -6.297 31.641 23.281 1 97.31 36 ILE B C 1
ATOM 2885 O O . ILE B 1 36 ? -6.836 32.156 22.297 1 97.31 36 ILE B O 1
ATOM 2889 N N . LYS B 1 37 ? -5.41 32.25 23.953 1 97.81 37 LYS B N 1
ATOM 2890 C CA . LYS B 1 37 ? -4.672 33.375 23.422 1 97.81 37 LYS B CA 1
ATOM 2891 C C . LYS B 1 37 ? -3.4 32.938 22.703 1 97.81 37 LYS B C 1
ATOM 2893 O O . LYS B 1 37 ? -2.504 32.344 23.328 1 97.81 37 LYS B O 1
ATOM 2898 N N . LEU B 1 38 ? -3.307 33.219 21.484 1 97.81 38 LEU B N 1
ATOM 2899 C CA . LEU B 1 38 ? -2.236 32.688 20.656 1 97.81 38 LEU B CA 1
ATOM 2900 C C . LEU B 1 38 ? -0.987 33.531 20.734 1 97.81 38 LEU B C 1
ATOM 2902 O O . LEU B 1 38 ? -1.083 34.781 20.766 1 97.81 38 LEU B O 1
ATOM 2906 N N . SER B 1 39 ? 0.161 32.906 20.75 1 97.88 39 SER B N 1
ATOM 2907 C CA . SER B 1 39 ? 1.448 33.594 20.641 1 97.88 39 SER B CA 1
ATOM 2908 C C . SER B 1 39 ? 2.021 33.469 19.234 1 97.88 39 SER B C 1
ATOM 2910 O O . SER B 1 39 ? 2.773 34.344 18.797 1 97.88 39 SER B O 1
ATOM 2912 N N . ALA B 1 40 ? 1.717 32.406 18.547 1 98.12 40 ALA B N 1
ATOM 2913 C CA . ALA B 1 40 ? 2.195 32.188 17.188 1 98.12 40 ALA B CA 1
ATOM 2914 C C . ALA B 1 40 ? 1.255 31.266 16.406 1 98.12 40 ALA B C 1
ATOM 2916 O O . ALA B 1 40 ? 0.513 30.484 17.016 1 98.12 40 ALA B O 1
ATOM 2917 N N . THR B 1 41 ? 1.21 31.375 15.117 1 98.56 41 THR B N 1
ATOM 2918 C CA . THR B 1 41 ? 0.543 30.422 14.234 1 98.56 41 THR B CA 1
ATOM 2919 C C . THR B 1 41 ? 1.323 30.266 12.93 1 98.56 41 THR B C 1
ATOM 2921 O O . THR B 1 41 ? 1.837 31.234 12.383 1 98.56 41 THR B O 1
ATOM 2924 N N . GLY B 1 42 ? 1.521 29 12.555 1 98.19 42 GLY B N 1
ATOM 2925 C CA . GLY B 1 42 ? 2.119 28.75 11.258 1 98.19 42 GLY B CA 1
ATOM 2926 C C . GLY B 1 42 ? 1.157 28.969 10.102 1 98.19 42 GLY B C 1
ATOM 2927 O O . GLY B 1 42 ? -0.044 29.141 10.312 1 98.19 42 GLY B O 1
ATOM 2928 N N . VAL B 1 43 ? 1.685 29.047 8.922 1 97.81 43 VAL B N 1
ATOM 2929 C CA . VAL B 1 43 ? 0.915 29.141 7.688 1 97.81 43 VAL B CA 1
ATOM 2930 C C . VAL B 1 43 ? 1.169 27.906 6.824 1 97.81 43 VAL B C 1
ATOM 2932 O O . VAL B 1 43 ? 2.318 27.5 6.625 1 97.81 43 VAL B O 1
ATOM 2935 N N . CYS B 1 44 ? 0.16 27.312 6.391 1 96.19 44 CYS B N 1
ATOM 2936 C CA . CYS B 1 44 ? 0.227 26.078 5.609 1 96.19 44 CYS B CA 1
ATOM 2937 C C . CYS B 1 44 ? -0.369 26.281 4.223 1 96.19 44 CYS B C 1
ATOM 2939 O O . CYS B 1 44 ? -1.206 27.156 4.023 1 96.19 44 CYS B O 1
ATOM 2941 N N . GLY B 1 45 ? 0.125 25.516 3.262 1 92.94 45 GLY B N 1
ATOM 2942 C CA . GLY B 1 45 ? -0.478 25.531 1.939 1 92.94 45 GLY B CA 1
ATOM 2943 C C . GLY B 1 45 ? -1.974 25.281 1.961 1 92.94 45 GLY B C 1
ATOM 2944 O O . GLY B 1 45 ? -2.713 25.812 1.137 1 92.94 45 GLY B O 1
ATOM 2945 N N . THR B 1 46 ? -2.416 24.5 2.852 1 93.88 46 THR B N 1
ATOM 2946 C CA . THR B 1 46 ? -3.838 24.219 3.018 1 93.88 46 THR B CA 1
ATOM 2947 C C . THR B 1 46 ? -4.609 25.5 3.303 1 93.88 46 THR B C 1
ATOM 2949 O O . THR B 1 46 ? -5.742 25.672 2.838 1 93.88 46 THR B O 1
ATOM 2952 N N . ASP B 1 47 ? -4.07 26.406 4.039 1 96.69 47 ASP B N 1
ATOM 2953 C CA . ASP B 1 47 ? -4.719 27.688 4.305 1 96.69 47 ASP B CA 1
ATOM 2954 C C . ASP B 1 47 ? -4.934 28.469 3.012 1 96.69 47 ASP B C 1
ATOM 2956 O O . ASP B 1 47 ? -6.012 29.031 2.793 1 96.69 47 ASP B O 1
ATOM 2960 N N . MET B 1 48 ? -3.91 28.469 2.186 1 94.19 48 MET B N 1
ATOM 2961 C CA . MET B 1 48 ? -3.988 29.188 0.918 1 94.19 48 MET B CA 1
ATOM 2962 C C . MET B 1 48 ? -4.996 28.531 -0.019 1 94.19 48 MET B C 1
ATOM 2964 O O . MET B 1 48 ? -5.762 29.219 -0.697 1 94.19 48 MET B O 1
ATOM 2968 N N . ALA B 1 49 ? -4.934 27.188 -0.044 1 91.25 49 ALA B N 1
ATOM 2969 C CA . ALA B 1 49 ? -5.863 26.469 -0.9 1 91.25 49 ALA B CA 1
ATOM 2970 C C . ALA B 1 49 ? -7.309 26.688 -0.457 1 91.25 49 ALA B C 1
ATOM 2972 O O . ALA B 1 49 ? -8.203 26.828 -1.29 1 91.25 49 ALA B O 1
ATOM 2973 N N . LEU B 1 50 ? -7.559 26.734 0.82 1 94.31 50 LEU B N 1
ATOM 2974 C CA . LEU B 1 50 ? -8.883 27.031 1.354 1 94.31 50 LEU B CA 1
ATOM 2975 C C . LEU B 1 50 ? -9.289 28.453 1.016 1 94.31 50 LEU B C 1
ATOM 2977 O O . LEU B 1 50 ? -10.414 28.688 0.564 1 94.31 50 LEU B O 1
ATOM 2981 N N . ALA B 1 51 ? -8.414 29.344 1.205 1 95.56 51 ALA B N 1
ATOM 2982 C CA . ALA B 1 51 ? -8.688 30.75 0.925 1 95.56 51 ALA B CA 1
ATOM 2983 C C . ALA B 1 51 ? -9.078 30.953 -0.537 1 95.56 51 ALA B C 1
ATOM 2985 O O . ALA B 1 51 ? -9.969 31.75 -0.844 1 95.56 51 ALA B O 1
ATOM 2986 N N . GLY B 1 52 ? -8.383 30.203 -1.332 1 92.06 52 GLY B N 1
ATOM 2987 C CA . GLY B 1 52 ? -8.641 30.312 -2.76 1 92.06 52 GLY B CA 1
ATOM 2988 C C . GLY B 1 52 ? -9.883 29.562 -3.205 1 92.06 52 GLY B C 1
ATOM 2989 O O . GLY B 1 52 ? -10.289 29.656 -4.363 1 92.06 52 GLY B O 1
ATOM 2990 N N . GLY B 1 53 ? -10.469 28.719 -2.389 1 89.12 53 GLY B N 1
ATOM 2991 C CA . GLY B 1 53 ? -11.695 28 -2.703 1 89.12 53 GLY B CA 1
ATOM 2992 C C . GLY B 1 53 ? -11.445 26.656 -3.371 1 89.12 53 GLY B C 1
ATOM 2993 O O . GLY B 1 53 ? -12.367 26.047 -3.912 1 89.12 53 GLY B O 1
ATOM 2994 N N . TYR B 1 54 ? -10.266 26.172 -3.285 1 83.56 54 TYR B N 1
ATOM 2995 C CA . TYR B 1 54 ? -9.906 24.984 -4.027 1 83.56 54 TYR B CA 1
ATOM 2996 C C . TYR B 1 54 ? -10.211 23.719 -3.221 1 83.56 54 TYR B C 1
ATOM 2998 O O . TYR B 1 54 ? -10.172 22.609 -3.752 1 83.56 54 TYR B O 1
ATOM 3006 N N . LEU B 1 55 ? -10.469 23.875 -1.959 1 87.88 55 LEU B N 1
ATOM 3007 C CA . LEU B 1 55 ? -10.688 22.719 -1.1 1 87.88 55 LEU B CA 1
ATOM 3008 C C . LEU B 1 55 ? -12.078 22.734 -0.489 1 87.88 55 LEU B C 1
ATOM 3010 O O . LEU B 1 55 ? -12.297 22.203 0.599 1 87.88 55 LEU B O 1
ATOM 3014 N N . GLY B 1 56 ? -12.984 23.406 -1.083 1 86.81 56 GLY B N 1
ATOM 3015 C CA . GLY B 1 56 ? -14.359 23.438 -0.611 1 86.81 56 GLY B CA 1
ATOM 3016 C C . GLY B 1 56 ? -14.625 24.594 0.346 1 86.81 56 GLY B C 1
ATOM 3017 O O . GLY B 1 56 ? -13.805 25.5 0.481 1 86.81 56 GLY B O 1
ATOM 3018 N N . PRO B 1 57 ? -15.789 24.562 0.984 1 92.44 57 PRO B N 1
ATOM 3019 C CA . PRO B 1 57 ? -16.156 25.641 1.907 1 92.44 57 PRO B CA 1
ATOM 3020 C C . PRO B 1 57 ? -15.25 25.703 3.127 1 92.44 57 PRO B C 1
ATOM 3022 O O . PRO B 1 57 ? -14.766 24.672 3.607 1 92.44 57 PRO B O 1
ATOM 3025 N N . CYS B 1 58 ? -15.016 26.891 3.592 1 95.31 58 CYS B N 1
ATOM 3026 C CA . CYS B 1 58 ? -14.188 27.109 4.773 1 95.31 58 CYS B CA 1
ATOM 3027 C C . CYS B 1 58 ? -14.68 28.312 5.566 1 95.31 58 CYS B C 1
ATOM 3029 O O . CYS B 1 58 ? -15.617 29 5.148 1 95.31 58 CYS B O 1
ATOM 3031 N N . ARG B 1 59 ? -14.102 28.5 6.691 1 97 59 ARG B N 1
ATOM 3032 C CA . ARG B 1 59 ? -14.391 29.656 7.535 1 97 59 ARG B CA 1
ATOM 3033 C C . ARG B 1 59 ? -13.664 30.906 7.027 1 97 59 ARG B C 1
ATOM 3035 O O . ARG B 1 59 ? -12.734 30.797 6.227 1 97 59 ARG B O 1
ATOM 3042 N N . ASP B 1 60 ? -14.141 32.031 7.531 1 96.44 60 ASP B N 1
ATOM 3043 C CA . ASP B 1 60 ? -13.508 33.281 7.156 1 96.44 60 ASP B CA 1
ATOM 3044 C C . ASP B 1 60 ? -12.164 33.469 7.863 1 96.44 60 ASP B C 1
ATOM 3046 O O . ASP B 1 60 ? -11.266 34.125 7.344 1 96.44 60 ASP B O 1
ATOM 3050 N N . ILE B 1 61 ? -12.07 32.969 9.094 1 98.06 61 ILE B N 1
ATOM 3051 C CA . ILE B 1 61 ? -10.805 32.969 9.82 1 98.06 61 ILE B CA 1
ATOM 3052 C C . ILE B 1 61 ? -10.102 31.625 9.648 1 98.06 61 ILE B C 1
ATOM 3054 O O . ILE B 1 61 ? -10.508 30.625 10.25 1 98.06 61 ILE B O 1
ATOM 3058 N N . LEU B 1 62 ? -9.031 31.625 8.875 1 98.12 62 LEU B N 1
ATOM 3059 C CA . LEU B 1 62 ? -8.297 30.406 8.555 1 98.12 62 LEU B CA 1
ATOM 3060 C C . LEU B 1 62 ? -7.152 30.188 9.539 1 98.12 62 LEU B C 1
ATOM 3062 O O . LEU B 1 62 ? -7.199 30.672 10.672 1 98.12 62 LEU B O 1
ATOM 3066 N N . GLY B 1 63 ? -6.277 29.312 9.195 1 98.19 63 GLY B N 1
ATOM 3067 C CA . GLY B 1 63 ? -5.168 28.922 10.047 1 98.19 63 GLY B CA 1
ATOM 3068 C C . GLY B 1 63 ? -5.457 27.703 10.891 1 98.19 63 GLY B C 1
ATOM 3069 O O . GLY B 1 63 ? -6.594 27.484 11.312 1 98.19 63 GLY B O 1
ATOM 3070 N N . HIS B 1 64 ? -4.363 26.906 11.156 1 98.38 64 HIS B N 1
ATOM 3071 C CA . HIS B 1 64 ? -4.582 25.688 11.93 1 98.38 64 HIS B CA 1
ATOM 3072 C C . HIS B 1 64 ? -3.293 25.203 12.586 1 98.38 64 HIS B C 1
ATOM 3074 O O . HIS B 1 64 ? -3.197 24.047 13.016 1 98.38 64 HIS B O 1
ATOM 3080 N N . GLU B 1 65 ? -2.283 26.031 12.633 1 98.38 65 GLU B N 1
ATOM 3081 C CA . GLU B 1 65 ? -1.01 25.734 13.281 1 98.38 65 GLU B CA 1
ATOM 3082 C C . GLU B 1 65 ? -0.744 26.688 14.438 1 98.38 65 GLU B C 1
ATOM 3084 O O . GLU B 1 65 ? 0.318 27.312 14.508 1 98.38 65 GLU B O 1
ATOM 3089 N N . GLY B 1 66 ? -1.545 26.703 15.422 1 98.31 66 GLY B N 1
ATOM 3090 C CA . GLY B 1 66 ? -1.48 27.719 16.469 1 98.31 66 GLY B CA 1
ATOM 3091 C C . GLY B 1 66 ? -0.864 27.203 17.75 1 98.31 66 GLY B C 1
ATOM 3092 O O . GLY B 1 66 ? -1.057 26.047 18.125 1 98.31 66 GLY B O 1
ATOM 3093 N N . VAL B 1 67 ? -0.149 28.062 18.438 1 98.19 67 VAL B N 1
ATOM 3094 C CA . VAL B 1 67 ? 0.374 27.844 19.781 1 98.19 67 VAL B CA 1
ATOM 3095 C C . VAL B 1 67 ? -0.007 29 20.688 1 98.19 67 VAL B C 1
ATOM 3097 O O . VAL B 1 67 ? 0.048 30.156 20.281 1 98.19 67 VAL B O 1
ATOM 3100 N N . GLY B 1 68 ? -0.425 28.656 21.859 1 97.44 68 GLY B N 1
ATOM 3101 C CA . GLY B 1 68 ? -0.779 29.703 22.812 1 97.44 68 GLY B CA 1
ATOM 3102 C C . GLY B 1 68 ? -1.079 29.172 24.203 1 97.44 68 GLY B C 1
ATOM 3103 O O . GLY B 1 68 ? -0.603 28.094 24.578 1 97.44 68 GLY B O 1
ATOM 3104 N N . ARG B 1 69 ? -1.81 30 24.938 1 97.44 69 ARG B N 1
ATOM 3105 C CA . ARG B 1 69 ? -2.162 29.625 26.312 1 97.44 69 ARG B CA 1
ATOM 3106 C C . ARG B 1 69 ? -3.658 29.781 26.547 1 97.44 69 ARG B C 1
ATOM 3108 O O . ARG B 1 69 ? -4.285 30.688 26 1 97.44 69 ARG B O 1
ATOM 3115 N N . VAL B 1 70 ? -4.141 28.938 27.438 1 97.12 70 VAL B N 1
ATOM 3116 C CA . VAL B 1 70 ? -5.547 28.984 27.812 1 97.12 70 VAL B CA 1
ATOM 3117 C C . VAL B 1 70 ? -5.824 30.234 28.641 1 97.12 70 VAL B C 1
ATOM 3119 O O . VAL B 1 70 ? -5.113 30.516 29.609 1 97.12 70 VAL B O 1
ATOM 3122 N N . VAL B 1 71 ? -6.91 30.953 28.281 1 96.69 71 VAL B N 1
ATOM 3123 C CA . VAL B 1 71 ? -7.195 32.188 29.016 1 96.69 71 VAL B CA 1
ATOM 3124 C C . VAL B 1 71 ? -8.602 32.094 29.609 1 96.69 71 VAL B C 1
ATOM 3126 O O . VAL B 1 71 ? -8.938 32.844 30.531 1 96.69 71 VAL B O 1
ATOM 3129 N N . GLN B 1 72 ? -9.43 31.281 29.078 1 96.5 72 GLN B N 1
ATOM 3130 C CA . GLN B 1 72 ? -10.766 31.047 29.594 1 96.5 72 GLN B CA 1
ATOM 3131 C C . GLN B 1 72 ? -11.203 29.594 29.375 1 96.5 72 GLN B C 1
ATOM 3133 O O . GLN B 1 72 ? -10.844 28.984 28.359 1 96.5 72 GLN B O 1
ATOM 3138 N N . ILE B 1 73 ? -11.914 29.094 30.344 1 96.25 73 ILE B N 1
ATOM 3139 C CA . ILE B 1 73 ? -12.383 27.703 30.266 1 96.25 73 ILE B CA 1
ATOM 3140 C C . ILE B 1 73 ? -13.898 27.672 30.453 1 96.25 73 ILE B C 1
ATOM 3142 O O . ILE B 1 73 ? -14.445 28.328 31.328 1 96.25 73 ILE B O 1
ATOM 3146 N N . GLY B 1 74 ? -14.539 26.938 29.594 1 96.19 74 GLY B N 1
ATOM 3147 C CA . GLY B 1 74 ? -15.977 26.766 29.734 1 96.19 74 GLY B CA 1
ATOM 3148 C C . GLY B 1 74 ? -16.375 26.078 31.016 1 96.19 74 GLY B C 1
ATOM 3149 O O . GLY B 1 74 ? -15.609 25.281 31.562 1 96.19 74 GLY B O 1
ATOM 3150 N N . SER B 1 75 ? -17.625 26.234 31.391 1 95.69 75 SER B N 1
ATOM 3151 C CA . SER B 1 75 ? -18.094 25.797 32.688 1 95.69 75 SER B CA 1
ATOM 3152 C C . SER B 1 75 ? -18.156 24.281 32.781 1 95.69 75 SER B C 1
ATOM 3154 O O . SER B 1 75 ? -18.141 23.719 33.906 1 95.69 75 SER B O 1
ATOM 3156 N N . GLY B 1 76 ? -18.25 23.609 31.688 1 96.06 76 GLY B N 1
ATOM 3157 C CA . GLY B 1 76 ? -18.391 22.156 31.703 1 96.06 76 GLY B CA 1
ATOM 3158 C C . GLY B 1 76 ? -17.062 21.438 31.562 1 96.06 76 GLY B C 1
ATOM 3159 O O . GLY B 1 76 ? -17.031 20.203 31.516 1 96.06 76 GLY B O 1
ATOM 3160 N N . VAL B 1 77 ? -16 22.156 31.469 1 95.25 77 VAL B N 1
ATOM 3161 C CA . VAL B 1 77 ? -14.688 21.562 31.281 1 95.25 77 VAL B CA 1
ATOM 3162 C C . VAL B 1 77 ? -14.125 21.125 32.625 1 95.25 77 VAL B C 1
ATOM 3164 O O . VAL B 1 77 ? -14.141 21.891 33.594 1 95.25 77 VAL B O 1
ATOM 3167 N N . ASP B 1 78 ? -13.711 19.859 32.656 1 90.12 78 ASP B N 1
ATOM 3168 C CA . ASP B 1 78 ? -13.039 19.344 33.844 1 90.12 78 ASP B CA 1
ATOM 3169 C C . ASP B 1 78 ? -11.719 20.062 34.094 1 90.12 78 ASP B C 1
ATOM 3171 O O . ASP B 1 78 ? -10.797 19.984 33.281 1 90.12 78 ASP B O 1
ATOM 3175 N N . PRO B 1 79 ? -11.562 20.656 35.25 1 85.56 79 PRO B N 1
ATOM 3176 C CA . PRO B 1 79 ? -10.344 21.422 35.531 1 85.56 79 PRO B CA 1
ATOM 3177 C C . PRO B 1 79 ? -9.094 20.547 35.562 1 85.56 79 PRO B C 1
ATOM 3179 O O . PRO B 1 79 ? -7.973 21.062 35.5 1 85.56 79 PRO B O 1
ATOM 3182 N N . SER B 1 80 ? -9.266 19.281 35.75 1 88.38 80 SER B N 1
ATOM 3183 C CA . SER B 1 80 ? -8.109 18.391 35.75 1 88.38 80 SER B CA 1
ATOM 3184 C C . SER B 1 80 ? -7.574 18.172 34.344 1 88.38 80 SER B C 1
ATOM 3186 O O . SER B 1 80 ? -6.434 17.75 34.156 1 88.38 80 SER B O 1
ATOM 3188 N N . THR B 1 81 ? -8.305 18.469 33.312 1 88.38 81 THR B N 1
ATOM 3189 C CA . THR B 1 81 ? -7.93 18.25 31.938 1 88.38 81 THR B CA 1
ATOM 3190 C C . THR B 1 81 ? -7.07 19.391 31.406 1 88.38 81 THR B C 1
ATOM 3192 O O . THR B 1 81 ? -6.113 19.172 30.656 1 88.38 81 THR B O 1
ATOM 3195 N N . VAL B 1 82 ? -7.418 20.594 31.797 1 93.31 82 VAL B N 1
ATOM 3196 C CA . VAL B 1 82 ? -6.77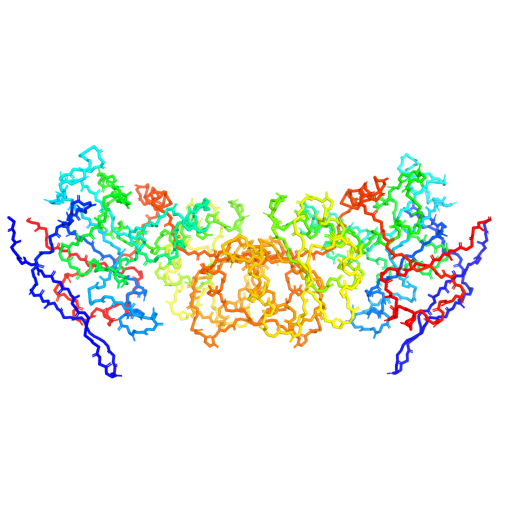3 21.812 31.312 1 93.31 82 VAL B CA 1
ATOM 3197 C C . VAL B 1 82 ? -7.105 22.984 32.25 1 93.31 82 VAL B C 1
ATOM 3199 O O . VAL B 1 82 ? -8.219 23.062 32.781 1 93.31 82 VAL B O 1
ATOM 3202 N N . LYS B 1 83 ? -6.16 23.812 32.5 1 94.56 83 LYS B N 1
ATOM 3203 C CA . LYS B 1 83 ? -6.363 24.984 33.344 1 94.56 83 LYS B CA 1
ATOM 3204 C C . LYS B 1 83 ? -5.941 26.266 32.625 1 94.56 83 LYS B C 1
ATOM 3206 O O . LYS B 1 83 ? -5.199 26.219 31.625 1 94.56 83 LYS B O 1
ATOM 3211 N N . VAL B 1 84 ? -6.441 27.344 33.156 1 95.75 84 VAL B N 1
ATOM 3212 C CA . VAL B 1 84 ? -6.012 28.641 32.625 1 95.75 84 VAL B CA 1
ATOM 3213 C C . VAL B 1 84 ? -4.5 28.781 32.781 1 95.75 84 VAL B C 1
ATOM 3215 O O . VAL B 1 84 ? -3.941 28.438 33.844 1 95.75 84 VAL B O 1
ATOM 3218 N N . GLY B 1 85 ? -3.828 29.203 31.703 1 96.06 85 GLY B N 1
ATOM 3219 C CA . GLY B 1 85 ? -2.381 29.344 31.719 1 96.06 85 GLY B CA 1
ATOM 3220 C C . GLY B 1 85 ? -1.659 28.203 31.016 1 96.06 85 GLY B C 1
ATOM 3221 O O . GLY B 1 85 ? -0.494 28.344 30.625 1 96.06 85 GLY B O 1
ATOM 3222 N N . ASP B 1 86 ? -2.318 27.062 30.875 1 96.62 86 ASP B N 1
ATOM 3223 C CA . ASP B 1 86 ? -1.695 25.922 30.219 1 96.62 86 ASP B CA 1
ATOM 3224 C C . ASP B 1 86 ? -1.33 26.25 28.766 1 96.62 86 ASP B C 1
ATOM 3226 O O . ASP B 1 86 ? -2.092 26.922 28.078 1 96.62 86 ASP B O 1
ATOM 3230 N N . ARG B 1 87 ? -0.142 25.781 28.328 1 97.69 87 ARG B N 1
ATOM 3231 C CA . ARG B 1 87 ? 0.306 25.906 26.953 1 97.69 87 ARG B CA 1
ATOM 3232 C C . ARG B 1 87 ? -0.344 24.844 26.062 1 97.69 87 ARG B C 1
ATOM 3234 O O . ARG B 1 87 ? -0.334 23.656 26.406 1 97.69 87 ARG B O 1
ATOM 3241 N N . VAL B 1 88 ? -0.936 25.25 24.969 1 97.69 88 VAL B N 1
ATOM 3242 C CA . VAL B 1 88 ? -1.654 24.297 24.125 1 97.69 88 VAL B CA 1
ATOM 3243 C C . VAL B 1 88 ? -1.377 24.594 22.656 1 97.69 88 VAL B C 1
ATOM 3245 O O . VAL B 1 88 ? -0.957 25.703 22.297 1 97.69 88 VAL B O 1
ATOM 3248 N N . GLY B 1 89 ? -1.474 23.594 21.859 1 98.06 89 GLY B N 1
ATOM 3249 C CA . GLY B 1 89 ? -1.41 23.703 20.406 1 98.06 89 GLY B CA 1
ATOM 3250 C C . GLY B 1 89 ? -2.756 23.516 19.734 1 98.06 89 GLY B C 1
ATOM 3251 O O . GLY B 1 89 ? -3.58 22.719 20.188 1 98.06 89 GLY B O 1
ATOM 3252 N N . VAL B 1 90 ? -3.021 24.281 18.703 1 98.06 90 VAL B N 1
ATOM 3253 C CA . VAL B 1 90 ? -4.188 24.125 17.844 1 98.06 90 VAL B CA 1
ATOM 3254 C C . VAL B 1 90 ? -3.754 23.562 16.484 1 98.06 90 VAL B C 1
ATOM 3256 O O . VAL B 1 90 ? -3.098 24.25 15.703 1 98.06 90 VAL B O 1
ATOM 3259 N N . ALA B 1 91 ? -4.156 22.359 16.219 1 97.81 91 ALA B N 1
ATOM 3260 C CA . ALA B 1 91 ? -3.73 21.656 15 1 97.81 91 ALA B CA 1
ATOM 3261 C C . ALA B 1 91 ? -4.859 21.609 13.977 1 97.81 91 ALA B C 1
ATOM 3263 O O . ALA B 1 91 ? -5.938 22.156 14.203 1 97.81 91 ALA B O 1
ATOM 3264 N N . TRP B 1 92 ? -4.555 21.078 12.836 1 97.12 92 TRP B N 1
ATOM 3265 C CA . TRP B 1 92 ? -5.527 20.875 11.766 1 97.12 92 TRP B CA 1
ATOM 3266 C C . TRP B 1 92 ? -6.746 20.109 12.266 1 97.12 92 TRP B C 1
ATOM 3268 O O . TRP B 1 92 ? -7.879 20.562 12.109 1 97.12 92 TRP B O 1
ATOM 3278 N N . VAL B 1 93 ? -6.461 18.969 12.875 1 96.94 93 VAL B N 1
ATOM 3279 C CA . VAL B 1 93 ? -7.539 18.219 13.516 1 96.94 93 VAL B CA 1
ATOM 3280 C C . VAL B 1 93 ? -7.852 18.828 14.883 1 96.94 93 VAL B C 1
ATOM 3282 O O . VAL B 1 93 ? -7.09 18.656 15.836 1 96.94 93 VAL B O 1
ATOM 3285 N N . ARG B 1 94 ? -8.914 19.5 14.891 1 96.38 94 ARG B N 1
ATOM 3286 C CA . ARG B 1 94 ? -9.305 20.25 16.062 1 96.38 94 ARG B CA 1
ATOM 3287 C C . ARG B 1 94 ? -10.102 19.391 17.047 1 96.38 94 ARG B C 1
ATOM 3289 O O . ARG B 1 94 ? -10.055 19.609 18.25 1 96.38 94 ARG B O 1
ATOM 3296 N N . ASP B 1 95 ? -10.828 18.531 16.484 1 96.5 95 ASP B N 1
ATOM 3297 C CA . ASP B 1 95 ? -11.672 17.594 17.219 1 96.5 95 ASP B CA 1
ATOM 3298 C C . ASP B 1 95 ? -12.023 16.375 16.359 1 96.5 95 ASP B C 1
ATOM 3300 O O . ASP B 1 95 ? -11.789 16.375 15.156 1 96.5 95 ASP B O 1
ATOM 3304 N N . VAL B 1 96 ? -12.516 15.328 17.047 1 97.06 96 VAL B N 1
ATOM 3305 C CA . VAL B 1 96 ? -12.93 14.109 16.359 1 97.06 96 VAL B CA 1
ATOM 3306 C C . VAL B 1 96 ? -14.234 13.586 16.969 1 97.06 96 VAL B C 1
ATOM 3308 O O . VAL B 1 96 ? -14.516 13.836 18.141 1 97.06 96 VAL B O 1
ATOM 3311 N N . CYS B 1 97 ? -15.078 12.836 16.219 1 96.19 97 CYS B N 1
ATOM 3312 C CA . CYS B 1 97 ? -16.375 12.383 16.719 1 96.19 97 CYS B CA 1
ATOM 3313 C C . CYS B 1 97 ? -16.203 11.188 17.641 1 96.19 97 CYS B C 1
ATOM 3315 O O . CYS B 1 97 ? -17.047 10.953 18.516 1 96.19 97 CYS B O 1
ATOM 3317 N N . GLY B 1 98 ? -15.203 10.406 17.438 1 95.56 98 GLY B N 1
ATOM 3318 C CA . GLY B 1 98 ? -14.898 9.273 18.297 1 95.56 98 GLY B CA 1
ATOM 3319 C C . GLY B 1 98 ? -15.75 8.055 18 1 95.56 98 GLY B C 1
ATOM 3320 O O . GLY B 1 98 ? -15.57 7 18.609 1 95.56 98 GLY B O 1
ATOM 3321 N N . GLN B 1 99 ? -16.672 8.195 16.984 1 94.5 99 GLN B N 1
ATOM 3322 C CA . GLN B 1 99 ? -17.625 7.098 16.828 1 94.5 99 GLN B CA 1
ATOM 3323 C C . GLN B 1 99 ? -17.656 6.594 15.391 1 94.5 99 GLN B C 1
ATOM 3325 O O . GLN B 1 99 ? -18.172 5.512 15.117 1 94.5 99 GLN B O 1
ATOM 3330 N N . CYS B 1 100 ? -17.172 7.363 14.492 1 93.88 100 CYS B N 1
ATOM 3331 C CA . CYS B 1 100 ? -17.25 6.93 13.102 1 93.88 100 CYS B CA 1
ATOM 3332 C C . CYS B 1 100 ? -16.25 5.809 12.82 1 93.88 100 CYS B C 1
ATOM 3334 O O . CYS B 1 100 ? -15.438 5.469 13.688 1 93.88 100 CYS B O 1
ATOM 3336 N N . SER B 1 101 ? -16.297 5.262 11.586 1 90.88 101 SER B N 1
ATOM 3337 C CA . SER B 1 101 ? -15.453 4.137 11.203 1 90.88 101 SER B CA 1
ATOM 3338 C C . SER B 1 101 ? -13.977 4.531 11.188 1 90.88 101 SER B C 1
ATOM 3340 O O . SER B 1 101 ? -13.109 3.701 11.461 1 90.88 101 SER B O 1
ATOM 3342 N N . CYS B 1 102 ? -13.68 5.77 11.008 1 95.25 102 CYS B N 1
ATOM 3343 C CA . CYS B 1 102 ? -12.305 6.25 11.016 1 95.25 102 CYS B CA 1
ATOM 3344 C C . CYS B 1 102 ? -11.781 6.398 12.438 1 95.25 102 CYS B C 1
ATOM 3346 O O . CYS B 1 102 ? -10.695 5.906 12.766 1 95.25 102 CYS B O 1
ATOM 3348 N N . CYS B 1 103 ? -12.602 6.957 13.281 1 96 103 CYS B N 1
ATOM 3349 C CA . CYS B 1 103 ? -12.188 7.223 14.656 1 96 103 CYS B CA 1
ATOM 3350 C C . CYS B 1 103 ? -11.992 5.922 15.43 1 96 103 CYS B C 1
ATOM 3352 O O . CYS B 1 103 ? -11.242 5.883 16.406 1 96 103 CYS B O 1
ATOM 3354 N N . ARG B 1 104 ? -12.617 4.879 14.922 1 93.25 104 ARG B N 1
ATOM 3355 C CA . ARG B 1 104 ? -12.547 3.613 15.648 1 93.25 104 ARG B CA 1
ATOM 3356 C C . ARG B 1 104 ? -11.281 2.844 15.281 1 93.25 104 ARG B C 1
ATOM 3358 O O . ARG B 1 104 ? -10.945 1.848 15.922 1 93.25 104 ARG B O 1
ATOM 3365 N N . GLN B 1 105 ? -10.594 3.314 14.273 1 93.19 105 GLN B N 1
ATOM 3366 C CA . GLN B 1 105 ? -9.312 2.715 13.898 1 93.19 105 GLN B CA 1
ATOM 3367 C C . GLN B 1 105 ? -8.156 3.393 14.625 1 93.19 105 GLN B C 1
ATOM 3369 O O . GLN B 1 105 ? -8.148 4.613 14.789 1 93.19 105 GLN B O 1
ATOM 3374 N N . PRO B 1 106 ? -7.191 2.535 15.062 1 90.5 106 PRO B N 1
ATOM 3375 C CA . PRO B 1 106 ? -6.016 3.17 15.656 1 90.5 106 PRO B CA 1
ATOM 3376 C C . PRO B 1 106 ? -5.359 4.188 14.727 1 90.5 106 PRO B C 1
ATOM 3378 O O . PRO B 1 106 ? -5 3.854 13.594 1 90.5 106 PRO B O 1
ATOM 3381 N N . GLY B 1 107 ? -5.238 5.438 15.242 1 92.94 107 GLY B N 1
ATOM 3382 C CA . GLY B 1 107 ? -4.617 6.5 14.477 1 92.94 107 GLY B CA 1
ATOM 3383 C C . GLY B 1 107 ? -5.52 7.051 13.383 1 92.94 107 GLY B C 1
ATOM 3384 O O . GLY B 1 107 ? -5.137 7.977 12.664 1 92.94 107 GLY B O 1
ATOM 3385 N N . GLY B 1 108 ? -6.727 6.488 13.258 1 96.19 108 GLY B N 1
ATOM 3386 C CA . GLY B 1 108 ? -7.621 6.832 12.164 1 96.19 108 GLY B CA 1
ATOM 3387 C C . GLY B 1 108 ? -8.391 8.125 12.406 1 96.19 108 GLY B C 1
ATOM 3388 O O . GLY B 1 108 ? -9.039 8.641 11.492 1 96.19 108 GLY B O 1
ATOM 3389 N N . GLU B 1 109 ? -8.273 8.68 13.617 1 96.31 109 GLU B N 1
ATOM 3390 C CA . GLU B 1 109 ? -9.039 9.875 13.977 1 96.31 109 GLU B CA 1
ATOM 3391 C C . GLU B 1 109 ? -8.656 11.062 13.086 1 96.31 109 GLU B C 1
ATOM 3393 O O . GLU B 1 109 ? -9.461 11.977 12.898 1 96.31 109 GLU B O 1
ATOM 3398 N N . VAL B 1 110 ? -7.484 11.031 12.539 1 97.25 110 VAL B N 1
ATOM 3399 C CA . VAL B 1 110 ? -7.035 12.133 11.695 1 97.25 110 VAL B CA 1
ATOM 3400 C C . VAL B 1 110 ? -7.887 12.195 10.43 1 97.25 110 VAL B C 1
ATOM 3402 O O . VAL B 1 110 ? -7.859 13.188 9.695 1 97.25 110 VAL B O 1
ATOM 3405 N N . ARG B 1 111 ? -8.625 11.117 10.156 1 97.06 111 ARG B N 1
ATOM 3406 C CA . ARG B 1 111 ? -9.523 11.031 9.008 1 97.06 111 ARG B CA 1
ATOM 3407 C C . ARG B 1 111 ? -10.977 11.023 9.453 1 97.06 111 ARG B C 1
ATOM 3409 O O . ARG B 1 111 ? -11.844 10.508 8.742 1 97.06 111 ARG B O 1
ATOM 3416 N N . CYS B 1 112 ? -11.289 11.57 10.625 1 97 112 CYS B N 1
ATOM 3417 C CA . CYS B 1 112 ? -12.648 11.617 11.148 1 97 112 CYS B CA 1
ATOM 3418 C C . CYS B 1 112 ? -13.625 12.141 10.094 1 97 112 CYS B C 1
ATOM 3420 O O . CYS B 1 112 ? -13.367 13.172 9.461 1 97 112 CYS B O 1
ATOM 3422 N N . LEU B 1 113 ? -14.797 11.492 9.945 1 93.56 113 LEU B N 1
ATOM 3423 C CA . LEU B 1 113 ? -15.758 11.82 8.898 1 93.56 113 LEU B CA 1
ATOM 3424 C C . LEU B 1 113 ? -16.422 13.164 9.18 1 93.56 113 LEU B C 1
ATOM 3426 O O . LEU B 1 113 ? -16.953 13.805 8.266 1 93.56 113 LEU B O 1
ATOM 3430 N N . GLU B 1 114 ? -16.422 13.68 10.375 1 95.56 114 GLU B N 1
ATOM 3431 C CA . GLU B 1 114 ? -17.031 14.953 10.711 1 95.56 114 GLU B CA 1
ATOM 3432 C C . GLU B 1 114 ? -16.125 16.125 10.305 1 95.56 114 GLU B C 1
ATOM 3434 O O . GLU B 1 114 ? -16.594 17.266 10.203 1 95.56 114 GLU B O 1
ATOM 3439 N N . GLN B 1 115 ? -14.859 15.859 10.102 1 93.94 115 GLN B N 1
ATOM 3440 C CA . GLN B 1 115 ? -13.883 16.828 9.609 1 93.94 115 GLN B CA 1
ATOM 3441 C C . GLN B 1 115 ? -13.922 18.109 10.43 1 93.94 115 GLN B C 1
ATOM 3443 O O . GLN B 1 115 ? -14.062 19.203 9.875 1 93.94 115 GLN B O 1
ATOM 3448 N N . GLN B 1 116 ? -13.75 18.016 11.766 1 95.69 116 GLN B N 1
ATOM 3449 C CA . GLN B 1 116 ? -13.711 19.141 12.68 1 95.69 116 GLN B CA 1
ATOM 3450 C C . GLN B 1 116 ? -12.344 19.828 12.656 1 95.69 116 GLN B C 1
ATOM 3452 O O . GLN B 1 116 ? -11.609 19.797 13.641 1 95.69 116 GLN B O 1
ATOM 3457 N N . ASN B 1 117 ? -12.078 20.5 11.5 1 97 117 ASN B N 1
ATOM 3458 C CA . ASN B 1 117 ? -10.766 21.094 11.25 1 97 117 ASN B CA 1
ATOM 3459 C C . ASN B 1 117 ? -10.773 22.594 11.477 1 97 117 ASN B C 1
ATOM 3461 O O . ASN B 1 117 ? -11.742 23.281 11.141 1 97 117 ASN B O 1
ATOM 3465 N N . SER B 1 118 ? -9.688 23.078 12.055 1 97.38 118 SER B N 1
ATOM 3466 C CA . SER B 1 118 ? -9.477 24.516 12.219 1 97.38 118 SER B CA 1
ATOM 3467 C C . SER B 1 118 ? -9.344 25.203 10.867 1 97.38 118 SER B C 1
ATOM 3469 O O . SER B 1 118 ? -8.602 24.734 9.992 1 97.38 118 SER B O 1
ATOM 3471 N N . GLY B 1 119 ? -10.055 26.281 10.695 1 97.38 119 GLY B N 1
ATOM 3472 C CA . GLY B 1 119 ? -10.008 27.031 9.445 1 97.38 119 GLY B CA 1
ATOM 3473 C C . GLY B 1 119 ? -10.969 26.5 8.398 1 97.38 119 GLY B C 1
ATOM 3474 O O . GLY B 1 119 ? -11.273 27.188 7.422 1 97.38 119 GLY B O 1
ATOM 3475 N N . ARG B 1 120 ? -11.383 25.281 8.586 1 96.25 120 ARG B N 1
ATOM 3476 C CA . ARG B 1 120 ? -12.32 24.688 7.641 1 96.25 120 ARG B CA 1
ATOM 3477 C C . ARG B 1 120 ? -13.742 24.734 8.18 1 96.25 120 ARG B C 1
ATOM 3479 O O . ARG B 1 120 ? -14.523 25.625 7.828 1 96.25 120 ARG B O 1
ATOM 3486 N N . LYS B 1 121 ? -14.039 23.938 9.195 1 96.25 121 LYS B N 1
ATOM 3487 C CA . LYS B 1 121 ? -15.367 23.891 9.789 1 96.25 121 LYS B CA 1
ATOM 3488 C C . LYS B 1 121 ? -15.5 24.875 10.938 1 96.25 121 LYS B C 1
ATOM 3490 O O . LYS B 1 121 ? -16.609 25.328 11.258 1 96.25 121 LYS B O 1
ATOM 3495 N N . TRP B 1 122 ? -14.414 25.188 11.547 1 96.62 122 TRP B N 1
ATOM 3496 C CA . TRP B 1 122 ? -14.352 26.109 12.68 1 96.62 122 TRP B CA 1
ATOM 3497 C C . TRP B 1 122 ? -13.352 27.219 12.414 1 96.62 122 TRP B C 1
ATOM 3499 O O . TRP B 1 122 ? -12.375 27.031 11.68 1 96.62 122 TRP B O 1
ATOM 3509 N N . ASP B 1 123 ? -13.562 28.344 13.023 1 97.94 123 ASP B N 1
ATOM 3510 C CA . ASP B 1 123 ? -12.594 29.422 12.906 1 97.94 123 ASP B CA 1
ATOM 3511 C C . ASP B 1 123 ? -11.211 28.984 13.375 1 97.94 123 ASP B C 1
ATOM 3513 O O . ASP B 1 123 ? -11.086 28.266 14.375 1 97.94 123 ASP B O 1
ATOM 3517 N N . GLY B 1 124 ? -10.219 29.469 12.633 1 98.31 124 GLY B N 1
ATOM 3518 C CA . GLY B 1 124 ? -8.875 28.938 12.852 1 98.31 124 GLY B CA 1
ATOM 3519 C C . GLY B 1 124 ? -8 29.875 13.672 1 98.31 124 GLY B C 1
ATOM 3520 O O . GLY B 1 124 ? -8.477 30.547 14.586 1 98.31 124 GLY B O 1
ATOM 3521 N N . THR B 1 125 ? -6.723 29.844 13.383 1 98.5 125 THR B N 1
ATOM 3522 C CA . THR B 1 125 ? -5.73 30.438 14.266 1 98.5 125 THR B CA 1
ATOM 3523 C C . THR B 1 125 ? -5.211 31.75 13.68 1 98.5 125 THR B C 1
ATOM 3525 O O . THR B 1 125 ? -4.27 32.344 14.219 1 98.5 125 THR B O 1
ATOM 3528 N N . PHE B 1 126 ? -5.758 32.188 12.539 1 98.38 126 PHE B N 1
ATOM 3529 C CA . PHE B 1 126 ? -5.398 33.531 12.062 1 98.38 126 PHE B CA 1
ATOM 3530 C C . PHE B 1 126 ? -6.145 34.594 12.844 1 98.38 126 PHE B C 1
ATOM 3532 O O . PHE B 1 126 ? -6.809 35.469 12.25 1 98.38 126 PHE B O 1
ATOM 3539 N N . ALA B 1 127 ? -6.016 34.562 14.148 1 97.81 127 ALA B N 1
ATOM 3540 C CA . ALA B 1 127 ? -6.633 35.469 15.117 1 97.81 127 ALA B CA 1
ATOM 3541 C C . ALA B 1 127 ? -5.871 35.438 16.438 1 97.81 127 ALA B C 1
ATOM 3543 O O . ALA B 1 127 ? -5.199 34.469 16.766 1 97.81 127 ALA B O 1
ATOM 3544 N N . GLU B 1 128 ? -6.004 36.531 17.188 1 97.38 128 GLU B N 1
ATOM 3545 C CA . GLU B 1 128 ? -5.301 36.625 18.469 1 97.38 128 GLU B CA 1
ATOM 3546 C C . GLU B 1 128 ? -5.828 35.562 19.453 1 97.38 128 GLU B C 1
ATOM 3548 O O . GLU B 1 128 ? -5.086 35.094 20.312 1 97.38 128 GLU B O 1
ATOM 3553 N N . HIS B 1 129 ? -7.094 35.281 19.344 1 97.31 129 HIS B N 1
ATOM 3554 C CA . HIS B 1 129 ? -7.734 34.25 20.156 1 97.31 129 HIS B CA 1
ATOM 3555 C C . HIS B 1 129 ? -8.469 33.219 19.297 1 97.31 129 HIS B C 1
ATOM 3557 O O . HIS B 1 129 ? -8.969 33.562 18.219 1 97.31 129 HIS B O 1
ATOM 3563 N N . CYS B 1 130 ? -8.547 32.062 19.75 1 96.62 130 CYS B N 1
ATOM 3564 C CA . CYS B 1 130 ? -9.375 31.078 19.078 1 96.62 130 CYS B CA 1
ATOM 3565 C C . CYS B 1 130 ? -9.953 30.078 20.078 1 96.62 130 CYS B C 1
ATOM 3567 O O . CYS B 1 130 ? -9.492 30 21.219 1 96.62 130 CYS B O 1
ATOM 3569 N N . LEU B 1 131 ? -11.039 29.422 19.703 1 97.06 131 LEU B N 1
ATOM 3570 C CA . LEU B 1 131 ? -11.727 28.438 20.531 1 97.06 131 LEU B CA 1
ATOM 3571 C C . LEU B 1 131 ? -11.398 27.016 20.078 1 97.06 131 LEU B C 1
ATOM 3573 O O . LEU B 1 131 ? -11.281 26.75 18.875 1 97.06 131 LEU B O 1
ATOM 3577 N N . VAL B 1 132 ? -11.227 26.078 21.031 1 96.5 132 VAL B N 1
ATOM 3578 C CA . VAL B 1 132 ? -11.156 24.656 20.734 1 96.5 132 VAL B CA 1
ATOM 3579 C C . VAL B 1 132 ? -11.922 23.875 21.797 1 96.5 132 VAL B C 1
ATOM 3581 O O . VAL B 1 132 ? -12.078 24.328 22.922 1 96.5 132 VAL B O 1
ATOM 3584 N N . PRO B 1 133 ? -12.438 22.719 21.375 1 95.94 133 PRO B N 1
ATOM 3585 C CA . PRO B 1 133 ? -13.016 21.859 22.406 1 95.94 133 PRO B CA 1
ATOM 3586 C C . PRO B 1 133 ? -11.961 21.344 23.391 1 95.94 133 PRO B C 1
ATOM 3588 O O . PRO B 1 133 ? -10.836 21.031 22.984 1 95.94 133 PRO B O 1
ATOM 3591 N N . SER B 1 134 ? -12.375 21.203 24.641 1 95.31 134 SER B N 1
ATOM 3592 C CA . SER B 1 134 ? -11.445 20.75 25.672 1 95.31 134 SER B CA 1
ATOM 3593 C C . SER B 1 134 ? -11.125 19.266 25.516 1 95.31 134 SER B C 1
ATOM 3595 O O . SER B 1 134 ? -10.039 18.812 25.891 1 95.31 134 SER B O 1
ATOM 3597 N N . ARG B 1 135 ? -11.977 18.5 24.969 1 93.69 135 ARG B N 1
ATOM 3598 C CA . ARG B 1 135 ? -11.852 17.047 24.969 1 93.69 135 ARG B CA 1
ATOM 3599 C C . ARG B 1 135 ? -10.75 16.578 24.031 1 93.69 135 ARG B C 1
ATOM 3601 O O . ARG B 1 135 ? -10.266 15.445 24.141 1 93.69 135 ARG B O 1
ATOM 3608 N N . TYR B 1 136 ? -10.336 17.406 23.062 1 93.62 136 TYR B N 1
ATOM 3609 C CA . TYR B 1 136 ? -9.32 17.016 22.094 1 93.62 136 TYR B CA 1
ATOM 3610 C C . TYR B 1 136 ? -8.172 18.031 22.078 1 93.62 136 TYR B C 1
ATOM 3612 O O . TYR B 1 136 ? -7.531 18.219 21.047 1 93.62 136 TYR B O 1
ATOM 3620 N N . VAL B 1 137 ? -7.926 18.688 23.172 1 93.06 137 VAL B N 1
ATOM 3621 C CA . VAL B 1 137 ? -6.914 19.734 23.266 1 93.06 137 VAL B CA 1
ATOM 3622 C C . VAL B 1 137 ? -5.52 19.125 23.219 1 93.06 137 VAL B C 1
ATOM 3624 O O . VAL B 1 137 ? -5.281 18.062 23.812 1 93.06 137 VAL B O 1
ATOM 3627 N N . LEU B 1 138 ? -4.559 19.703 22.516 1 96.56 138 LEU B N 1
ATOM 3628 C CA . LEU B 1 138 ? -3.154 19.312 22.484 1 96.56 138 LEU B CA 1
ATOM 3629 C C . LEU B 1 138 ? -2.346 20.078 23.531 1 96.56 138 LEU B C 1
ATOM 3631 O O . LEU B 1 138 ? -1.91 21.203 23.266 1 96.56 138 LEU B O 1
ATOM 3635 N N . ALA B 1 139 ? -2.193 19.422 24.641 1 95.56 139 ALA B N 1
ATOM 3636 C CA . ALA B 1 139 ? -1.358 20.031 25.672 1 95.56 139 ALA B CA 1
ATOM 3637 C C . ALA B 1 139 ? 0.115 20 25.281 1 95.56 139 ALA B C 1
ATOM 3639 O O . ALA B 1 139 ? 0.614 18.969 24.812 1 95.56 139 ALA B O 1
ATOM 3640 N N . LEU B 1 140 ? 0.76 21.109 25.453 1 97.38 140 LEU B N 1
ATOM 3641 C CA . LEU B 1 140 ? 2.176 21.219 25.109 1 97.38 140 LEU B CA 1
ATOM 3642 C C . LEU B 1 140 ? 3.025 21.375 26.359 1 97.38 140 LEU B C 1
ATOM 3644 O O . LEU B 1 140 ? 2.625 22.062 27.312 1 97.38 140 LEU B O 1
ATOM 3648 N N . PRO B 1 141 ? 4.184 20.781 26.344 1 94.38 141 PRO B N 1
ATOM 3649 C CA . PRO B 1 141 ? 5.086 21.062 27.469 1 94.38 141 PRO B CA 1
ATOM 3650 C C . PRO B 1 141 ? 5.586 22.5 27.484 1 94.38 141 PRO B C 1
ATOM 3652 O O . PRO B 1 141 ? 5.816 23.094 26.422 1 94.38 141 PRO B O 1
ATOM 3655 N N . ASP B 1 142 ? 5.699 22.906 28.688 1 94.75 142 ASP B N 1
ATOM 3656 C CA . ASP B 1 142 ? 6.359 24.203 28.859 1 94.75 142 ASP B CA 1
ATOM 3657 C C . ASP B 1 142 ? 7.875 24.031 28.922 1 94.75 142 ASP B C 1
ATOM 3659 O O . ASP B 1 142 ? 8.43 23.844 30.016 1 94.75 142 ASP B O 1
ATOM 3663 N N . ASP B 1 143 ? 8.461 24.047 27.797 1 96 143 ASP B N 1
ATOM 3664 C CA . ASP B 1 143 ? 9.883 23.766 27.656 1 96 143 ASP B CA 1
ATOM 3665 C C . ASP B 1 143 ? 10.578 24.844 26.828 1 96 143 ASP B C 1
ATOM 3667 O O . ASP B 1 143 ? 10.109 25.203 25.734 1 96 143 ASP B O 1
ATOM 3671 N N . GLN B 1 144 ? 11.641 25.312 27.328 1 95.06 144 GLN B N 1
ATOM 3672 C CA . GLN B 1 144 ? 12.359 26.422 26.688 1 95.06 144 GLN B CA 1
ATOM 3673 C C . GLN B 1 144 ? 12.953 25.969 25.344 1 95.06 144 GLN B C 1
ATOM 3675 O O . GLN B 1 144 ? 13.234 26.812 24.484 1 95.06 144 GLN B O 1
ATOM 3680 N N . ASP B 1 145 ? 13.172 24.688 25.188 1 96.81 145 ASP B N 1
ATOM 3681 C CA . ASP B 1 145 ? 13.734 24.156 23.953 1 96.81 145 ASP B CA 1
ATOM 3682 C C . ASP B 1 145 ? 12.656 23.984 22.875 1 96.81 145 ASP B C 1
ATOM 3684 O O . ASP B 1 145 ? 12.945 23.531 21.766 1 96.81 145 ASP B O 1
ATOM 3688 N N . LEU B 1 146 ? 11.438 24.422 23.156 1 97.88 146 LEU B N 1
ATOM 3689 C CA . LEU B 1 146 ? 10.32 24.391 22.219 1 97.88 146 LEU B CA 1
ATOM 3690 C C . LEU B 1 146 ? 9.711 25.781 22.047 1 97.88 146 LEU B C 1
ATOM 3692 O O . LEU B 1 146 ? 8.539 25.984 22.359 1 97.88 146 LEU B O 1
ATOM 3696 N N . PRO B 1 147 ? 10.508 26.641 21.5 1 97.31 147 PRO B N 1
ATOM 3697 C CA . PRO B 1 147 ? 9.883 27.953 21.266 1 97.31 147 PRO B CA 1
ATOM 3698 C C . PRO B 1 147 ? 8.68 27.875 20.344 1 97.31 147 PRO B C 1
ATOM 3700 O O . PRO B 1 147 ? 8.656 27.047 19.422 1 97.31 147 PRO B O 1
ATOM 3703 N N . ASP B 1 148 ? 7.723 28.734 20.547 1 97.62 148 ASP B N 1
ATOM 3704 C CA . ASP B 1 148 ? 6.441 28.672 19.844 1 97.62 148 ASP B CA 1
ATOM 3705 C C . ASP B 1 148 ? 6.633 28.766 18.344 1 97.62 148 ASP B C 1
ATOM 3707 O O . ASP B 1 148 ? 5.902 28.125 17.578 1 97.62 148 ASP B O 1
ATOM 3711 N N . GLU B 1 149 ? 7.617 29.547 17.906 1 97 149 GLU B N 1
ATOM 3712 C CA . GLU B 1 149 ? 7.852 29.719 16.469 1 97 149 GLU B CA 1
ATOM 3713 C C . GLU B 1 149 ? 8.312 28.406 15.828 1 97 149 GLU B C 1
ATOM 3715 O O . GLU B 1 149 ? 8.156 28.219 14.617 1 97 149 GLU B O 1
ATOM 3720 N N . PHE B 1 150 ? 8.93 27.5 16.609 1 98.12 150 PHE B N 1
ATOM 3721 C CA . PHE B 1 150 ? 9.344 26.203 16.094 1 98.12 150 PHE B CA 1
ATOM 3722 C C . PHE B 1 150 ? 8.219 25.188 16.234 1 98.12 150 PHE B C 1
ATOM 3724 O O . PHE B 1 150 ? 8.109 24.25 15.43 1 98.12 150 PHE B O 1
ATOM 3731 N N . VAL B 1 151 ? 7.355 25.375 17.234 1 98.5 151 VAL B N 1
ATOM 3732 C CA . VAL B 1 151 ? 6.273 24.422 17.5 1 98.5 151 VAL B CA 1
ATOM 3733 C C . VAL B 1 151 ? 5.188 24.578 16.438 1 98.5 151 VAL B C 1
ATOM 3735 O O . VAL B 1 151 ? 4.656 23.578 15.938 1 98.5 151 VAL B O 1
ATOM 3738 N N . ALA B 1 152 ? 4.867 25.781 16.031 1 98.44 152 ALA B N 1
ATOM 3739 C CA . ALA B 1 152 ? 3.732 26.094 15.164 1 98.44 152 ALA B CA 1
ATOM 3740 C C . ALA B 1 152 ? 3.805 25.297 13.859 1 98.44 152 ALA B C 1
ATOM 3742 O O . ALA B 1 152 ? 2.873 24.562 13.523 1 98.44 152 ALA B O 1
ATOM 3743 N N . PRO B 1 153 ? 4.984 25.281 13.211 1 97.94 153 PRO B N 1
ATOM 3744 C CA . PRO B 1 153 ? 5.051 24.562 11.938 1 97.94 153 PRO B CA 1
ATOM 3745 C C . PRO B 1 153 ? 4.93 23.047 12.102 1 97.94 153 PRO B C 1
ATOM 3747 O O . PRO B 1 153 ? 4.66 22.344 11.133 1 97.94 153 PRO B O 1
ATOM 3750 N N . ILE B 1 154 ? 5.168 22.5 13.32 1 98.62 154 ILE B N 1
ATOM 3751 C CA . ILE B 1 154 ? 5.152 21.062 13.562 1 98.62 154 ILE B CA 1
ATOM 3752 C C . ILE B 1 154 ? 3.713 20.578 13.695 1 98.62 154 ILE B C 1
ATOM 3754 O O . ILE B 1 154 ? 3.43 19.406 13.508 1 98.62 154 ILE B O 1
ATOM 3758 N N . LEU B 1 155 ? 2.758 21.469 13.93 1 98.5 155 LEU B N 1
ATOM 3759 C CA . LEU B 1 155 ? 1.386 21.125 14.281 1 98.5 155 LEU B CA 1
ATOM 3760 C C . LEU B 1 155 ? 0.596 20.703 13.047 1 98.5 155 LEU B C 1
ATOM 3762 O O . LEU B 1 155 ? -0.546 20.25 13.156 1 98.5 155 LEU B O 1
ATOM 3766 N N . CYS B 1 156 ? 1.191 20.812 11.859 1 98.12 156 CYS B N 1
ATOM 3767 C CA . CYS B 1 156 ? 0.633 20.219 10.648 1 98.12 156 CYS B CA 1
ATOM 3768 C C . CYS B 1 156 ? 1.738 19.734 9.719 1 98.12 156 CYS B C 1
ATOM 3770 O O . CYS B 1 156 ? 1.995 18.531 9.641 1 98.12 156 CYS B O 1
ATOM 3772 N N . GLY B 1 157 ? 2.541 20.672 9.195 1 97.38 157 GLY B N 1
ATOM 3773 C CA . GLY B 1 157 ? 3.592 20.281 8.266 1 97.38 157 GLY B CA 1
ATOM 3774 C C . GLY B 1 157 ? 4.578 19.297 8.852 1 97.38 157 GLY B C 1
ATOM 3775 O O . GLY B 1 157 ? 4.871 18.266 8.242 1 97.38 157 GLY B O 1
ATOM 3776 N N . GLY B 1 158 ? 5.086 19.609 10.023 1 98.5 158 GLY B N 1
ATOM 3777 C CA . GLY B 1 158 ? 6.07 18.75 10.664 1 98.5 158 GLY B CA 1
ATOM 3778 C C . GLY B 1 158 ? 5.535 17.375 10.977 1 98.5 158 GLY B C 1
ATOM 3779 O O . GLY B 1 158 ? 6.18 16.375 10.664 1 98.5 158 GLY B O 1
ATOM 3780 N N . VAL B 1 159 ? 4.363 17.344 11.625 1 98.69 159 VAL B N 1
ATOM 3781 C CA . VAL B 1 159 ? 3.814 16.047 12.016 1 98.69 159 VAL B CA 1
ATOM 3782 C C . VAL B 1 159 ? 3.406 15.266 10.766 1 98.69 159 VAL B C 1
ATOM 3784 O O . VAL B 1 159 ? 3.48 14.031 10.75 1 98.69 159 VAL B O 1
ATOM 3787 N N . THR B 1 160 ? 3.039 15.914 9.695 1 98.5 160 THR B N 1
ATOM 3788 C CA . THR B 1 160 ? 2.756 15.258 8.422 1 98.5 160 THR B CA 1
ATOM 3789 C C . THR B 1 160 ? 3.998 14.539 7.891 1 98.5 160 THR B C 1
ATOM 3791 O O . THR B 1 160 ? 3.932 13.367 7.516 1 98.5 160 THR B O 1
ATOM 3794 N N . ALA B 1 161 ? 5.117 15.258 7.871 1 98.69 161 ALA B N 1
ATOM 3795 C CA . ALA B 1 161 ? 6.379 14.664 7.43 1 98.69 161 ALA B CA 1
ATOM 3796 C C . ALA B 1 161 ? 6.797 13.516 8.336 1 98.69 161 ALA B C 1
ATOM 3798 O O . ALA B 1 161 ? 7.188 12.445 7.859 1 98.69 161 ALA B O 1
ATOM 3799 N N . TYR B 1 162 ? 6.688 13.727 9.641 1 98.88 162 TYR B N 1
ATOM 3800 C CA . TYR B 1 162 ? 7.059 12.727 10.641 1 98.88 162 TYR B CA 1
ATOM 3801 C C . TYR B 1 162 ? 6.246 11.453 10.469 1 98.88 162 TYR B C 1
ATOM 3803 O O . TYR B 1 162 ? 6.809 10.352 10.43 1 98.88 162 TYR B O 1
ATOM 3811 N N . LYS B 1 163 ? 4.969 11.641 10.352 1 98.38 163 LYS B N 1
ATOM 3812 C CA . LYS B 1 163 ? 4.066 10.5 10.211 1 98.38 163 LYS B CA 1
ATOM 3813 C C . LYS B 1 163 ? 4.375 9.719 8.938 1 98.38 163 LYS B C 1
ATOM 3815 O O . LYS B 1 163 ? 4.34 8.484 8.945 1 98.38 163 LYS B O 1
ATOM 3820 N N . ALA B 1 164 ? 4.633 10.359 7.852 1 98.69 164 ALA B N 1
ATOM 3821 C CA . ALA B 1 164 ? 4.957 9.703 6.59 1 98.69 164 ALA B CA 1
ATOM 3822 C C . ALA B 1 164 ? 6.199 8.828 6.73 1 98.69 164 ALA B C 1
ATOM 3824 O O . ALA B 1 164 ? 6.223 7.691 6.246 1 98.69 164 ALA B O 1
ATOM 3825 N N . LEU B 1 165 ? 7.188 9.352 7.414 1 98.81 165 LEU B N 1
ATOM 3826 C CA . LEU B 1 165 ? 8.43 8.609 7.609 1 98.81 165 LEU B CA 1
ATOM 3827 C C . LEU B 1 165 ? 8.219 7.438 8.562 1 98.81 165 LEU B C 1
ATOM 3829 O O . LEU B 1 165 ? 8.789 6.363 8.359 1 98.81 165 LEU B O 1
ATOM 3833 N N . LYS B 1 166 ? 7.43 7.66 9.562 1 97.75 166 LYS B N 1
ATOM 3834 C CA . LYS B 1 166 ? 7.109 6.582 10.5 1 97.75 166 LYS B CA 1
ATOM 3835 C C . LYS B 1 166 ? 6.406 5.43 9.789 1 97.75 166 LYS B C 1
ATOM 3837 O O . LYS B 1 166 ? 6.59 4.266 10.148 1 97.75 166 LYS B O 1
ATOM 3842 N N . ALA B 1 167 ? 5.68 5.727 8.773 1 97.44 167 ALA B N 1
ATOM 3843 C CA . ALA B 1 167 ? 4.844 4.738 8.094 1 97.44 167 ALA B CA 1
ATOM 3844 C C . ALA B 1 167 ? 5.582 4.105 6.918 1 97.44 167 ALA B C 1
ATOM 3846 O O . ALA B 1 167 ? 5.09 3.162 6.301 1 97.44 167 ALA B O 1
ATOM 3847 N N . CYS B 1 168 ? 6.785 4.523 6.551 1 98.06 168 CYS B N 1
ATOM 3848 C CA . CYS B 1 168 ? 7.383 4.242 5.25 1 98.06 168 CYS B CA 1
ATOM 3849 C C . CYS B 1 168 ? 7.992 2.848 5.219 1 98.06 168 CYS B C 1
ATOM 3851 O O . CYS B 1 168 ? 8.422 2.377 4.164 1 98.06 168 CYS B O 1
ATOM 3853 N N . GLU B 1 169 ? 8.141 2.066 6.305 1 95.94 169 GLU B N 1
ATOM 3854 C CA . GLU B 1 169 ? 8.516 0.664 6.445 1 95.94 169 GLU B CA 1
ATOM 3855 C C . GLU B 1 169 ? 9.992 0.453 6.113 1 95.94 169 GLU B C 1
ATOM 3857 O O . GLU B 1 169 ? 10.445 -0.686 5.996 1 95.94 169 GLU B O 1
ATOM 3862 N N . ALA B 1 170 ? 10.766 1.537 5.898 1 97.38 170 ALA B N 1
ATOM 3863 C CA . ALA B 1 170 ? 12.211 1.415 5.715 1 97.38 170 ALA B CA 1
ATOM 3864 C C . ALA B 1 170 ? 12.922 1.236 7.055 1 97.38 170 ALA B C 1
ATOM 3866 O O . ALA B 1 170 ? 12.359 1.543 8.109 1 97.38 170 ALA B O 1
ATOM 3867 N N . THR B 1 171 ? 14.125 0.66 7.012 1 96.44 171 THR B N 1
ATOM 3868 C CA . THR B 1 171 ? 14.977 0.5 8.188 1 96.44 171 THR B CA 1
ATOM 3869 C C . THR B 1 171 ? 16.047 1.579 8.227 1 96.44 171 THR B C 1
ATOM 3871 O O . THR B 1 171 ? 16.625 1.921 7.191 1 96.44 171 THR B O 1
ATOM 3874 N N . PRO B 1 172 ? 16.312 2.154 9.461 1 97.38 172 PRO B N 1
ATOM 3875 C CA . PRO B 1 172 ? 17.438 3.102 9.539 1 97.38 172 PRO B CA 1
ATOM 3876 C C . PRO B 1 172 ? 18.703 2.578 8.867 1 97.38 172 PRO B C 1
ATOM 3878 O O . PRO B 1 172 ? 19.016 1.394 8.992 1 97.38 172 PRO B O 1
ATOM 3881 N N . GLY B 1 173 ? 19.375 3.391 8.211 1 97.69 173 GLY B N 1
ATOM 3882 C CA . GLY B 1 173 ? 20.547 3.012 7.438 1 97.69 173 GLY B CA 1
ATOM 3883 C C . GLY B 1 173 ? 20.266 2.881 5.953 1 97.69 173 GLY B C 1
ATOM 3884 O O . GLY B 1 173 ? 21.172 2.998 5.129 1 97.69 173 GLY B O 1
ATOM 3885 N N . GLU B 1 174 ? 19.016 2.652 5.562 1 97.75 174 GLU B N 1
ATOM 3886 C CA . GLU B 1 174 ? 18.641 2.508 4.16 1 97.75 174 GLU B CA 1
ATOM 3887 C C . GLU B 1 174 ? 18.422 3.867 3.502 1 97.75 174 GLU B C 1
ATOM 3889 O O . GLU B 1 174 ? 18.188 4.863 4.188 1 97.75 174 GLU B O 1
ATOM 3894 N N . TRP B 1 175 ? 18.484 3.893 2.164 1 98.56 175 TRP B N 1
ATOM 3895 C CA . TRP B 1 175 ? 18.203 5.102 1.395 1 98.56 175 TRP B CA 1
ATOM 3896 C C . TRP B 1 175 ? 16.703 5.32 1.257 1 98.56 175 TRP B C 1
ATOM 3898 O O . TRP B 1 175 ? 15.961 4.398 0.907 1 98.56 175 TRP B O 1
ATOM 3908 N N . ILE B 1 176 ? 16.266 6.531 1.564 1 98.81 176 ILE B N 1
ATOM 3909 C CA . ILE B 1 176 ? 14.914 6.969 1.216 1 98.81 176 ILE B CA 1
ATOM 3910 C C . ILE B 1 176 ? 14.992 8.211 0.327 1 98.81 176 ILE B C 1
ATOM 3912 O O . ILE B 1 176 ? 15.992 8.93 0.337 1 98.81 176 ILE B O 1
ATOM 3916 N N . ALA B 1 177 ? 14.008 8.359 -0.485 1 98.94 177 ALA B N 1
ATOM 3917 C CA . ALA B 1 177 ? 13.922 9.539 -1.337 1 98.94 177 ALA B CA 1
ATOM 3918 C C . ALA B 1 177 ? 12.766 10.438 -0.912 1 98.94 177 ALA B C 1
ATOM 3920 O O . ALA B 1 177 ? 11.68 9.945 -0.589 1 98.94 177 ALA B O 1
ATOM 3921 N N . ILE B 1 178 ? 12.984 11.672 -0.788 1 98.94 178 ILE B N 1
ATOM 3922 C CA . ILE B 1 178 ? 11.938 12.664 -0.566 1 98.94 178 ILE B CA 1
ATOM 3923 C C . ILE B 1 178 ? 11.742 13.492 -1.831 1 98.94 178 ILE B C 1
ATOM 3925 O O . ILE B 1 178 ? 12.641 14.219 -2.254 1 98.94 178 ILE B O 1
ATOM 3929 N N . VAL B 1 179 ? 10.594 13.359 -2.453 1 98.81 179 VAL B N 1
ATOM 3930 C CA . VAL B 1 179 ? 10.242 14.078 -3.674 1 98.81 179 VAL B CA 1
ATOM 3931 C C . VAL B 1 179 ? 9.422 15.312 -3.324 1 98.81 179 VAL B C 1
ATOM 3933 O O . VAL B 1 179 ? 8.391 15.219 -2.656 1 98.81 179 VAL B O 1
ATOM 3936 N N . GLY B 1 180 ? 9.805 16.438 -3.848 1 97.56 180 GLY B N 1
ATOM 3937 C CA . GLY B 1 180 ? 9.289 17.703 -3.35 1 97.56 180 GLY B CA 1
ATOM 3938 C C . GLY B 1 180 ? 10.008 18.203 -2.105 1 97.56 180 GLY B C 1
ATOM 3939 O O . GLY B 1 180 ? 9.391 18.812 -1.231 1 97.56 180 GLY B O 1
ATOM 3940 N N . ALA B 1 181 ? 11.266 17.984 -2.049 1 97.69 181 ALA B N 1
ATOM 3941 C CA . ALA B 1 181 ? 12.047 18.141 -0.826 1 97.69 181 ALA B CA 1
ATOM 3942 C C . ALA B 1 181 ? 12.289 19.609 -0.52 1 97.69 181 ALA B C 1
ATOM 3944 O O . ALA B 1 181 ? 12.602 19.969 0.617 1 97.69 181 ALA B O 1
ATOM 3945 N N . GLY B 1 182 ? 12.156 20.438 -1.457 1 95.31 182 GLY B N 1
ATOM 3946 C CA . GLY B 1 182 ? 12.461 21.859 -1.284 1 95.31 182 GLY B CA 1
ATOM 3947 C C . GLY B 1 182 ? 11.336 22.625 -0.627 1 95.31 182 GLY B C 1
ATOM 3948 O O . GLY B 1 182 ? 11.492 23.797 -0.294 1 95.31 182 GLY B O 1
ATOM 3949 N N . GLY B 1 183 ? 10.203 21.984 -0.42 1 93.56 183 GLY B N 1
ATOM 3950 C CA . GLY B 1 183 ? 9.07 22.641 0.211 1 93.56 183 GLY B CA 1
ATOM 3951 C C . GLY B 1 183 ? 9.109 22.562 1.727 1 93.56 183 GLY B C 1
ATOM 3952 O O . GLY B 1 183 ? 10.055 22.031 2.305 1 93.56 183 GLY B O 1
ATOM 3953 N N . GLY B 1 184 ? 8.117 23.234 2.342 1 94 184 GLY B N 1
ATOM 3954 C CA . GLY B 1 184 ? 8.039 23.266 3.795 1 94 184 GLY B CA 1
ATOM 3955 C C . GLY B 1 184 ? 7.961 21.875 4.41 1 94 184 GLY B C 1
ATOM 3956 O O . GLY B 1 184 ? 8.703 21.562 5.34 1 94 184 GLY B O 1
ATOM 3957 N N . VAL B 1 185 ? 7.066 21.031 3.898 1 96.5 185 VAL B N 1
ATOM 3958 C CA . VAL B 1 185 ? 6.914 19.672 4.406 1 96.5 185 VAL B CA 1
ATOM 3959 C C . VAL B 1 185 ? 8.148 18.844 4.043 1 96.5 185 VAL B C 1
ATOM 3961 O O . VAL B 1 185 ? 8.688 18.125 4.883 1 96.5 185 VAL B O 1
ATOM 3964 N N . GLY B 1 186 ? 8.625 19.047 2.828 1 97.56 186 GLY B N 1
ATOM 3965 C CA . GLY B 1 186 ? 9.797 18.328 2.367 1 97.56 186 GLY B CA 1
ATOM 3966 C C . GLY B 1 186 ? 11.039 18.625 3.186 1 97.56 186 GLY B C 1
ATOM 3967 O O . GLY B 1 186 ? 11.789 17.719 3.551 1 97.56 186 GLY B O 1
ATOM 3968 N N . GLY B 1 187 ? 11.281 19.922 3.416 1 97.81 187 GLY B N 1
ATOM 3969 C CA . GLY B 1 187 ? 12.43 20.328 4.223 1 97.81 187 GLY B CA 1
ATOM 3970 C C . GLY B 1 187 ? 12.414 19.734 5.617 1 97.81 187 GLY B C 1
ATOM 3971 O O . GLY B 1 187 ? 13.438 19.25 6.105 1 97.81 187 GLY B O 1
ATOM 3972 N N . LEU B 1 188 ? 11.25 19.75 6.258 1 98.56 188 LEU B N 1
ATOM 3973 C CA . LEU B 1 188 ? 11.117 19.094 7.559 1 98.56 188 LEU B CA 1
ATOM 3974 C C . LEU B 1 188 ? 11.305 17.594 7.445 1 98.56 188 LEU B C 1
ATOM 3976 O O . LEU B 1 188 ? 11.914 16.969 8.312 1 98.56 188 LEU B O 1
ATOM 3980 N N . GLY B 1 189 ? 10.812 17.047 6.359 1 98.81 189 GLY B N 1
ATOM 3981 C CA . GLY B 1 189 ? 10.992 15.625 6.098 1 98.81 189 GLY B CA 1
ATOM 3982 C C . GLY B 1 189 ? 12.453 15.211 6.039 1 98.81 189 GLY B C 1
ATOM 3983 O O . GLY B 1 189 ? 12.828 14.164 6.57 1 98.81 189 GLY B O 1
ATOM 3984 N N . ILE B 1 190 ? 13.273 16.031 5.402 1 98.88 190 ILE B N 1
ATOM 3985 C CA . ILE B 1 190 ? 14.703 15.758 5.32 1 98.88 190 ILE B CA 1
ATOM 3986 C C . ILE B 1 190 ? 15.297 15.656 6.723 1 98.88 190 ILE B C 1
ATOM 3988 O O . ILE B 1 190 ? 16 14.695 7.039 1 98.88 190 ILE B O 1
ATOM 3992 N N . GLN B 1 191 ? 14.977 16.594 7.562 1 98.88 191 GLN B N 1
ATOM 3993 C CA . GLN B 1 191 ? 15.547 16.625 8.906 1 98.88 191 GLN B CA 1
ATOM 3994 C C . GLN B 1 191 ? 15.078 15.43 9.727 1 98.88 191 GLN B C 1
ATOM 3996 O O . GLN B 1 191 ? 15.875 14.781 10.406 1 98.88 191 GLN B O 1
ATOM 4001 N N . TYR B 1 192 ? 13.758 15.133 9.727 1 98.94 192 TYR B N 1
ATOM 4002 C CA . TYR B 1 192 ? 13.25 13.961 10.445 1 98.94 192 TYR B CA 1
ATOM 4003 C C . TYR B 1 192 ? 13.922 12.688 9.945 1 98.94 192 TYR B C 1
ATOM 4005 O O . TYR B 1 192 ? 14.328 11.844 10.75 1 98.94 192 TYR B O 1
ATOM 4013 N N . ALA B 1 193 ? 14.023 12.562 8.617 1 98.94 193 ALA B N 1
ATOM 4014 C CA . ALA B 1 193 ? 14.617 11.359 8.039 1 98.94 193 ALA B CA 1
ATOM 4015 C C . ALA B 1 193 ? 16.062 11.18 8.516 1 98.94 193 ALA B C 1
ATOM 4017 O O . ALA B 1 193 ? 16.438 10.078 8.922 1 98.94 193 ALA B O 1
ATOM 4018 N N . LYS B 1 194 ? 16.797 12.266 8.461 1 98.81 194 LYS B N 1
ATOM 4019 C CA . LYS B 1 194 ? 18.188 12.219 8.945 1 98.81 194 LYS B CA 1
ATOM 4020 C C . LYS B 1 194 ? 18.234 11.836 10.422 1 98.81 194 LYS B C 1
ATOM 4022 O O . LYS B 1 194 ? 19.031 10.984 10.82 1 98.81 194 LYS B O 1
ATOM 4027 N N . ALA B 1 195 ? 17.422 12.445 11.18 1 98.81 195 ALA B N 1
ATOM 4028 C CA . ALA B 1 195 ? 17.391 12.203 12.617 1 98.81 195 ALA B CA 1
ATOM 4029 C C . ALA B 1 195 ? 16.984 10.766 12.93 1 98.81 195 ALA B C 1
ATOM 4031 O O . ALA B 1 195 ? 17.406 10.195 13.938 1 98.81 195 ALA B O 1
ATOM 4032 N N . MET B 1 196 ? 16.234 10.148 12.086 1 98.62 196 MET B N 1
ATOM 4033 C CA . MET B 1 196 ? 15.75 8.781 12.281 1 98.62 196 MET B CA 1
ATOM 4034 C C . MET B 1 196 ? 16.781 7.77 11.797 1 98.62 196 MET B C 1
ATOM 4036 O O . MET B 1 196 ? 16.609 6.566 11.969 1 98.62 196 MET B O 1
ATOM 4040 N N . GLY B 1 197 ? 17.828 8.227 11.164 1 98.69 197 GLY B N 1
ATOM 4041 C CA . GLY B 1 197 ? 18.953 7.359 10.812 1 98.69 197 GLY B CA 1
ATOM 4042 C C . GLY B 1 197 ? 18.922 6.902 9.367 1 98.69 197 GLY B C 1
ATOM 4043 O O . GLY B 1 197 ? 19.703 6.031 8.977 1 98.69 197 GLY B O 1
ATOM 4044 N N . TYR B 1 198 ? 18.109 7.496 8.531 1 98.69 198 TYR B N 1
ATOM 4045 C CA . TYR B 1 198 ? 18.062 7.133 7.121 1 98.69 198 TYR B CA 1
ATOM 4046 C C . TYR B 1 198 ? 19.141 7.859 6.336 1 98.69 198 TYR B C 1
ATOM 4048 O O . TYR B 1 198 ? 19.672 8.875 6.789 1 98.69 198 TYR B O 1
ATOM 4056 N N . ARG B 1 199 ? 19.531 7.305 5.223 1 98.69 199 ARG B N 1
ATOM 4057 C CA . ARG B 1 199 ? 20.219 8.047 4.176 1 98.69 199 ARG B CA 1
ATOM 4058 C C . ARG B 1 199 ? 19.234 8.727 3.234 1 98.69 199 ARG B C 1
ATOM 4060 O O . ARG B 1 199 ? 18.312 8.086 2.73 1 98.69 199 ARG B O 1
ATOM 4067 N N . VAL B 1 200 ? 19.406 10.023 2.975 1 98.88 200 VAL B N 1
ATOM 4068 C CA . VAL B 1 200 ? 18.312 10.805 2.398 1 98.88 200 VAL B CA 1
ATOM 4069 C C . VAL B 1 200 ? 18.719 11.336 1.03 1 98.88 200 VAL B C 1
ATOM 4071 O O . VAL B 1 200 ? 19.609 12.188 0.93 1 98.88 200 VAL B O 1
ATOM 4074 N N . ALA B 1 201 ? 18.125 10.82 -0.031 1 98.88 201 ALA B N 1
ATOM 4075 C CA . ALA B 1 201 ? 18.172 11.414 -1.365 1 98.88 201 ALA B CA 1
ATOM 4076 C C . ALA B 1 201 ? 16.984 12.328 -1.597 1 98.88 201 ALA B C 1
ATOM 4078 O O . ALA B 1 201 ? 15.844 11.984 -1.259 1 98.88 201 ALA B O 1
ATOM 4079 N N . THR B 1 202 ? 17.234 13.516 -2.156 1 98.81 202 THR B N 1
ATOM 4080 C CA . THR B 1 202 ? 16.156 14.469 -2.344 1 98.81 202 THR B CA 1
ATOM 4081 C C . THR B 1 202 ? 15.953 14.781 -3.826 1 98.81 202 THR B C 1
ATOM 4083 O O . THR B 1 202 ? 16.922 14.758 -4.602 1 98.81 202 THR B O 1
ATOM 4086 N N . VAL B 1 203 ? 14.766 14.922 -4.195 1 98.75 203 VAL B N 1
ATOM 4087 C CA . VAL B 1 203 ? 14.375 15.273 -5.555 1 98.75 203 VAL B CA 1
ATOM 4088 C C . VAL B 1 203 ? 13.469 16.5 -5.535 1 98.75 203 VAL B C 1
ATOM 4090 O O . VAL B 1 203 ? 12.5 16.547 -4.773 1 98.75 203 VAL B O 1
ATOM 4093 N N . ASP B 1 204 ? 13.758 17.438 -6.227 1 97.88 204 ASP B N 1
ATOM 4094 C CA . ASP B 1 204 ? 12.93 18.625 -6.418 1 97.88 204 ASP B CA 1
ATOM 4095 C C . ASP B 1 204 ? 13.234 19.297 -7.75 1 97.88 204 ASP B C 1
ATOM 4097 O O . ASP B 1 204 ? 14.023 18.781 -8.547 1 97.88 204 ASP B O 1
ATOM 4101 N N . VAL B 1 205 ? 12.477 20.344 -8.07 1 95.94 205 VAL B N 1
ATOM 4102 C CA . VAL B 1 205 ? 12.703 21.125 -9.281 1 95.94 205 VAL B CA 1
ATOM 4103 C C . VAL B 1 205 ? 13.086 22.547 -8.906 1 95.94 205 VAL B C 1
ATOM 4105 O O . VAL B 1 205 ? 12.773 23.016 -7.812 1 95.94 205 VAL B O 1
ATOM 4108 N N . GLY B 1 206 ? 13.805 23.266 -9.75 1 91.31 206 GLY B N 1
ATOM 4109 C CA . GLY B 1 206 ? 14.211 24.641 -9.484 1 91.31 206 GLY B CA 1
ATOM 4110 C C . GLY B 1 206 ? 15.391 24.734 -8.531 1 91.31 206 GLY B C 1
ATOM 4111 O O . GLY B 1 206 ? 16.203 23.812 -8.438 1 91.31 206 GLY B O 1
ATOM 4112 N N . PRO B 1 207 ? 15.562 25.906 -7.898 1 92.62 207 PRO B N 1
ATOM 4113 C CA . PRO B 1 207 ? 16.719 26.172 -7.031 1 92.62 207 PRO B CA 1
ATOM 4114 C C . PRO B 1 207 ? 16.516 25.641 -5.613 1 92.62 207 PRO B C 1
ATOM 4116 O O . PRO B 1 207 ? 16.5 26.422 -4.66 1 92.62 207 PRO B O 1
ATOM 4119 N N . ALA B 1 208 ? 16.469 24.344 -5.473 1 94.62 208 ALA B N 1
ATOM 4120 C CA . ALA B 1 208 ? 16.141 23.766 -4.176 1 94.62 208 ALA B CA 1
ATOM 4121 C C . ALA B 1 208 ? 17.344 23.047 -3.58 1 94.62 208 ALA B C 1
ATOM 4123 O O . ALA B 1 208 ? 17.328 22.641 -2.416 1 94.62 208 ALA B O 1
ATOM 4124 N N . GLU B 1 209 ? 18.438 22.906 -4.309 1 97.44 209 GLU B N 1
ATOM 4125 C CA . GLU B 1 209 ? 19.547 22.047 -3.898 1 97.44 209 GLU B CA 1
ATOM 4126 C C . GLU B 1 209 ? 20.188 22.562 -2.607 1 97.44 209 GLU B C 1
ATOM 4128 O O . GLU B 1 209 ? 20.359 21.812 -1.654 1 97.44 209 GLU B O 1
ATOM 4133 N N . GLU B 1 210 ? 20.531 23.828 -2.641 1 97 210 GLU B N 1
ATOM 4134 C CA . GLU B 1 210 ? 21.188 24.406 -1.467 1 97 210 GLU B CA 1
ATOM 4135 C C . GLU B 1 210 ? 20.312 24.234 -0.218 1 97 210 GLU B C 1
ATOM 4137 O O . GLU B 1 210 ? 20.828 23.875 0.849 1 97 210 GLU B O 1
ATOM 4142 N N . PHE B 1 211 ? 19.062 24.516 -0.385 1 95.88 211 PHE B N 1
ATOM 4143 C CA . PHE B 1 211 ? 18.125 24.359 0.724 1 95.88 211 PHE B CA 1
ATOM 4144 C C . PHE B 1 211 ? 18.094 22.922 1.224 1 95.88 211 PHE B C 1
ATOM 4146 O O . PHE B 1 211 ? 18.219 22.672 2.424 1 95.88 211 PHE B O 1
ATOM 4153 N N . CYS B 1 212 ? 17.953 21.953 0.346 1 97.94 212 CYS B N 1
ATOM 4154 C CA . CYS B 1 212 ? 17.875 20.531 0.706 1 97.94 212 CYS B CA 1
ATOM 4155 C C . CYS B 1 212 ? 19.125 20.078 1.421 1 97.94 212 CYS B C 1
ATOM 4157 O O . CYS B 1 212 ? 19.062 19.391 2.443 1 97.94 212 CYS B O 1
ATOM 4159 N N . MET B 1 213 ? 20.266 20.5 0.876 1 98.19 213 MET B N 1
ATOM 4160 C CA . MET B 1 213 ? 21.531 20.109 1.485 1 98.19 213 MET B CA 1
ATOM 4161 C C . MET B 1 213 ? 21.688 20.703 2.881 1 98.19 213 MET B C 1
ATOM 4163 O O . MET B 1 213 ? 22.141 20.031 3.805 1 98.19 213 MET B O 1
ATOM 4167 N N . ARG B 1 214 ? 21.219 21.922 3.016 1 96.69 214 ARG B N 1
ATOM 4168 C CA . ARG B 1 214 ? 21.266 22.594 4.312 1 96.69 214 ARG B CA 1
ATOM 4169 C C . ARG B 1 214 ? 20.391 21.875 5.332 1 96.69 214 ARG B C 1
ATOM 4171 O O . ARG B 1 214 ? 20.719 21.828 6.52 1 96.69 214 ARG B O 1
ATOM 4178 N N . MET B 1 215 ? 19.344 21.297 4.859 1 97.56 215 MET B N 1
ATOM 4179 C CA . MET B 1 215 ? 18.422 20.594 5.75 1 97.56 215 MET B CA 1
ATOM 4180 C C . MET B 1 215 ? 18.969 19.219 6.125 1 97.56 215 MET B C 1
ATOM 4182 O O . MET B 1 215 ? 18.406 18.531 6.965 1 97.56 215 MET B O 1
ATOM 4186 N N . GLY B 1 216 ? 20.031 18.75 5.457 1 98.25 216 GLY B N 1
ATOM 4187 C CA . GLY B 1 216 ? 20.703 17.547 5.887 1 98.25 216 GLY B CA 1
ATOM 4188 C C . GLY B 1 216 ? 20.656 16.438 4.852 1 98.25 216 GLY B C 1
ATOM 4189 O O . GLY B 1 216 ? 21.062 15.305 5.125 1 98.25 216 GLY B O 1
ATOM 4190 N N . ALA B 1 217 ? 20.219 16.719 3.68 1 98.69 217 ALA B N 1
ATOM 4191 C CA . ALA B 1 217 ? 20.156 15.703 2.631 1 98.69 217 ALA B CA 1
ATOM 4192 C C . ALA B 1 217 ? 21.547 15.148 2.32 1 98.69 217 ALA B C 1
ATOM 4194 O O . ALA B 1 217 ? 22.531 15.883 2.369 1 98.69 217 ALA B O 1
ATOM 4195 N N . ASP B 1 218 ? 21.609 13.867 1.99 1 98.75 218 ASP B N 1
ATOM 4196 C CA . ASP B 1 218 ? 22.875 13.266 1.565 1 98.75 218 ASP B CA 1
ATOM 4197 C C . ASP B 1 218 ? 23.125 13.492 0.077 1 98.75 218 ASP B C 1
ATOM 4199 O O . ASP B 1 218 ? 24.266 13.484 -0.376 1 98.75 218 ASP B O 1
ATOM 4203 N N . ALA B 1 219 ? 22.047 13.711 -0.683 1 98.75 219 ALA B N 1
ATOM 4204 C CA . ALA B 1 219 ? 22.156 13.945 -2.119 1 98.75 219 ALA B CA 1
ATOM 4205 C C . ALA B 1 219 ? 20.922 14.688 -2.646 1 98.75 219 ALA B C 1
ATOM 4207 O O . ALA B 1 219 ? 19.844 14.594 -2.074 1 98.75 219 ALA B O 1
ATOM 4208 N N . TYR B 1 220 ? 21.156 15.453 -3.725 1 98.69 220 TYR B N 1
ATOM 4209 C CA . TYR B 1 220 ? 20.094 16.172 -4.414 1 98.69 220 TYR B CA 1
ATOM 4210 C C . TYR B 1 220 ? 20.047 15.789 -5.887 1 98.69 220 TYR B C 1
ATOM 4212 O O . TYR B 1 220 ? 21.094 15.633 -6.527 1 98.69 220 TYR B O 1
ATOM 4220 N N . PHE B 1 221 ? 18.859 15.609 -6.387 1 98.62 221 PHE B N 1
ATOM 4221 C CA . PHE B 1 221 ? 18.625 15.328 -7.797 1 98.62 221 PHE B CA 1
ATOM 4222 C C . PHE B 1 221 ? 17.562 16.25 -8.367 1 98.62 221 PHE B C 1
ATOM 4224 O O . PHE B 1 221 ? 16.562 16.562 -7.695 1 98.62 221 PHE B O 1
ATOM 4231 N N . ASP B 1 222 ? 17.719 16.641 -9.617 1 98 222 ASP B N 1
ATOM 4232 C CA . ASP B 1 222 ? 16.766 17.484 -10.336 1 98 222 ASP B CA 1
ATOM 4233 C C . ASP B 1 222 ? 15.609 16.656 -10.875 1 98 222 ASP B C 1
ATOM 4235 O O . ASP B 1 222 ? 15.781 15.867 -11.812 1 98 222 ASP B O 1
ATOM 4239 N N . GLY B 1 223 ? 14.43 16.922 -10.359 1 96.69 223 GLY B N 1
ATOM 4240 C CA . GLY B 1 223 ? 13.25 16.156 -10.727 1 96.69 223 GLY B CA 1
ATOM 4241 C C . GLY B 1 223 ? 12.828 16.359 -12.164 1 96.69 223 GLY B C 1
ATOM 4242 O O . GLY B 1 223 ? 12.023 15.594 -12.703 1 96.69 223 GLY B O 1
ATOM 4243 N N . SER B 1 224 ? 13.359 17.344 -12.805 1 95.5 224 SER B N 1
ATOM 4244 C CA . SER B 1 224 ? 13.008 17.625 -14.195 1 95.5 224 SER B CA 1
ATOM 4245 C C . SER B 1 224 ? 13.883 16.844 -15.156 1 95.5 224 SER B C 1
ATOM 4247 O O . SER B 1 224 ? 13.594 16.766 -16.344 1 95.5 224 SER B O 1
ATOM 4249 N N . SER B 1 225 ? 14.914 16.281 -14.68 1 95.88 225 SER B N 1
ATOM 4250 C CA . SER B 1 225 ? 15.836 15.523 -15.523 1 95.88 225 SER B CA 1
ATOM 4251 C C . SER B 1 225 ? 15.352 14.086 -15.719 1 95.88 225 SER B C 1
ATOM 4253 O O . SER B 1 225 ? 15.094 13.375 -14.742 1 95.88 225 SER B O 1
ATOM 4255 N N . PRO B 1 226 ? 15.266 13.648 -16.969 1 94.88 226 PRO B N 1
ATOM 4256 C CA . PRO B 1 226 ? 14.867 12.258 -17.219 1 94.88 226 PRO B CA 1
ATOM 4257 C C . PRO B 1 226 ? 15.898 11.25 -16.703 1 94.88 226 PRO B C 1
ATOM 4259 O O . PRO B 1 226 ? 15.602 10.055 -16.609 1 94.88 226 PRO B O 1
ATOM 4262 N N . ASP B 1 227 ? 17.078 11.695 -16.328 1 96.88 227 ASP B N 1
ATOM 4263 C CA . ASP B 1 227 ? 18.156 10.812 -15.891 1 96.88 227 ASP B CA 1
ATOM 4264 C C . ASP B 1 227 ? 18.109 10.609 -14.375 1 96.88 227 ASP B C 1
ATOM 4266 O O . ASP B 1 227 ? 18.859 9.789 -13.836 1 96.88 227 ASP B O 1
ATOM 4270 N N . THR B 1 228 ? 17.281 11.32 -13.711 1 97.56 228 THR B N 1
ATOM 4271 C CA . THR B 1 228 ? 17.281 11.336 -12.25 1 97.56 228 THR B CA 1
ATOM 4272 C C . THR B 1 228 ? 17.078 9.93 -11.695 1 97.56 228 THR B C 1
ATOM 4274 O O . THR B 1 228 ? 17.812 9.5 -10.805 1 97.56 228 THR B O 1
ATOM 4277 N N . PRO B 1 229 ? 16.141 9.148 -12.219 1 97.31 229 PRO B N 1
ATOM 4278 C CA . PRO B 1 229 ? 15.984 7.805 -11.656 1 97.31 229 PRO B CA 1
ATOM 4279 C C . PRO B 1 229 ? 17.25 6.969 -11.742 1 97.31 229 PRO B C 1
ATOM 4281 O O . PRO B 1 229 ? 17.656 6.352 -10.75 1 97.31 229 PRO B O 1
ATOM 4284 N N . ALA B 1 230 ? 17.891 6.973 -12.867 1 97.44 230 ALA B N 1
ATOM 4285 C CA . ALA B 1 230 ? 19.109 6.199 -13.039 1 97.44 230 ALA B CA 1
ATOM 4286 C C . ALA B 1 230 ? 20.219 6.715 -12.125 1 97.44 230 ALA B C 1
ATOM 4288 O O . ALA B 1 230 ? 20.938 5.926 -11.5 1 97.44 230 ALA B O 1
ATOM 4289 N N . LYS B 1 231 ? 20.359 8.055 -12.023 1 98.12 231 LYS B N 1
ATOM 4290 C CA . LYS B 1 231 ? 21.391 8.664 -11.188 1 98.12 231 LYS B CA 1
ATOM 4291 C C . LYS B 1 231 ? 21.156 8.336 -9.719 1 98.12 231 LYS B C 1
ATOM 4293 O O . LYS B 1 231 ? 22.109 8.008 -8.992 1 98.12 231 LYS B O 1
ATOM 4298 N N . LEU B 1 232 ? 19.922 8.438 -9.289 1 98.38 232 LEU B N 1
ATOM 4299 C CA . LEU B 1 232 ? 19.594 8.141 -7.891 1 98.38 232 LEU B CA 1
ATOM 4300 C C . LEU B 1 232 ? 19.844 6.668 -7.582 1 98.38 232 LEU B C 1
ATOM 4302 O O . LEU B 1 232 ? 20.344 6.328 -6.508 1 98.38 232 LEU B O 1
ATOM 4306 N N . LYS B 1 233 ? 19.469 5.789 -8.477 1 97.38 233 LYS B N 1
ATOM 4307 C CA . LYS B 1 233 ? 19.672 4.359 -8.273 1 97.38 233 LYS B CA 1
ATOM 4308 C C . LYS B 1 233 ? 21.156 4.035 -8.125 1 97.38 233 LYS B C 1
ATOM 4310 O O . LYS B 1 233 ? 21.531 3.143 -7.359 1 97.38 233 LYS B O 1
ATOM 4315 N N . LYS B 1 234 ? 22.047 4.738 -8.836 1 97.44 234 LYS B N 1
ATOM 4316 C CA . LYS B 1 234 ? 23.5 4.527 -8.742 1 97.44 234 LYS B CA 1
ATOM 4317 C C . LYS B 1 234 ? 24 4.797 -7.324 1 97.44 234 LYS B C 1
ATOM 4319 O O . LYS B 1 234 ? 25.016 4.258 -6.91 1 97.44 234 LYS B O 1
ATOM 4324 N N . LEU B 1 235 ? 23.25 5.598 -6.594 1 96.56 235 LEU B N 1
ATOM 4325 C CA . LEU B 1 235 ? 23.625 5.965 -5.23 1 96.56 235 LEU B CA 1
ATOM 4326 C C . LEU B 1 235 ? 23.328 4.82 -4.262 1 96.56 235 LEU B C 1
ATOM 4328 O O . LEU B 1 235 ? 23.891 4.777 -3.164 1 96.56 235 LEU B O 1
ATOM 4332 N N . THR B 1 236 ? 22.484 3.938 -4.586 1 95.94 236 THR B N 1
ATOM 4333 C CA . THR B 1 236 ? 22 2.92 -3.658 1 95.94 236 THR B CA 1
ATOM 4334 C C . THR B 1 236 ? 22.719 1.594 -3.885 1 95.94 236 THR B C 1
ATOM 4336 O O . THR B 1 236 ? 23.25 1.348 -4.969 1 95.94 236 THR B O 1
ATOM 4339 N N . PRO B 1 237 ? 22.781 0.79 -2.844 1 91.75 237 PRO B N 1
ATOM 4340 C CA . PRO B 1 237 ? 23.391 -0.529 -3.035 1 91.75 237 PRO B CA 1
ATOM 4341 C C . PRO B 1 237 ? 22.75 -1.309 -4.184 1 91.75 237 PRO B C 1
ATOM 4343 O O . PRO B 1 237 ? 21.531 -1.381 -4.285 1 91.75 237 PRO B O 1
ATOM 4346 N N . ASN B 1 238 ? 23.656 -1.851 -5.09 1 90.5 238 ASN B N 1
ATOM 4347 C CA . ASN B 1 238 ? 23.234 -2.66 -6.23 1 90.5 238 ASN B CA 1
ATOM 4348 C C . ASN B 1 238 ? 22.328 -1.871 -7.176 1 90.5 238 ASN B C 1
ATOM 4350 O O . ASN B 1 238 ? 21.516 -2.455 -7.895 1 90.5 238 ASN B O 1
ATOM 4354 N N . GLU B 1 239 ? 22.328 -0.544 -6.992 1 95.25 239 GLU B N 1
ATOM 4355 C CA . GLU B 1 239 ? 21.531 0.355 -7.824 1 95.25 239 GLU B CA 1
ATOM 4356 C C . GLU B 1 239 ? 20.047 0.018 -7.738 1 95.25 239 GLU B C 1
ATOM 4358 O O . GLU B 1 239 ? 19.344 0.076 -8.742 1 95.25 239 GLU B O 1
ATOM 4363 N N . ALA B 1 240 ? 19.625 -0.372 -6.57 1 93.94 240 ALA B N 1
ATOM 4364 C CA . ALA B 1 240 ? 18.297 -0.932 -6.371 1 93.94 240 ALA B CA 1
ATOM 4365 C C . ALA B 1 240 ? 17.234 0.166 -6.367 1 93.94 240 ALA B C 1
ATOM 4367 O O . ALA B 1 240 ? 16.078 -0.085 -6.688 1 93.94 240 ALA B O 1
ATOM 4368 N N . GLY B 1 241 ? 17.594 1.39 -6.008 1 97.44 241 GLY B N 1
ATOM 4369 C CA . GLY B 1 241 ? 16.641 2.451 -5.742 1 97.44 241 GLY B CA 1
ATOM 4370 C C . GLY B 1 241 ? 16.359 2.652 -4.266 1 97.44 241 GLY B C 1
ATOM 4371 O O . GLY B 1 241 ? 16.953 1.98 -3.422 1 97.44 241 GLY B O 1
ATOM 4372 N N . ALA B 1 242 ? 15.516 3.592 -3.986 1 98.62 242 ALA B N 1
ATOM 4373 C CA . ALA B 1 242 ? 15.203 3.934 -2.602 1 98.62 242 ALA B CA 1
ATOM 4374 C C . ALA B 1 242 ? 14.211 2.938 -2.002 1 98.62 242 ALA B C 1
ATOM 4376 O O . ALA B 1 242 ? 13.266 2.52 -2.666 1 98.62 242 ALA B O 1
ATOM 4377 N N . LYS B 1 243 ? 14.438 2.568 -0.74 1 98.25 243 LYS B N 1
ATOM 4378 C CA . LYS B 1 243 ? 13.555 1.624 -0.059 1 98.25 243 LYS B CA 1
ATOM 4379 C C . LYS B 1 243 ? 12.203 2.262 0.255 1 98.25 243 LYS B C 1
ATOM 4381 O O . LYS B 1 243 ? 11.195 1.563 0.365 1 98.25 243 LYS B O 1
ATOM 4386 N N . ALA B 1 244 ? 12.227 3.592 0.381 1 98.81 244 ALA B N 1
ATOM 4387 C CA . ALA B 1 244 ? 10.984 4.355 0.519 1 98.81 244 ALA B CA 1
ATOM 4388 C C . ALA B 1 244 ? 11.062 5.664 -0.264 1 98.81 244 ALA B C 1
ATOM 4390 O O . ALA B 1 244 ? 12.125 6.273 -0.367 1 98.81 244 ALA B O 1
ATOM 4391 N N . VAL B 1 245 ? 9.984 6.02 -0.848 1 98.94 245 VAL B N 1
ATOM 4392 C CA . VAL B 1 245 ? 9.852 7.32 -1.499 1 98.94 245 VAL B CA 1
ATOM 4393 C C . VAL B 1 245 ? 8.68 8.086 -0.889 1 98.94 245 VAL B C 1
ATOM 4395 O O . VAL B 1 245 ? 7.535 7.641 -0.964 1 98.94 245 VAL B O 1
ATOM 4398 N N . ILE B 1 246 ? 8.961 9.164 -0.233 1 98.88 246 ILE B N 1
ATOM 4399 C CA . ILE B 1 246 ? 7.957 10.062 0.329 1 98.88 246 ILE B CA 1
ATOM 4400 C C . ILE B 1 246 ? 7.668 11.195 -0.656 1 98.88 246 ILE B C 1
ATOM 4402 O O . ILE B 1 246 ? 8.531 12.031 -0.917 1 98.88 246 ILE B O 1
ATOM 4406 N N . VAL B 1 247 ? 6.508 11.219 -1.176 1 98.81 247 VAL B N 1
ATOM 4407 C CA . VAL B 1 247 ? 6.184 12.25 -2.154 1 98.81 247 VAL B CA 1
ATOM 4408 C C . VAL B 1 247 ? 5.426 13.391 -1.473 1 98.81 247 VAL B C 1
ATOM 4410 O O . VAL B 1 247 ? 4.234 13.266 -1.181 1 98.81 247 VAL B O 1
ATOM 4413 N N . THR B 1 248 ? 6.105 14.461 -1.289 1 97.75 248 THR B N 1
ATOM 4414 C CA . THR B 1 248 ? 5.484 15.625 -0.675 1 97.75 248 THR B CA 1
ATOM 4415 C C . THR B 1 248 ? 5.094 16.656 -1.735 1 97.75 248 THR B C 1
ATOM 4417 O O . THR B 1 248 ? 4.344 17.594 -1.454 1 97.75 248 THR B O 1
ATOM 4420 N N . ALA B 1 249 ? 5.512 16.438 -2.967 1 95.94 249 ALA B N 1
ATOM 4421 C CA . ALA B 1 249 ? 5.164 17.328 -4.07 1 95.94 249 ALA B CA 1
ATOM 4422 C C . ALA B 1 249 ? 3.688 17.203 -4.434 1 95.94 249 ALA B C 1
ATOM 4424 O O . ALA B 1 249 ? 3.133 16.109 -4.426 1 95.94 249 ALA B O 1
ATOM 4425 N N . GLY B 1 250 ? 3.068 18.281 -4.742 1 93.38 250 GLY B N 1
ATOM 4426 C CA . GLY B 1 250 ? 1.698 18.281 -5.23 1 93.38 250 GLY B CA 1
ATOM 4427 C C . GLY B 1 250 ? 1.605 18.234 -6.742 1 93.38 250 GLY B C 1
ATOM 4428 O O . GLY B 1 250 ? 0.956 19.078 -7.359 1 93.38 250 GLY B O 1
ATOM 4429 N N . SER B 1 251 ? 2.279 17.312 -7.324 1 93.88 251 SER B N 1
ATOM 4430 C CA . SER B 1 251 ? 2.346 17.203 -8.781 1 93.88 251 SER B CA 1
ATOM 4431 C C . SER B 1 251 ? 2.189 15.758 -9.234 1 93.88 251 SER B C 1
ATOM 4433 O O . SER B 1 251 ? 2.822 14.852 -8.688 1 93.88 251 SER B O 1
ATOM 4435 N N . GLY B 1 252 ? 1.286 15.617 -10.258 1 94.5 252 GLY B N 1
ATOM 4436 C CA . GLY B 1 252 ? 1.139 14.289 -10.828 1 94.5 252 GLY B CA 1
ATOM 4437 C C . GLY B 1 252 ? 2.428 13.75 -11.422 1 94.5 252 GLY B C 1
ATOM 4438 O O . GLY B 1 252 ? 2.736 12.57 -11.273 1 94.5 252 GLY B O 1
ATOM 4439 N N . ARG B 1 253 ? 3.18 14.586 -12.055 1 94.75 253 ARG B N 1
ATOM 4440 C CA . ARG B 1 253 ? 4.453 14.203 -12.648 1 94.75 253 ARG B CA 1
ATOM 4441 C C . ARG B 1 253 ? 5.422 13.688 -11.594 1 94.75 253 ARG B C 1
ATOM 4443 O O . ARG B 1 253 ? 6.16 12.727 -11.836 1 94.75 253 ARG B O 1
ATOM 4450 N N . ALA B 1 254 ? 5.473 14.336 -10.445 1 96.75 254 ALA B N 1
ATOM 4451 C CA . ALA B 1 254 ? 6.34 13.906 -9.359 1 96.75 254 ALA B CA 1
ATOM 4452 C C . ALA B 1 254 ? 6.004 12.484 -8.922 1 96.75 254 ALA B C 1
ATOM 4454 O O . ALA B 1 254 ? 6.902 11.672 -8.68 1 96.75 254 ALA B O 1
ATOM 4455 N N . TYR B 1 255 ? 4.715 12.219 -8.852 1 97.38 255 TYR B N 1
ATOM 4456 C CA . TYR B 1 255 ? 4.277 10.883 -8.461 1 97.38 255 TYR B CA 1
ATOM 4457 C C . TYR B 1 255 ? 4.668 9.852 -9.523 1 97.38 255 TYR B C 1
ATOM 4459 O O . TYR B 1 255 ? 5.125 8.758 -9.195 1 97.38 255 TYR B O 1
ATOM 4467 N N . GLN B 1 256 ? 4.445 10.211 -10.766 1 96.19 256 GLN B N 1
ATOM 4468 C CA . GLN B 1 256 ? 4.809 9.305 -11.844 1 96.19 256 GLN B CA 1
ATOM 4469 C C . GLN B 1 256 ? 6.301 8.977 -11.805 1 96.19 256 GLN B C 1
ATOM 4471 O O . GLN B 1 256 ? 6.684 7.809 -11.922 1 96.19 256 GLN B O 1
ATOM 4476 N N . ASN B 1 257 ? 7.105 9.992 -11.602 1 96 257 ASN B N 1
ATOM 4477 C CA . ASN B 1 257 ? 8.555 9.805 -11.547 1 96 257 ASN B CA 1
ATOM 4478 C C . ASN B 1 257 ? 8.969 9.008 -10.32 1 96 257 ASN B C 1
ATOM 4480 O O . ASN B 1 257 ? 9.961 8.273 -10.359 1 96 257 ASN B O 1
ATOM 4484 N N . ALA B 1 258 ? 8.258 9.172 -9.234 1 97.75 258 ALA B N 1
ATOM 4485 C CA . ALA B 1 258 ? 8.594 8.508 -7.984 1 97.75 258 ALA B CA 1
ATOM 4486 C C . ALA B 1 258 ? 8.586 6.988 -8.148 1 97.75 258 ALA B C 1
ATOM 4488 O O . ALA B 1 258 ? 9.367 6.281 -7.508 1 97.75 258 ALA B O 1
ATOM 4489 N N . LEU B 1 259 ? 7.777 6.434 -9.047 1 96.62 259 LEU B N 1
ATOM 4490 C CA . LEU B 1 259 ? 7.672 5 -9.289 1 96.62 259 LEU B CA 1
ATOM 4491 C C . LEU B 1 259 ? 8.977 4.441 -9.844 1 96.62 259 LEU B C 1
ATOM 4493 O O . LEU B 1 259 ? 9.258 3.252 -9.703 1 96.62 259 LEU B O 1
ATOM 4497 N N . ASP B 1 260 ? 9.742 5.301 -10.445 1 97.06 260 ASP B N 1
ATOM 4498 C CA . ASP B 1 260 ? 11 4.863 -11.055 1 97.06 260 ASP B CA 1
ATOM 4499 C C . ASP B 1 260 ? 12.156 4.965 -10.062 1 97.06 260 ASP B C 1
ATOM 4501 O O . ASP B 1 260 ? 13.266 4.516 -10.352 1 97.06 260 ASP B O 1
ATOM 4505 N N . LEU B 1 261 ? 11.93 5.539 -8.891 1 98.5 261 LEU B N 1
ATOM 4506 C CA . LEU B 1 261 ? 12.984 5.746 -7.902 1 98.5 261 LEU B CA 1
ATOM 4507 C C . LEU B 1 261 ? 13.023 4.598 -6.898 1 98.5 261 LEU B C 1
ATOM 4509 O O . LEU B 1 261 ? 14.008 4.434 -6.172 1 98.5 261 LEU B O 1
ATOM 4513 N N . ILE B 1 262 ? 12.008 3.883 -6.785 1 97.88 262 ILE B N 1
ATOM 4514 C CA . ILE B 1 262 ? 11.766 3.008 -5.645 1 97.88 262 ILE B CA 1
ATOM 4515 C C . ILE B 1 262 ? 12.367 1.63 -5.914 1 97.88 262 ILE B C 1
ATOM 4517 O O . ILE B 1 262 ? 12.32 1.133 -7.043 1 97.88 262 ILE B O 1
ATOM 4521 N N . ALA B 1 263 ? 12.977 1.039 -4.906 1 96.88 263 ALA B N 1
ATOM 4522 C CA . ALA B 1 263 ? 13.531 -0.312 -4.961 1 96.88 263 ALA B CA 1
ATOM 4523 C C . ALA B 1 263 ? 12.422 -1.36 -4.898 1 96.88 263 ALA B C 1
ATOM 4525 O O . ALA B 1 263 ? 11.297 -1.061 -4.488 1 96.88 263 ALA B O 1
ATOM 4526 N N . VAL B 1 264 ? 12.719 -2.572 -5.352 1 96.25 264 VAL B N 1
ATOM 4527 C CA . VAL B 1 264 ? 11.805 -3.688 -5.133 1 96.25 264 VAL B CA 1
ATOM 4528 C C . VAL B 1 264 ? 11.492 -3.812 -3.645 1 96.25 264 VAL B C 1
ATOM 4530 O O . VAL B 1 264 ? 12.359 -3.578 -2.797 1 96.25 264 VAL B O 1
ATOM 4533 N N . PHE B 1 265 ? 10.203 -4.121 -3.336 1 96.94 265 PHE B N 1
ATOM 4534 C CA . PHE B 1 265 ? 9.656 -4.277 -1.991 1 96.94 265 PHE B CA 1
ATOM 4535 C C . PHE B 1 265 ? 9.695 -2.955 -1.237 1 96.94 265 PHE B C 1
ATOM 4537 O O . PHE B 1 265 ? 9.648 -2.936 -0.005 1 96.94 265 PHE B O 1
ATOM 4544 N N . GLY B 1 266 ? 9.898 -1.871 -1.981 1 97.5 266 GLY B N 1
ATOM 4545 C CA . GLY B 1 266 ? 9.852 -0.557 -1.36 1 97.5 266 GLY B CA 1
ATOM 4546 C C . GLY B 1 266 ? 8.438 -0.048 -1.144 1 97.5 266 GLY B C 1
ATOM 4547 O O . GLY B 1 266 ? 7.473 -0.685 -1.568 1 97.5 266 GLY B O 1
ATOM 4548 N N . THR B 1 267 ? 8.344 1.107 -0.45 1 98.62 267 THR B N 1
ATOM 4549 C CA . THR B 1 267 ? 7.066 1.735 -0.141 1 98.62 267 THR B CA 1
ATOM 4550 C C . THR B 1 267 ? 7.027 3.17 -0.662 1 98.62 267 THR B C 1
ATOM 4552 O O . THR B 1 267 ? 7.941 3.953 -0.406 1 98.62 267 THR B O 1
ATOM 4555 N N . LEU B 1 268 ? 6.051 3.459 -1.46 1 98.75 268 LEU B N 1
ATOM 4556 C CA . LEU B 1 268 ? 5.77 4.832 -1.858 1 98.75 268 LEU B CA 1
ATOM 4557 C C . LEU B 1 268 ? 4.691 5.445 -0.97 1 98.75 268 LEU B C 1
ATOM 4559 O O . LEU B 1 268 ? 3.584 4.918 -0.875 1 98.75 268 LEU B O 1
ATOM 4563 N N . VAL B 1 269 ? 5.004 6.512 -0.283 1 98.81 269 VAL B N 1
ATOM 4564 C CA . VAL B 1 269 ? 4.086 7.172 0.638 1 98.81 269 VAL B CA 1
ATOM 4565 C C . VAL B 1 269 ? 3.541 8.445 -0.002 1 98.81 269 VAL B C 1
ATOM 4567 O O . VAL B 1 269 ? 4.297 9.367 -0.307 1 98.81 269 VAL B O 1
ATOM 4570 N N . CYS B 1 270 ? 2.289 8.484 -0.179 1 98.56 270 CYS B N 1
ATOM 4571 C CA . CYS B 1 270 ? 1.614 9.633 -0.767 1 98.56 270 CYS B CA 1
ATOM 4572 C C . CYS B 1 270 ? 1.29 10.672 0.297 1 98.56 270 CYS B C 1
ATOM 4574 O O . CYS B 1 270 ? 0.553 10.391 1.244 1 98.56 270 CYS B O 1
ATOM 4576 N N . VAL B 1 271 ? 1.84 11.875 0.085 1 97.88 271 VAL B N 1
ATOM 4577 C CA . VAL B 1 271 ? 1.628 12.961 1.032 1 97.88 271 VAL B CA 1
ATOM 4578 C C . VAL B 1 271 ? 1.095 14.188 0.297 1 97.88 271 VAL B C 1
ATOM 4580 O O . VAL B 1 271 ? 0.021 14.695 0.625 1 97.88 271 VAL B O 1
ATOM 4583 N N . GLY B 1 272 ? 1.848 14.648 -0.729 1 96.31 272 GLY B N 1
ATOM 4584 C CA . GLY B 1 272 ? 1.434 15.805 -1.505 1 96.31 272 GLY B CA 1
ATOM 4585 C C . GLY B 1 272 ? 0.179 15.562 -2.32 1 96.31 272 GLY B C 1
ATOM 4586 O O . GLY B 1 272 ? -0.019 14.469 -2.85 1 96.31 272 GLY B O 1
ATOM 4587 N N . ILE B 1 273 ? -0.685 16.547 -2.455 1 94.38 273 ILE B N 1
ATOM 4588 C CA . ILE B 1 273 ? -1.941 16.391 -3.18 1 94.38 273 ILE B CA 1
ATOM 4589 C C . ILE B 1 273 ? -1.872 17.141 -4.504 1 94.38 273 ILE B C 1
ATOM 4591 O O . ILE B 1 273 ? -1.856 18.375 -4.523 1 94.38 273 ILE B O 1
ATOM 4595 N N . PRO B 1 274 ? -1.84 16.406 -5.566 1 94.88 274 PRO B N 1
ATOM 4596 C CA . PRO B 1 274 ? -1.865 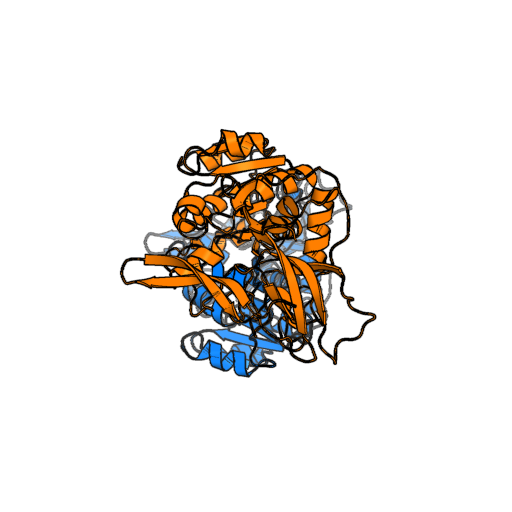17.078 -6.871 1 94.88 274 PRO B CA 1
ATOM 4597 C C . PRO B 1 274 ? -3.227 17.688 -7.195 1 94.88 274 PRO B C 1
ATOM 4599 O O . PRO B 1 274 ? -4.227 17.359 -6.559 1 94.88 274 PRO B O 1
ATOM 4602 N N . PRO B 1 275 ? -3.24 18.609 -8.148 1 92.56 275 PRO B N 1
ATOM 4603 C CA . PRO B 1 275 ? -4.535 19.047 -8.664 1 92.56 275 PRO B CA 1
ATOM 4604 C C . PRO B 1 275 ? -5.402 17.891 -9.148 1 92.56 275 PRO B C 1
ATOM 4606 O O . PRO B 1 275 ? -4.883 16.844 -9.531 1 92.56 275 PRO B O 1
ATOM 4609 N N . PRO B 1 276 ? -6.715 18.062 -9.164 1 90.56 276 PRO B N 1
ATOM 4610 C CA . PRO B 1 276 ? -7.645 16.969 -9.477 1 90.56 276 PRO B CA 1
ATOM 4611 C C . PRO B 1 276 ? -7.383 16.344 -10.844 1 90.56 276 PRO B C 1
ATOM 4613 O O . PRO B 1 276 ? -7.652 15.156 -11.047 1 90.56 276 PRO B O 1
ATOM 4616 N N . ASP B 1 277 ? -6.844 17.078 -11.773 1 93.69 277 ASP B N 1
ATOM 4617 C CA . ASP B 1 277 ? -6.672 16.609 -13.141 1 93.69 277 ASP B CA 1
ATOM 4618 C C . ASP B 1 277 ? -5.305 15.945 -13.32 1 93.69 277 ASP B C 1
ATOM 4620 O O . ASP B 1 277 ? -4.93 15.578 -14.438 1 93.69 277 ASP B O 1
ATOM 4624 N N . GLN B 1 278 ? -4.574 15.773 -12.211 1 95.25 278 GLN B N 1
ATOM 4625 C CA . GLN B 1 278 ? -3.234 15.195 -12.312 1 95.25 278 GLN B CA 1
ATOM 4626 C C . GLN B 1 278 ? -3.146 13.867 -11.57 1 95.25 278 GLN B C 1
ATOM 4628 O O . GLN B 1 278 ? -2.336 13.711 -10.656 1 95.25 278 GLN B O 1
ATOM 4633 N N . ALA B 1 279 ? -3.914 12.914 -12.094 1 94.12 279 ALA B N 1
ATOM 4634 C CA . ALA B 1 279 ? -3.838 11.547 -11.586 1 94.12 279 ALA B CA 1
ATOM 4635 C C . ALA B 1 279 ? -2.596 10.836 -12.109 1 94.12 279 ALA B C 1
ATOM 4637 O O . ALA B 1 279 ? -2.061 11.195 -13.156 1 94.12 279 ALA B O 1
ATOM 4638 N N . MET B 1 280 ? -2.154 9.906 -11.336 1 94.19 280 MET B N 1
ATOM 4639 C CA . MET B 1 280 ? -1.057 9.086 -11.844 1 94.19 280 MET B CA 1
ATOM 4640 C C . MET B 1 280 ? -1.586 7.91 -12.656 1 94.19 280 MET B C 1
ATOM 4642 O O . MET B 1 280 ? -2.656 7.375 -12.359 1 94.19 280 MET B O 1
ATOM 4646 N N . SER B 1 281 ? -0.852 7.559 -13.656 1 94.75 281 SER B N 1
ATOM 4647 C CA . SER B 1 281 ? -1.066 6.32 -14.406 1 94.75 281 SER B CA 1
ATOM 4648 C C . SER B 1 281 ? -0.257 5.172 -13.812 1 94.75 281 SER B C 1
ATOM 4650 O O . SER B 1 281 ? 0.975 5.195 -13.844 1 94.75 281 SER B O 1
ATOM 4652 N N . LEU B 1 282 ? -0.947 4.164 -13.258 1 96 282 LEU B N 1
ATOM 4653 C CA . LEU B 1 282 ? -0.287 3.061 -12.562 1 96 282 LEU B CA 1
ATOM 4654 C C . LEU B 1 282 ? -0.714 1.72 -13.156 1 96 282 LEU B C 1
ATOM 4656 O O . LEU B 1 282 ? -1.879 1.33 -13.039 1 96 282 LEU B O 1
ATOM 4660 N N . HIS B 1 283 ? 0.159 1.09 -13.836 1 96.12 283 HIS B N 1
ATOM 4661 C CA . HIS B 1 283 ? -0.138 -0.281 -14.234 1 96.12 283 HIS B CA 1
ATOM 4662 C C . HIS B 1 283 ? 0.053 -1.248 -13.07 1 96.12 283 HIS B C 1
ATOM 4664 O O . HIS B 1 283 ? 1.118 -1.279 -12.453 1 96.12 283 HIS B O 1
ATOM 4670 N N . PRO B 1 284 ? -0.938 -2.125 -12.758 1 96.56 284 PRO B N 1
ATOM 4671 C CA . PRO B 1 284 ? -0.852 -3.025 -11.609 1 96.56 284 PRO B CA 1
ATOM 4672 C C . PRO B 1 284 ? 0.386 -3.918 -11.648 1 96.56 284 PRO B C 1
ATOM 4674 O O . PRO B 1 284 ? 0.911 -4.297 -10.594 1 96.56 284 PRO B O 1
ATOM 4677 N N . LEU B 1 285 ? 0.885 -4.195 -12.812 1 95.5 285 LEU B N 1
ATOM 4678 C CA . LEU B 1 285 ? 2.055 -5.051 -12.961 1 95.5 285 LEU B CA 1
ATOM 4679 C C . LEU B 1 285 ? 3.262 -4.453 -12.25 1 95.5 285 LEU B C 1
ATOM 4681 O O . LEU B 1 285 ? 4.117 -5.188 -11.742 1 95.5 285 LEU B O 1
ATOM 4685 N N . THR B 1 286 ? 3.32 -3.107 -12.164 1 95.56 286 THR B N 1
ATOM 4686 C CA . THR B 1 286 ? 4.414 -2.445 -11.461 1 95.56 286 THR B CA 1
ATOM 4687 C C . THR B 1 286 ? 4.453 -2.877 -9.992 1 95.56 286 THR B C 1
ATOM 4689 O O . THR B 1 286 ? 5.523 -3.186 -9.461 1 95.56 286 THR B O 1
ATOM 4692 N N . LEU B 1 287 ? 3.32 -2.961 -9.367 1 97.25 287 LEU B N 1
ATOM 4693 C CA . LEU B 1 287 ? 3.232 -3.387 -7.977 1 97.25 287 LEU B CA 1
ATOM 4694 C C . LEU B 1 287 ? 3.447 -4.891 -7.855 1 97.25 287 LEU B C 1
ATOM 4696 O O . LEU B 1 287 ? 4.152 -5.352 -6.953 1 97.25 287 LEU B O 1
ATOM 4700 N N . ILE B 1 288 ? 2.867 -5.633 -8.758 1 96.69 288 ILE B N 1
ATOM 4701 C CA . ILE B 1 288 ? 2.906 -7.09 -8.727 1 96.69 288 ILE B CA 1
ATOM 4702 C C . ILE B 1 288 ? 4.344 -7.57 -8.898 1 96.69 288 ILE B C 1
ATOM 4704 O O . ILE B 1 288 ? 4.863 -8.312 -8.062 1 96.69 288 ILE B O 1
ATOM 4708 N N . ASP B 1 289 ? 5.055 -7.141 -9.867 1 94.44 289 ASP B N 1
ATOM 4709 C CA . ASP B 1 289 ? 6.371 -7.641 -10.258 1 94.44 289 ASP B CA 1
ATOM 4710 C C . ASP B 1 289 ? 7.438 -7.211 -9.25 1 94.44 289 ASP B C 1
ATOM 4712 O O . ASP B 1 289 ? 8.391 -7.949 -9 1 94.44 289 ASP B O 1
ATOM 4716 N N . ARG B 1 290 ? 7.227 -6.051 -8.656 1 95.31 290 ARG B N 1
ATOM 4717 C CA . ARG B 1 290 ? 8.305 -5.48 -7.855 1 95.31 290 ARG B CA 1
ATOM 4718 C C . ARG B 1 290 ? 8 -5.594 -6.367 1 95.31 290 ARG B C 1
ATOM 4720 O O . ARG B 1 290 ? 8.875 -5.348 -5.527 1 95.31 290 ARG B O 1
ATOM 4727 N N . GLY B 1 291 ? 6.762 -5.934 -6.039 1 96.44 291 GLY B N 1
ATOM 4728 C CA . GLY B 1 291 ? 6.387 -6.031 -4.637 1 96.44 291 GLY B CA 1
ATOM 4729 C C . GLY B 1 291 ? 6.352 -4.684 -3.936 1 96.44 291 GLY B C 1
ATOM 4730 O O . GLY B 1 291 ? 6.648 -4.59 -2.744 1 96.44 291 GLY B O 1
ATOM 4731 N N . ILE B 1 292 ? 6.094 -3.676 -4.738 1 96.5 292 ILE B N 1
ATOM 4732 C CA . ILE B 1 292 ? 6.016 -2.312 -4.219 1 96.5 292 ILE B CA 1
ATOM 4733 C C . ILE B 1 292 ? 4.656 -2.086 -3.562 1 96.5 292 ILE B C 1
ATOM 4735 O O . ILE B 1 292 ? 3.65 -2.654 -3.992 1 96.5 292 ILE B O 1
ATOM 4739 N N . LYS B 1 293 ? 4.617 -1.259 -2.512 1 97.69 293 LYS B N 1
ATOM 4740 C CA . LYS B 1 293 ? 3.398 -0.836 -1.824 1 97.69 293 LYS B CA 1
ATOM 4741 C C . LYS B 1 293 ? 3.168 0.663 -1.987 1 97.69 293 LYS B C 1
ATOM 4743 O O . LYS B 1 293 ? 4.117 1.449 -1.964 1 97.69 293 LYS B O 1
ATOM 4748 N N . LEU B 1 294 ? 1.947 1.03 -2.129 1 98.62 294 LEU B N 1
ATOM 4749 C CA . LEU B 1 294 ? 1.527 2.426 -2.055 1 98.62 294 LEU B CA 1
ATOM 4750 C C . LEU B 1 294 ? 0.614 2.654 -0.855 1 98.62 294 LEU B C 1
ATOM 4752 O O . LEU B 1 294 ? -0.318 1.881 -0.622 1 98.62 294 LEU B O 1
ATOM 4756 N N . LEU B 1 295 ? 0.894 3.639 -0.096 1 97.81 295 LEU B N 1
ATOM 4757 C CA . LEU B 1 295 ? -0.023 4.027 0.97 1 97.81 295 LEU B CA 1
ATOM 4758 C C . LEU B 1 295 ? -0.131 5.547 1.065 1 97.81 295 LEU B C 1
ATOM 4760 O O . LEU B 1 295 ? 0.72 6.266 0.541 1 97.81 295 LEU B O 1
ATOM 4764 N N . GLY B 1 296 ? -1.186 6.004 1.591 1 97.31 296 GLY B N 1
ATOM 4765 C CA . GLY B 1 296 ? -1.417 7.418 1.836 1 97.31 296 GLY B CA 1
ATOM 4766 C C . GLY B 1 296 ? -1.368 7.785 3.307 1 97.31 296 GLY B C 1
ATOM 4767 O O . GLY B 1 296 ? -1.825 7.023 4.16 1 97.31 296 GLY B O 1
ATOM 4768 N N . THR B 1 297 ? -0.753 8.875 3.539 1 96.56 297 THR B N 1
ATOM 4769 C CA . THR B 1 297 ? -0.798 9.43 4.887 1 96.56 297 THR B CA 1
ATOM 4770 C C . THR B 1 297 ? -1.339 10.852 4.867 1 96.56 297 THR B C 1
ATOM 4772 O O . THR B 1 297 ? -1.17 11.57 3.879 1 96.56 297 THR B O 1
ATOM 4775 N N . LEU B 1 298 ? -1.999 11.109 5.867 1 95.06 298 LEU B N 1
ATOM 4776 C CA . LEU B 1 298 ? -2.521 12.453 6.055 1 95.06 298 LEU B CA 1
ATOM 4777 C C . LEU B 1 298 ? -1.72 13.203 7.113 1 95.06 298 LEU B C 1
ATOM 4779 O O . LEU B 1 298 ? -0.487 13.219 7.074 1 95.06 298 LEU B O 1
ATOM 4783 N N . VAL B 1 299 ? -2.295 13.844 8.062 1 97 299 VAL B N 1
ATOM 4784 C CA . VAL B 1 299 ? -1.638 14.492 9.195 1 97 299 VAL B CA 1
ATOM 4785 C C . VAL B 1 299 ? -1.554 13.523 10.367 1 97 299 VAL B C 1
ATOM 4787 O O . VAL B 1 299 ? -2.031 12.391 10.281 1 97 299 VAL B O 1
ATOM 4790 N N . GLY B 1 300 ? -0.901 13.898 11.438 1 97.12 300 GLY B N 1
ATOM 4791 C CA . GLY B 1 300 ? -0.708 12.992 12.555 1 97.12 300 GLY B CA 1
ATOM 4792 C C . GLY B 1 300 ? -1.628 13.281 13.727 1 97.12 300 GLY B C 1
ATOM 4793 O O . GLY B 1 300 ? -2.258 14.344 13.773 1 97.12 300 GLY B O 1
ATOM 4794 N N . THR B 1 301 ? -1.764 12.32 14.594 1 97.19 301 THR B N 1
ATOM 4795 C CA . THR B 1 301 ? -2.547 12.43 15.82 1 97.19 301 THR B CA 1
ATOM 4796 C C . THR B 1 301 ? -1.866 13.352 16.812 1 97.19 301 THR B C 1
ATOM 4798 O O . THR B 1 301 ? -0.769 13.852 16.562 1 97.19 301 THR B O 1
ATOM 4801 N N . ARG B 1 302 ? -2.572 13.586 17.953 1 96.81 302 ARG B N 1
ATOM 4802 C CA . ARG B 1 302 ? -1.971 14.344 19.047 1 96.81 302 ARG B CA 1
ATOM 4803 C C . ARG B 1 302 ? -0.702 13.664 19.547 1 96.81 302 ARG B C 1
ATOM 4805 O O . ARG B 1 302 ? 0.311 14.328 19.797 1 96.81 302 ARG B O 1
ATOM 4812 N N . THR B 1 303 ? -0.77 12.344 19.594 1 97 303 THR B N 1
ATOM 4813 C CA . THR B 1 303 ? 0.389 11.578 20.047 1 97 303 THR B CA 1
ATOM 4814 C C . THR B 1 303 ? 1.553 11.742 19.078 1 97 303 THR B C 1
ATOM 4816 O O . THR B 1 303 ? 2.686 12 19.484 1 97 303 THR B O 1
ATOM 4819 N N . GLU B 1 304 ? 1.279 11.641 17.844 1 97.81 304 GLU B N 1
ATOM 4820 C CA . GLU B 1 304 ? 2.324 11.766 16.828 1 97.81 304 GLU B CA 1
ATOM 4821 C C . GLU B 1 304 ? 2.885 13.18 16.781 1 97.81 304 GLU B C 1
ATOM 4823 O O . GLU B 1 304 ? 4.074 13.375 16.516 1 97.81 304 GLU B O 1
ATOM 4828 N N . THR B 1 305 ? 2.062 14.117 17.062 1 98.38 305 THR B N 1
ATOM 4829 C CA . THR B 1 305 ? 2.541 15.492 17.141 1 98.38 305 THR B CA 1
ATOM 4830 C C . THR B 1 305 ? 3.553 15.656 18.281 1 98.38 305 THR B C 1
ATOM 4832 O O . THR B 1 305 ? 4.609 16.266 18.094 1 98.38 305 THR B O 1
ATOM 4835 N N . LEU B 1 306 ? 3.254 15.086 19.406 1 98.31 306 LEU B N 1
ATOM 4836 C CA . LEU B 1 306 ? 4.176 15.156 20.531 1 98.31 306 LEU B CA 1
ATOM 4837 C C . LEU B 1 306 ? 5.469 14.414 20.219 1 98.31 306 LEU B C 1
ATOM 4839 O O . LEU B 1 306 ? 6.555 14.859 20.594 1 98.31 306 LEU B O 1
ATOM 4843 N N . GLU B 1 307 ? 5.328 13.281 19.516 1 98.5 307 GLU B N 1
ATOM 4844 C CA . GLU B 1 307 ? 6.52 12.562 19.062 1 98.5 307 GLU B CA 1
ATOM 4845 C C . GLU B 1 307 ? 7.375 13.43 18.156 1 98.5 307 GLU B C 1
ATOM 4847 O O . GLU B 1 307 ? 8.594 13.5 18.312 1 98.5 307 GLU B O 1
ATOM 4852 N N . ALA B 1 308 ? 6.715 14.094 17.234 1 98.75 308 ALA B N 1
ATOM 4853 C CA . ALA B 1 308 ? 7.434 14.969 16.312 1 98.75 308 ALA B CA 1
ATOM 4854 C C . ALA B 1 308 ? 8.109 16.125 17.047 1 98.75 308 ALA B C 1
ATOM 4856 O O . ALA B 1 308 ? 9.25 16.469 16.75 1 98.75 308 ALA B O 1
ATOM 4857 N N . LEU B 1 309 ? 7.473 16.625 18.047 1 98.75 309 LEU B N 1
ATOM 4858 C CA . LEU B 1 309 ? 8 17.75 18.797 1 98.75 309 LEU B CA 1
ATOM 4859 C C . LEU B 1 309 ? 9.203 17.344 19.641 1 98.75 309 LEU B C 1
ATOM 4861 O O . LEU B 1 309 ? 10.07 18.172 19.938 1 98.75 309 LEU B O 1
ATOM 4865 N N . GLU B 1 310 ? 9.234 16.078 19.969 1 98.62 310 GLU B N 1
ATOM 4866 C CA . GLU B 1 310 ? 10.383 15.594 20.734 1 98.62 310 GLU B CA 1
ATOM 4867 C C . GLU B 1 310 ? 11.68 15.734 19.953 1 98.62 310 GLU B C 1
ATOM 4869 O O . GLU B 1 310 ? 12.734 16.031 20.516 1 98.62 310 GLU B O 1
ATOM 4874 N N . PHE B 1 311 ? 11.609 15.562 18.656 1 98.81 311 PHE B N 1
ATOM 4875 C CA . PHE B 1 311 ? 12.781 15.75 17.812 1 98.81 311 PHE B CA 1
ATOM 4876 C C . PHE B 1 311 ? 13.234 17.203 17.828 1 98.81 311 PHE B C 1
ATOM 4878 O O . PHE B 1 311 ? 14.43 17.484 17.781 1 98.81 311 PHE B O 1
ATOM 4885 N N . VAL B 1 312 ? 12.281 18.078 17.859 1 98.69 312 VAL B N 1
ATOM 4886 C CA . VAL B 1 312 ? 12.578 19.516 17.922 1 98.69 312 VAL B CA 1
ATOM 4887 C C . VAL B 1 312 ? 13.172 19.859 19.297 1 98.69 312 VAL B C 1
ATOM 4889 O O . VAL B 1 312 ? 14.18 20.562 19.375 1 98.69 312 VAL B O 1
ATOM 4892 N N . ARG B 1 313 ? 12.57 19.359 20.297 1 98.38 313 ARG B N 1
ATOM 4893 C CA . ARG B 1 313 ? 13.031 19.609 21.656 1 98.38 313 ARG B CA 1
ATOM 4894 C C . ARG B 1 313 ? 14.484 19.188 21.828 1 98.38 313 ARG B C 1
ATOM 4896 O O . ARG B 1 313 ? 15.266 19.891 22.469 1 98.38 313 ARG B O 1
ATOM 4903 N N . ARG B 1 314 ? 14.836 18.062 21.156 1 98.06 314 ARG B N 1
ATOM 4904 C CA . ARG B 1 314 ? 16.188 17.516 21.25 1 98.06 314 ARG B CA 1
ATOM 4905 C C . ARG B 1 314 ? 17.156 18.266 20.344 1 98.06 314 ARG B C 1
ATOM 4907 O O . ARG B 1 314 ? 18.359 18.031 20.391 1 98.06 314 ARG B O 1
ATOM 4914 N N . GLY B 1 315 ? 16.656 19.031 19.469 1 98 315 GLY B N 1
ATOM 4915 C CA . GLY B 1 315 ? 17.484 19.875 18.625 1 98 315 GLY B CA 1
ATOM 4916 C C . GLY B 1 315 ? 17.922 19.188 17.344 1 98 315 GLY B C 1
ATOM 4917 O O . GLY B 1 315 ? 18.672 19.75 16.562 1 98 315 GLY B O 1
ATOM 4918 N N . VAL B 1 316 ? 17.438 18 17.078 1 98.31 316 VAL B N 1
ATOM 4919 C CA . VAL B 1 316 ? 17.859 17.25 15.898 1 98.31 316 VAL B CA 1
ATOM 4920 C C . VAL B 1 316 ? 16.969 17.609 14.703 1 98.31 316 VAL B C 1
ATOM 4922 O O . VAL B 1 316 ? 17.312 17.297 13.562 1 98.31 316 VAL B O 1
ATOM 4925 N N . VAL B 1 317 ? 15.859 18.281 14.977 1 98.62 317 VAL B N 1
ATOM 4926 C CA . VAL B 1 317 ? 15.047 18.938 13.961 1 98.62 317 VAL B CA 1
ATOM 4927 C C . VAL B 1 317 ? 14.875 20.406 14.312 1 98.62 317 VAL B C 1
ATOM 4929 O O . VAL B 1 317 ? 14.461 20.75 15.43 1 98.62 317 VAL B O 1
ATOM 4932 N N . LYS B 1 318 ? 15.195 21.219 13.406 1 97.81 318 LYS B N 1
ATOM 4933 C CA . LYS B 1 318 ? 15.086 22.656 13.586 1 97.81 318 LYS B CA 1
ATOM 4934 C C . LYS B 1 318 ? 14.367 23.312 12.406 1 97.81 318 LYS B C 1
ATOM 4936 O O . LYS B 1 318 ? 14.984 23.594 11.375 1 97.81 318 LYS B O 1
ATOM 4941 N N . PRO B 1 319 ? 13.133 23.625 12.609 1 97.38 319 PRO B N 1
ATOM 4942 C CA . PRO B 1 319 ? 12.406 24.25 11.508 1 97.38 319 PRO B CA 1
ATOM 4943 C C . PRO B 1 319 ? 13.062 25.547 11.039 1 97.38 319 PRO B C 1
ATOM 4945 O O . PRO B 1 319 ? 13.523 26.344 11.859 1 97.38 319 PRO B O 1
ATOM 4948 N N . ILE B 1 320 ? 13.172 25.688 9.734 1 96.31 320 ILE B N 1
ATOM 4949 C CA . ILE B 1 320 ? 13.523 26.984 9.172 1 96.31 320 ILE B CA 1
ATOM 4950 C C . ILE B 1 320 ? 12.273 27.875 9.086 1 96.31 320 ILE B C 1
ATOM 4952 O O . ILE B 1 320 ? 11.344 27.562 8.336 1 96.31 320 ILE B O 1
ATOM 4956 N N . VAL B 1 321 ? 12.312 28.938 9.859 1 96.69 321 VAL B N 1
ATOM 4957 C CA . VAL B 1 321 ? 11.094 29.719 9.977 1 96.69 321 VAL B CA 1
ATOM 4958 C C . VAL B 1 321 ? 11.367 31.156 9.531 1 96.69 321 VAL B C 1
ATOM 4960 O O . VAL B 1 321 ? 12.445 31.703 9.789 1 96.69 321 VAL B O 1
ATOM 4963 N N . GLN B 1 322 ? 10.484 31.641 8.789 1 95.88 322 GLN B N 1
ATOM 4964 C CA . GLN B 1 322 ? 10.359 33.062 8.586 1 95.88 322 GLN B CA 1
ATOM 4965 C C . GLN B 1 322 ? 9.18 33.625 9.367 1 95.88 322 GLN B C 1
ATOM 4967 O O . GLN B 1 322 ? 8.031 33.281 9.117 1 95.88 322 GLN B O 1
ATOM 4972 N N . SER B 1 323 ? 9.469 34.531 10.273 1 95.94 323 SER B N 1
ATOM 4973 C CA . SER B 1 323 ? 8.422 35.062 11.133 1 95.94 323 SER B CA 1
ATOM 4974 C C . SER B 1 323 ? 7.977 36.438 10.648 1 95.94 323 SER B C 1
ATOM 4976 O O . SER B 1 323 ? 8.797 37.25 10.227 1 95.94 323 SER B O 1
ATOM 4978 N N . ILE B 1 324 ? 6.742 36.625 10.688 1 95.62 324 ILE B N 1
ATOM 4979 C CA . ILE B 1 324 ? 6.184 37.969 10.422 1 95.62 324 ILE B CA 1
ATOM 4980 C C . ILE B 1 324 ? 5.215 38.344 11.539 1 95.62 324 ILE B C 1
ATOM 4982 O O . ILE B 1 324 ? 4.762 37.469 12.297 1 95.62 324 ILE B O 1
ATOM 4986 N N . SER B 1 325 ? 4.953 39.625 11.625 1 94.88 325 SER B N 1
ATOM 4987 C CA . SER B 1 325 ? 3.971 40.094 12.594 1 94.88 325 SER B CA 1
ATOM 4988 C C . SER B 1 325 ? 2.551 39.938 12.062 1 94.88 325 SER B C 1
ATOM 4990 O O . SER B 1 325 ? 2.336 39.875 10.852 1 94.88 325 SER B O 1
ATOM 4992 N N . PHE B 1 326 ? 1.654 39.844 12.945 1 93.5 326 PHE B N 1
ATOM 4993 C CA . PHE B 1 326 ? 0.246 39.719 12.586 1 93.5 326 PHE B CA 1
ATOM 4994 C C . PHE B 1 326 ? -0.211 40.906 11.734 1 93.5 326 PHE B C 1
ATOM 4996 O O . PHE B 1 326 ? -1.104 40.75 10.898 1 93.5 326 PHE B O 1
ATOM 5003 N N . ASP B 1 327 ? 0.423 42 11.82 1 90.44 327 ASP B N 1
ATOM 5004 C CA . ASP B 1 327 ? 0.077 43.219 11.078 1 90.44 327 ASP B CA 1
ATOM 5005 C C . ASP B 1 327 ? 0.386 43.062 9.594 1 90.44 327 ASP B C 1
ATOM 5007 O O . ASP B 1 327 ? -0.096 43.844 8.773 1 90.44 327 ASP B O 1
ATOM 5011 N N . GLU B 1 328 ? 1.128 42.062 9.297 1 91.56 328 GLU B N 1
ATOM 5012 C CA . GLU B 1 328 ? 1.586 41.875 7.926 1 91.56 328 GLU B CA 1
ATOM 5013 C C . GLU B 1 328 ? 0.749 40.844 7.199 1 91.56 328 GLU B C 1
ATOM 5015 O O . GLU B 1 328 ? 1.156 40.312 6.156 1 91.56 328 GLU B O 1
ATOM 5020 N N . MET B 1 329 ? -0.412 40.594 7.695 1 92.88 329 MET B N 1
ATOM 5021 C CA . MET B 1 329 ? -1.234 39.469 7.191 1 92.88 329 MET B CA 1
ATOM 5022 C C . MET B 1 329 ? -1.811 39.812 5.82 1 92.88 329 MET B C 1
ATOM 5024 O O . MET B 1 329 ? -2.184 38.938 5.062 1 92.88 329 MET B O 1
ATOM 5028 N N . GLU B 1 330 ? -1.926 41.062 5.484 1 88.06 330 GLU B N 1
ATOM 5029 C CA . GLU B 1 330 ? -2.568 41.438 4.23 1 88.06 330 GLU B CA 1
ATOM 5030 C C . GLU B 1 330 ? -1.795 40.906 3.027 1 88.06 330 GLU B C 1
ATOM 5032 O O . GLU B 1 330 ? -2.389 40.594 1.998 1 88.06 330 GLU B O 1
ATOM 5037 N N . ASP B 1 331 ? -0.517 40.781 3.15 1 88.94 331 ASP B N 1
ATOM 5038 C CA . ASP B 1 331 ? 0.336 40.281 2.07 1 88.94 331 ASP B CA 1
ATOM 5039 C C . ASP B 1 331 ? 0.701 38.812 2.277 1 88.94 331 ASP B C 1
ATOM 5041 O O . ASP B 1 331 ? 1.731 38.344 1.786 1 88.94 331 ASP B O 1
ATOM 5045 N N . LEU B 1 332 ? -0.088 38.156 3.008 1 94 332 LEU B N 1
ATOM 5046 C CA . LEU B 1 332 ? 0.276 36.812 3.455 1 94 332 LEU B CA 1
ATOM 5047 C C . LEU B 1 332 ? 0.481 35.875 2.266 1 94 332 LEU B C 1
ATOM 5049 O O . LEU B 1 332 ? 1.434 35.094 2.242 1 94 332 LEU B O 1
ATOM 5053 N N . ALA B 1 333 ? -0.398 35.906 1.263 1 92.25 333 ALA B N 1
ATOM 5054 C CA . ALA B 1 333 ? -0.307 35.031 0.105 1 92.25 333 ALA B CA 1
ATOM 5055 C C . ALA B 1 333 ? 1.02 35.219 -0.626 1 92.25 333 ALA B C 1
ATOM 5057 O O . ALA B 1 333 ? 1.671 34.25 -1.005 1 92.25 333 ALA B O 1
ATOM 5058 N N . GLU B 1 334 ? 1.381 36.438 -0.844 1 92.12 334 GLU B N 1
ATOM 5059 C CA . GLU B 1 334 ? 2.639 36.75 -1.516 1 92.12 334 GLU B CA 1
ATOM 5060 C C . GLU B 1 334 ? 3.836 36.281 -0.685 1 92.12 334 GLU B C 1
ATOM 5062 O O . GLU B 1 334 ? 4.777 35.688 -1.214 1 92.12 334 GLU B O 1
ATOM 5067 N N . LYS B 1 335 ? 3.773 36.562 0.567 1 93.44 335 LYS B N 1
ATOM 5068 C CA . LYS B 1 335 ? 4.867 36.188 1.452 1 93.44 335 LYS B CA 1
ATOM 5069 C C . LYS B 1 335 ? 5.016 34.656 1.503 1 93.44 335 LYS B C 1
ATOM 5071 O O . LYS B 1 335 ? 6.133 34.156 1.502 1 93.44 335 LYS B O 1
ATOM 5076 N N . PHE B 1 336 ? 3.9 34.062 1.576 1 93.62 336 PHE B N 1
ATOM 5077 C CA . PHE B 1 336 ? 3.906 32.594 1.636 1 93.62 336 PHE B CA 1
ATOM 5078 C C . PHE B 1 336 ? 4.574 32 0.4 1 93.62 336 PHE B C 1
ATOM 5080 O O . PHE B 1 336 ? 5.383 31.078 0.506 1 93.62 336 PHE B O 1
ATOM 5087 N N . SER B 1 337 ? 4.348 32.5 -0.769 1 89.12 337 SER B N 1
ATOM 5088 C CA . SER B 1 337 ? 4.828 31.969 -2.035 1 89.12 337 SER B CA 1
ATOM 5089 C C . SER B 1 337 ? 6.336 32.156 -2.184 1 89.12 337 SER B C 1
ATOM 5091 O O . SER B 1 337 ? 6.984 31.453 -2.957 1 89.12 337 SER B O 1
ATOM 5093 N N . THR B 1 338 ? 6.891 33.031 -1.397 1 87.69 338 THR B N 1
ATOM 5094 C CA . THR B 1 338 ? 8.305 33.344 -1.557 1 87.69 338 THR B CA 1
ATOM 5095 C C . THR B 1 338 ? 9.109 32.844 -0.363 1 87.69 338 THR B C 1
ATOM 5097 O O . THR B 1 338 ? 10.328 33.062 -0.291 1 87.69 338 THR B O 1
ATOM 5100 N N . THR B 1 339 ? 8.43 32.281 0.545 1 88.62 339 THR B N 1
ATOM 5101 C CA . THR B 1 339 ? 9.086 31.828 1.771 1 88.62 339 THR B CA 1
ATOM 5102 C C . THR B 1 339 ? 9.758 30.469 1.561 1 88.62 339 THR B C 1
ATOM 5104 O O . THR B 1 339 ? 9.141 29.547 1.024 1 88.62 339 THR B O 1
ATOM 5107 N N . SER B 1 340 ? 11.062 30.469 1.858 1 86.88 340 SER B N 1
ATOM 5108 C CA . SER B 1 340 ? 11.734 29.188 2.031 1 86.88 340 SER B CA 1
ATOM 5109 C C . SER B 1 340 ? 11.578 28.656 3.453 1 86.88 340 SER B C 1
ATOM 5111 O O . SER B 1 340 ? 11.734 29.406 4.418 1 86.88 340 SER B O 1
ATOM 5113 N N . GLY B 1 341 ? 11.148 27.406 3.586 1 92.81 341 GLY B N 1
ATOM 5114 C CA . GLY B 1 341 ? 10.82 26.906 4.91 1 92.81 341 GLY B CA 1
ATOM 5115 C C . GLY B 1 341 ? 9.383 27.172 5.312 1 92.81 341 GLY B C 1
ATOM 5116 O O . GLY B 1 341 ? 8.469 27.031 4.496 1 92.81 341 GLY B O 1
ATOM 5117 N N . LYS B 1 342 ? 9.211 27.531 6.609 1 96.62 342 LYS B N 1
ATOM 5118 C CA . LYS B 1 342 ? 7.859 27.688 7.141 1 96.62 342 LYS B CA 1
ATOM 5119 C C . LYS B 1 342 ? 7.602 29.141 7.559 1 96.62 342 LYS B C 1
ATOM 5121 O O . LYS B 1 342 ? 8.438 29.766 8.211 1 96.62 342 LYS B O 1
ATOM 5126 N N . LEU B 1 343 ? 6.469 29.656 7.141 1 97.69 343 LEU B N 1
ATOM 5127 C CA . LEU B 1 343 ? 6.035 30.984 7.535 1 97.69 343 LEU B CA 1
ATOM 5128 C C . LEU B 1 343 ? 5.262 30.938 8.852 1 97.69 343 LEU B C 1
ATOM 5130 O O . LEU B 1 343 ? 4.367 30.109 9.016 1 97.69 343 LEU B O 1
ATOM 5134 N N . VAL B 1 344 ? 5.672 31.797 9.789 1 98.19 344 VAL B N 1
ATOM 5135 C CA . VAL B 1 344 ? 5.047 31.828 11.102 1 98.19 344 VAL B CA 1
ATOM 5136 C C . VAL B 1 344 ? 4.621 33.25 11.43 1 98.19 344 VAL B C 1
ATOM 5138 O O . VAL B 1 344 ? 5.383 34.219 11.219 1 98.19 344 VAL B O 1
ATOM 5141 N N . ILE B 1 345 ? 3.432 33.375 11.898 1 98 345 ILE B N 1
ATOM 5142 C CA . ILE B 1 345 ? 2.898 34.656 12.352 1 98 345 ILE B CA 1
ATOM 5143 C C . ILE B 1 345 ? 3.043 34.75 13.867 1 98 345 ILE B C 1
ATOM 5145 O O . ILE B 1 345 ? 2.615 33.875 14.602 1 98 345 ILE B O 1
ATOM 5149 N N . GLN B 1 346 ? 3.568 35.812 14.289 1 96.62 346 GLN B N 1
ATOM 5150 C CA . GLN B 1 346 ? 3.73 36.062 15.719 1 96.62 346 GLN B CA 1
ATOM 5151 C C . GLN B 1 346 ? 2.74 37.125 16.219 1 96.62 346 GLN B C 1
ATOM 5153 O O . GLN B 1 346 ? 2.521 38.125 15.547 1 96.62 346 GLN B O 1
ATOM 5158 N N . PHE B 1 347 ? 2.133 36.812 17.328 1 95.75 347 PHE B N 1
ATOM 5159 C CA . PHE B 1 347 ? 1.201 37.75 17.953 1 95.75 347 PHE B CA 1
ATOM 5160 C C . PHE B 1 347 ? 1.894 38.562 19.047 1 95.75 347 PHE B C 1
ATOM 5162 O O . PHE B 1 347 ? 2.873 38.094 19.625 1 95.75 347 PHE B O 1
ATOM 5169 N N . PRO B 1 348 ? 1.402 39.812 19.188 1 84.06 348 PRO B N 1
ATOM 5170 C CA . PRO B 1 348 ? 2 40.625 20.266 1 84.06 348 PRO B CA 1
ATOM 5171 C C . PRO B 1 348 ? 1.815 39.969 21.641 1 84.06 348 PRO B C 1
ATOM 5173 O O . PRO B 1 348 ? 0.768 39.375 21.922 1 84.06 348 PRO B O 1
ATOM 5176 N N . LEU B 1 349 ? 3.018 39.719 22.359 1 68.88 349 LEU B N 1
ATOM 5177 C CA . LEU B 1 349 ? 2.926 39.25 23.734 1 68.88 349 LEU B CA 1
ATOM 5178 C C . LEU B 1 349 ? 2.119 40.219 24.594 1 68.88 349 LEU B C 1
ATOM 5180 O O . LEU B 1 349 ? 2.139 41.406 24.359 1 68.88 349 LEU B O 1
ATOM 5184 N N . PRO B 1 350 ? 1.317 39.688 25.594 1 55.97 350 PRO B N 1
ATOM 5185 C CA . PRO B 1 350 ? 0.667 40.656 26.484 1 55.97 350 PRO B CA 1
ATOM 5186 C C . PRO B 1 350 ? 1.659 41.625 27.156 1 55.97 350 PRO B C 1
ATOM 5188 O O . PRO B 1 350 ? 2.828 41.281 27.328 1 55.97 350 PRO B O 1
#

Organism: NCBI:txid56646

Secondary structure (DSSP, 8-state):
--SEEEEEEEEEETTEEEEEEEEEEPPPPPTTEEEEEEEEEE--HHHHHHHTTTTS---SS---EEEEEEEEE-TTS-TTT--TT-EEEE-SB----SSSTTTTSTTGGGG-TT--BBTTTB--SSBSEEEEEGGG-EE----TTS-HHHHGGGGTHHHHHHHHHHHS-PPTTSEEEEETTTSHHHHHHHHHHHHTT-EEEEEESSS-HHHHHHTT-SEEEETT-TTHHHHHHHHSGGG--EEEEEE----HHHHHHHTTTEEEEEEEEE-S---TT--EEE-HHHHHHHT-EEEE-----HHHHHHHHHHHHTTS----EEEEEGGGGGGHHHHHHH-SSEEEEEPPP-/--SEEEEEEEEEETTEEEEEEEEEEPPPPPTTEEEEEEEEEE--HHHHHHHTTTTS---SS---EEEEEEEEE-TTS-TTT--TT-EEEE-SB----SSSTTTTSTTGGGG-TT--BBTTTB--SSBSEEEEEGGG-EE----TTS-HHHHGGGGTHHHHHHHHHHHS-PPTTSEEEEETTTSHHHHHHHHHHHHTT-EEEEEESSS-HHHHHHTT-SEEEETT-TTHHHHHHHHSGGG--EEEEEE----HHHHHHHTTTEEEEEEEEE-S---TT--EEE-HHHHHHHT-EEEE-----HHHHHHHHHHHHTTS----EEEEEGGGGGGHHHHHHH-SSEEEEEPPP-

pLDDT: mean 95.72, std 4.23, range [55.97, 98.94]

Sequence (700 aa):
MESHHRAAVVTRSETGFKFQVQDVPVPKPQPWEILIKLSATGVCGTDMALAGGYLGPCRDILGHEGVGRVVQIGSGVDPSTVKVGDRVGVAWVRDVCGQCSCCRQPGGEVRCLEQQNSGRKWDGTFAEHCLVPSRYVLALPDDQDLPDEFVAPILCGGVTAYKALKACEATPGEWIAIVGAGGGVGGLGIQYAKAMGYRVATVDVGPAEEFCMRMGADAYFDGSSPDTPAKLKKLTPNEAGAKAVIVTAGSGRAYQNALDLIAVFGTLVCVGIPPPDQAMSLHPLTLIDRGIKLLGTLVGTRTETLEALEFVRRGVVKPIVQSISFDEMEDLAEKFSTTSGKLVIQFPLPMESHHRAAVVTRSETGFKFQVQDVPVPKPQPWEILIKLSATGVCGTDMALAGGYLGPCRDILGHEGVGRVVQIGSGVDPSTVKVGDRVGVAWVRDVCGQCSCCRQPGGEVRCLEQQNSGRKWDGTFAEHCLVPSRYVLALPDDQDLPDEFVAPILCGGVTAYKALKACEATPGEWIAIVGAGGGVGGLGIQYAKAMGYRVATVDVGPAEEFCMRMGADAYFDGSSPDTPAKLKKLTPNEAGAKAVIVTAGSGRAYQNALDLIAVFGTLVCVGIPPPDQAMSLHPLTLIDRGIKLLGTLVGTRTETLEALEFVRRGVVKPIVQSISFDEMEDLAEKFSTTSGKLVIQFPLP

InterPro domains:
  IPR002328 Alcohol dehydrogenase, zinc-type, conserved site [PS00059] (63-77)
  IPR011032 GroES-like superfamily [SSF50129] (6-186)
  IPR013149 Alcohol dehydrogenase-like, C-terminal [PF00107] (184-312)
  IPR013154 Alcohol dehydrogenase-like, N-terminal [PF08240] (31-142)
  IPR020843 Enoylreductase domain [SM00829] (16-345)
  IPR036291 NAD(P)-binding domain superfamily [SSF51735] (146-320)